Protein AF-A0A4Q8ANU1-F1 (afdb_monomer_lite)

Organism: NCBI:txid393267

Sequence (461 aa):
MLVTAVAGVATLSGCGFLFPPDPPSSVSGALDEAVEAIRDLDGVGSAMWTASADRKDGGPLSKPDAWSAHITVAVSPGLPDLEALAADVAYEVASARGTVKTTGTMRLRADRNGPATVLEFAGNDSPETPADIAAAAELLRSVSGATSVFVALGSQPASVSTSSSAGWAETAAELRRLPGFGSGALASVAIDGRDAFSGRVSRILIDALTPSAALIPLLSELAGRADVISFHEGPTRSTAEAGSVRPIFRIEVRSREAVARFSDTLTGIDGGLLVDGRPRPAFTVYASAGETTTEHSGFLGLPLGADEPDDLAKPSIDDLTPEELAARSDGPLIVLSPDAAAERLEADRLATMALLTDAGDLAGVPGTVTVSTAGCEVGVGEQQSGSVVIPVFEIADSADEALDAITASWLTVGYSASDRAMGTDFYTSADALQGGVATASIRGGVEGITIRTTSTCVVSR

Secondary structure (DSSP, 8-state):
---------------TTSSPPPPPHHHHHHHHHHHHHHHTSTTEEEEEEEEEE--SS---TTSGGGEEEEEEEEEPTT-S-HHHHHHHHHHHHHHHHTTSEEEEEEEEPPBTTBSEEEEEE--S--SS-HHHHHHHHHHHHTSTTEEEEEEESSSSPEEEEESSGGGHHHHHHHHTTSTTTTSGGGSSEEEEEE-TTT--EEEEEE-SSSS-TTHHHHHHHHHH-TTEEEEEE----TTS-TTSS--EEEEEESSHHHHHHHHHHHHTS-GGGSPTTSPPPEEEEEEEETTEEEEEEEETTS-TTPPPPS-SPPPPGGGS-HHHHHHT-SS-EEEE-HHHHHHHHHHHHHHHHHHHHHHHHHHTS--EEEEEEEE-SSSSSEEEEEEEEE-GGGT-S-SHHHHHHHHHHHHHTTEEEEEEETTEEEEEETTTTSSSEEEEEEEEETTEEEEEEEEPEEEE-

pLDDT: mean 87.02, std 13.84, range [29.28, 98.0]

Radius of gyration: 34.97 Å; chains: 1; bounding box: 108×52×99 Å

Structure (mmCIF, N/CA/C/O backbone):
data_AF-A0A4Q8ANU1-F1
#
_entry.id   AF-A0A4Q8ANU1-F1
#
loop_
_atom_site.group_PDB
_atom_site.id
_atom_site.type_symbol
_atom_site.label_atom_id
_atom_site.label_alt_id
_atom_site.label_comp_id
_atom_site.label_asym_id
_atom_site.label_entity_id
_atom_site.label_seq_id
_atom_site.pdbx_PDB_ins_code
_atom_site.Cartn_x
_atom_site.Cartn_y
_atom_site.Cartn_z
_atom_site.occupancy
_atom_site.B_iso_or_equiv
_atom_site.auth_seq_id
_atom_site.auth_comp_id
_atom_site.auth_asym_id
_atom_site.auth_atom_id
_atom_site.pdbx_PDB_model_num
ATOM 1 N N . MET A 1 1 ? 75.914 26.323 -39.484 1.00 34.28 1 MET A N 1
ATOM 2 C CA . MET A 1 1 ? 76.485 27.151 -38.401 1.00 34.28 1 MET A CA 1
ATOM 3 C C . MET A 1 1 ? 75.299 27.708 -37.623 1.00 34.28 1 MET A C 1
ATOM 5 O O . MET A 1 1 ? 74.494 28.385 -38.238 1.00 34.28 1 MET A O 1
ATOM 9 N N . LEU A 1 2 ? 75.147 27.265 -36.366 1.00 29.78 2 LEU A N 1
ATOM 10 C CA . LEU A 1 2 ? 74.077 27.527 -35.381 1.00 29.78 2 LEU A CA 1
ATOM 11 C C . LEU A 1 2 ? 72.606 27.540 -35.859 1.00 29.78 2 LEU A C 1
ATOM 13 O O . LEU A 1 2 ? 72.118 28.527 -36.394 1.00 29.78 2 LEU A O 1
ATOM 17 N N . VAL A 1 3 ? 71.873 26.474 -35.515 1.00 29.28 3 VAL A N 1
ATOM 18 C CA . VAL A 1 3 ? 70.415 26.511 -35.322 1.00 29.28 3 VAL A CA 1
ATOM 19 C C . VAL A 1 3 ? 70.161 26.267 -33.837 1.00 29.28 3 VAL A C 1
ATOM 21 O O . VAL A 1 3 ? 70.527 25.224 -33.298 1.00 29.28 3 VAL A O 1
ATOM 24 N N . THR A 1 4 ? 69.603 27.273 -33.177 1.00 34.47 4 THR A N 1
ATOM 25 C CA . THR A 1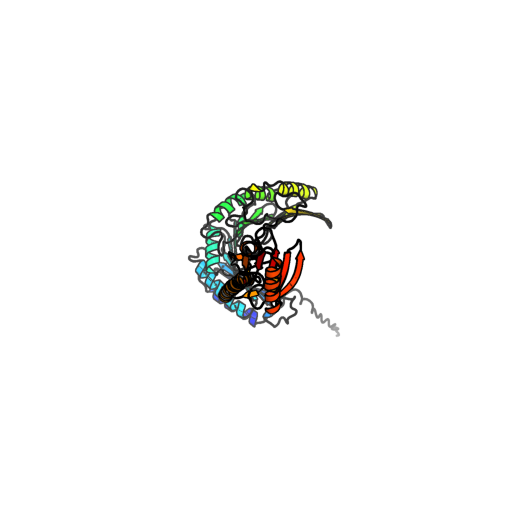 4 ? 69.254 27.280 -31.757 1.00 34.47 4 THR A CA 1
ATOM 26 C C . THR A 1 4 ? 68.015 26.414 -31.535 1.00 34.47 4 THR A C 1
ATOM 28 O O . THR A 1 4 ? 66.953 26.694 -32.086 1.00 34.47 4 THR A O 1
ATOM 31 N N . ALA A 1 5 ? 68.155 25.360 -30.732 1.00 33.09 5 ALA A N 1
ATOM 32 C CA . ALA A 1 5 ? 67.048 24.549 -30.244 1.00 33.09 5 ALA A CA 1
ATOM 33 C C . ALA A 1 5 ? 66.354 25.276 -29.082 1.00 33.09 5 ALA A C 1
ATOM 35 O O . ALA A 1 5 ? 66.991 25.584 -28.076 1.00 33.09 5 ALA A O 1
ATOM 36 N N . VAL A 1 6 ? 65.051 25.532 -29.211 1.00 37.09 6 VAL A N 1
ATOM 37 C CA . VAL A 1 6 ? 64.183 25.905 -28.087 1.00 37.09 6 VAL A CA 1
ATOM 38 C C . VAL A 1 6 ? 63.334 24.687 -27.751 1.00 37.09 6 VAL A C 1
ATOM 40 O O . VAL A 1 6 ? 62.526 24.231 -28.558 1.00 37.09 6 VAL A O 1
ATOM 43 N N . ALA A 1 7 ? 63.574 24.143 -26.562 1.00 39.81 7 ALA A N 1
ATOM 44 C CA . ALA A 1 7 ? 62.787 23.089 -25.954 1.00 39.81 7 ALA A CA 1
ATOM 45 C C . ALA A 1 7 ? 61.437 23.654 -25.488 1.00 39.81 7 ALA A C 1
ATOM 47 O O . ALA A 1 7 ? 61.392 24.586 -24.689 1.00 39.81 7 ALA A O 1
ATOM 48 N N . GLY A 1 8 ? 60.348 23.061 -25.972 1.00 31.95 8 GLY A N 1
ATOM 49 C CA . GLY A 1 8 ? 58.998 23.256 -25.455 1.00 31.95 8 GLY A CA 1
ATOM 50 C C . GLY A 1 8 ? 58.401 21.897 -25.120 1.00 31.95 8 GLY A C 1
ATOM 51 O O . GLY A 1 8 ? 57.769 21.272 -25.963 1.00 31.95 8 GLY A O 1
ATOM 52 N N . VAL A 1 9 ? 58.643 21.419 -23.899 1.00 40.69 9 VAL A N 1
ATOM 53 C CA . VAL A 1 9 ? 57.928 20.275 -23.326 1.00 40.69 9 VAL A CA 1
ATOM 54 C C . VAL A 1 9 ? 56.548 20.782 -22.908 1.00 40.69 9 VAL A C 1
ATOM 56 O O . VAL A 1 9 ? 56.410 21.454 -21.890 1.00 40.69 9 VAL A O 1
ATOM 59 N N . ALA A 1 10 ? 55.530 20.494 -23.715 1.00 36.50 10 ALA A N 1
ATOM 60 C CA . ALA A 1 10 ? 54.136 20.678 -23.337 1.00 36.50 10 ALA A CA 1
ATOM 61 C C . ALA A 1 10 ? 53.649 19.408 -22.624 1.00 36.50 10 ALA A C 1
ATOM 63 O O . ALA A 1 10 ? 53.185 18.461 -23.254 1.00 36.50 10 ALA A O 1
ATOM 64 N N . THR A 1 11 ? 53.771 19.373 -21.298 1.00 43.09 11 THR A N 1
ATOM 65 C CA . THR A 1 11 ? 53.031 18.432 -20.450 1.00 43.09 11 THR A CA 1
ATOM 66 C C . THR A 1 11 ? 51.564 18.853 -20.418 1.00 43.09 11 THR A C 1
ATOM 68 O O . THR A 1 11 ? 51.164 19.674 -19.594 1.00 43.09 11 THR A O 1
ATOM 71 N N . LEU A 1 12 ? 50.751 18.307 -21.320 1.00 40.84 12 LEU A N 1
ATOM 72 C CA . LEU A 1 12 ? 49.293 18.344 -21.210 1.00 40.84 12 LEU A CA 1
ATOM 73 C C . LEU A 1 12 ? 48.825 17.162 -20.349 1.00 40.84 12 LEU A C 1
ATOM 75 O O . LEU A 1 12 ? 48.285 16.178 -20.844 1.00 40.84 12 LEU A O 1
ATOM 79 N N . SER A 1 13 ? 49.048 17.261 -19.039 1.00 48.41 13 SER A N 1
ATOM 80 C CA . SER A 1 13 ? 48.426 16.391 -18.035 1.00 48.41 13 SER A CA 1
ATOM 81 C C . SER A 1 13 ? 47.150 17.076 -17.553 1.00 48.41 13 SER A C 1
ATOM 83 O O . SER A 1 13 ? 47.181 17.845 -16.597 1.00 48.41 13 SER A O 1
ATOM 85 N N . GLY A 1 14 ? 46.033 16.880 -18.254 1.00 42.06 14 GLY A N 1
ATOM 86 C CA . GLY A 1 14 ? 44.815 17.631 -17.938 1.00 42.06 14 GLY A CA 1
ATOM 87 C C . GLY A 1 14 ? 43.559 17.184 -18.674 1.00 42.06 14 GLY A C 1
ATOM 88 O O . GLY A 1 14 ? 42.843 18.029 -19.190 1.00 42.06 14 GLY A O 1
ATOM 89 N N . CYS A 1 15 ? 43.291 15.877 -18.752 1.00 45.38 15 CYS A N 1
ATOM 90 C CA . CYS A 1 15 ? 42.009 15.326 -19.233 1.00 45.38 15 CYS A CA 1
ATOM 91 C C . CYS A 1 15 ? 41.525 14.125 -18.387 1.00 45.38 15 CYS A C 1
ATOM 93 O O . CYS A 1 15 ? 40.786 13.279 -18.872 1.00 45.38 15 CYS A O 1
ATOM 95 N N . GLY A 1 16 ? 41.935 14.023 -17.116 1.00 39.88 16 GLY A N 1
ATOM 96 C CA . GLY A 1 16 ? 41.633 12.865 -16.254 1.00 39.88 16 GLY A CA 1
ATOM 97 C C . GLY A 1 16 ? 40.254 12.856 -15.575 1.00 39.88 16 GLY A C 1
ATOM 98 O O . GLY A 1 16 ? 40.007 11.982 -14.757 1.00 39.88 16 GLY A O 1
ATOM 99 N N . PHE A 1 17 ? 39.368 13.815 -15.863 1.00 45.53 17 PHE A N 1
ATOM 100 C CA . PHE A 1 17 ? 38.085 13.974 -15.152 1.00 45.53 17 PHE A CA 1
ATOM 101 C C . PHE A 1 17 ? 36.836 13.660 -15.989 1.00 45.53 17 PHE A C 1
ATOM 103 O O . PHE A 1 17 ? 35.724 13.828 -15.494 1.00 45.53 17 PHE A O 1
ATOM 110 N N . LEU A 1 18 ? 36.990 13.216 -17.240 1.00 51.72 18 LEU A N 1
ATOM 111 C CA . LEU A 1 18 ? 35.851 12.972 -18.139 1.00 51.72 18 LEU A CA 1
ATOM 112 C C . LEU A 1 18 ? 35.376 11.517 -18.185 1.00 51.72 18 LEU A C 1
ATOM 114 O O . LEU A 1 18 ? 34.289 11.270 -18.699 1.00 51.72 18 LEU A O 1
ATOM 118 N N . PHE A 1 19 ? 36.132 10.576 -17.617 1.00 57.69 19 PHE A N 1
ATOM 119 C CA . PHE A 1 19 ? 35.736 9.173 -17.565 1.00 57.69 19 PHE A CA 1
ATOM 120 C C . PHE A 1 19 ? 35.604 8.733 -16.108 1.00 57.69 19 PHE A C 1
ATOM 122 O O . PHE A 1 19 ? 36.495 9.029 -15.304 1.00 57.69 19 PHE A O 1
ATOM 129 N N . PRO A 1 20 ? 34.484 8.095 -15.725 1.00 65.94 20 PRO A N 1
ATOM 130 C CA . PRO A 1 20 ? 34.406 7.449 -14.426 1.00 65.94 20 PRO A CA 1
ATOM 131 C C . PRO A 1 20 ? 35.577 6.458 -14.294 1.00 65.94 20 PRO A C 1
ATOM 133 O O . PRO A 1 20 ? 35.987 5.883 -15.301 1.00 65.94 20 PRO A O 1
ATOM 136 N N . PRO A 1 21 ? 36.156 6.300 -13.090 1.00 78.81 21 PRO A N 1
ATOM 137 C CA . PRO A 1 21 ? 37.200 5.305 -12.873 1.00 78.81 21 PRO A CA 1
ATOM 138 C C . PRO A 1 21 ? 36.684 3.921 -13.279 1.00 78.81 21 PRO A C 1
ATOM 140 O O . PRO A 1 21 ? 35.483 3.667 -13.185 1.00 78.81 21 PRO A O 1
ATOM 143 N N . ASP A 1 22 ? 37.580 3.044 -13.719 1.00 86.62 22 ASP A N 1
ATOM 144 C CA . ASP A 1 22 ? 37.220 1.655 -13.987 1.00 86.62 22 ASP A CA 1
ATOM 145 C C . ASP A 1 22 ? 36.974 0.908 -12.662 1.00 86.62 22 ASP A C 1
ATOM 147 O O . ASP A 1 22 ? 37.646 1.198 -11.659 1.00 86.62 22 ASP A O 1
ATOM 151 N N . PRO A 1 23 ? 36.024 -0.044 -12.623 1.00 90.50 23 PRO A N 1
ATOM 152 C CA . PRO A 1 23 ? 35.838 -0.905 -11.463 1.00 90.50 23 PRO A CA 1
ATOM 153 C C . PRO A 1 23 ? 37.085 -1.768 -11.203 1.00 90.50 23 PRO A C 1
ATOM 155 O O . PRO A 1 23 ? 37.829 -2.084 -12.136 1.00 90.50 23 PRO A O 1
ATOM 158 N N . PRO A 1 24 ? 37.337 -2.183 -9.946 1.00 92.25 24 PRO A N 1
ATOM 159 C CA . PRO A 1 24 ? 38.419 -3.114 -9.648 1.00 92.25 24 PRO A CA 1
ATOM 160 C C . PRO A 1 24 ? 38.199 -4.442 -10.385 1.00 92.25 24 PRO A C 1
ATOM 162 O O . PRO A 1 24 ? 37.061 -4.851 -10.620 1.00 92.25 24 PRO A O 1
ATOM 165 N N . SER A 1 25 ? 39.285 -5.151 -10.705 1.00 93.75 25 SER A N 1
ATOM 166 C CA . SER A 1 25 ? 39.233 -6.372 -11.526 1.00 93.75 25 SER A CA 1
ATOM 167 C C . SER A 1 25 ? 38.369 -7.488 -10.934 1.00 93.75 25 SER A C 1
ATOM 169 O O . SER A 1 25 ? 37.846 -8.314 -11.674 1.00 93.75 25 SER A O 1
ATOM 171 N N . SER A 1 26 ? 38.199 -7.513 -9.609 1.00 93.12 26 SER A N 1
ATOM 172 C CA . SER A 1 26 ? 37.269 -8.422 -8.935 1.00 93.12 26 SER A CA 1
ATOM 173 C C . SER A 1 26 ? 35.809 -8.143 -9.300 1.00 93.12 26 SER A C 1
ATOM 175 O O . SER A 1 26 ? 35.051 -9.080 -9.512 1.00 93.12 26 SER A O 1
ATOM 177 N N . VAL A 1 27 ? 35.422 -6.868 -9.407 1.00 94.62 27 VAL A N 1
ATOM 178 C CA . VAL A 1 27 ? 34.069 -6.447 -9.799 1.00 94.62 27 VAL A CA 1
ATOM 179 C C . VAL A 1 27 ? 33.845 -6.708 -11.283 1.00 94.62 27 VAL A C 1
ATOM 181 O O . VAL A 1 27 ? 32.849 -7.331 -11.637 1.00 94.62 27 VAL A O 1
ATOM 184 N N . SER A 1 28 ? 34.765 -6.272 -12.151 1.00 96.06 28 SER A N 1
ATOM 185 C CA . SER A 1 28 ? 34.617 -6.496 -13.595 1.00 96.06 28 SER A CA 1
ATOM 186 C C . SER A 1 28 ? 34.616 -7.987 -13.937 1.00 96.06 28 SER A C 1
ATOM 188 O O . SER A 1 28 ? 33.767 -8.418 -14.701 1.00 96.06 28 SER A O 1
ATOM 190 N N . GLY A 1 29 ? 35.497 -8.782 -13.317 1.00 96.31 29 GLY A N 1
ATOM 191 C CA . GLY A 1 29 ? 35.578 -10.225 -13.552 1.00 96.31 29 GLY A CA 1
ATOM 192 C C . GLY A 1 29 ? 34.300 -10.968 -13.164 1.00 96.31 29 GLY A C 1
ATOM 193 O O . GLY A 1 29 ? 33.807 -11.759 -13.958 1.00 96.31 29 GLY A O 1
ATOM 194 N N . ALA A 1 30 ? 33.719 -10.660 -11.999 1.00 96.38 30 ALA A N 1
ATOM 195 C CA . ALA A 1 30 ? 32.454 -11.264 -11.572 1.00 96.38 30 ALA A CA 1
ATOM 196 C C . ALA A 1 30 ? 31.280 -10.901 -12.502 1.00 96.38 30 ALA A C 1
ATOM 198 O O . ALA A 1 30 ? 30.403 -11.723 -12.755 1.00 96.38 30 ALA A O 1
ATOM 199 N N . LEU A 1 31 ? 31.253 -9.667 -13.019 1.00 97.19 31 LEU A N 1
ATOM 200 C CA . LEU A 1 31 ? 30.214 -9.218 -13.950 1.00 97.19 31 LEU A CA 1
ATOM 201 C C . LEU A 1 31 ? 30.396 -9.795 -15.358 1.00 97.19 31 LEU A C 1
ATOM 203 O O . LEU A 1 31 ? 29.402 -10.108 -16.010 1.00 97.19 31 LEU A O 1
ATOM 207 N N . ASP A 1 32 ? 31.639 -9.931 -15.823 1.00 97.94 32 ASP A N 1
ATOM 208 C CA . ASP A 1 32 ? 31.962 -10.566 -17.102 1.00 97.94 32 ASP A CA 1
ATOM 209 C C . ASP A 1 32 ? 31.584 -12.051 -17.086 1.00 97.94 32 ASP A C 1
ATOM 211 O O . ASP A 1 32 ? 30.924 -12.499 -18.020 1.00 97.94 32 ASP A O 1
ATOM 215 N N . GLU A 1 33 ? 31.909 -12.776 -16.009 1.00 97.69 33 GLU A N 1
ATOM 216 C CA . GLU A 1 33 ? 31.535 -14.185 -15.819 1.00 97.69 33 GLU A CA 1
ATOM 217 C C . GLU A 1 33 ? 30.011 -14.371 -15.835 1.00 97.69 33 GLU A C 1
ATOM 219 O O . GLU A 1 33 ? 29.496 -15.169 -16.616 1.00 97.69 33 GLU A O 1
ATOM 224 N N . ALA A 1 34 ? 29.271 -13.569 -15.059 1.00 97.31 34 ALA A N 1
ATOM 225 C CA . ALA A 1 34 ? 27.808 -13.626 -15.050 1.00 97.31 34 ALA A CA 1
ATOM 226 C C . ALA A 1 34 ? 27.201 -13.285 -16.423 1.00 97.31 34 ALA A C 1
ATOM 228 O O . ALA A 1 34 ? 26.257 -13.927 -16.875 1.00 97.31 34 ALA A O 1
ATOM 229 N N . VAL A 1 35 ? 27.731 -12.276 -17.125 1.00 98.00 35 VAL A N 1
ATOM 230 C CA . VAL A 1 35 ? 27.246 -11.912 -18.466 1.00 98.00 35 VAL A CA 1
ATOM 231 C C . VAL A 1 35 ? 27.583 -12.977 -19.512 1.00 98.00 35 VAL A C 1
ATOM 233 O O . VAL A 1 35 ? 26.789 -13.165 -20.433 1.00 98.00 35 VAL A O 1
ATOM 236 N N . GLU A 1 36 ? 28.728 -13.651 -19.410 1.00 98.00 36 GLU A N 1
ATOM 237 C CA . GLU A 1 36 ? 29.091 -14.777 -20.277 1.00 98.00 36 GLU A CA 1
ATOM 238 C C . GLU A 1 36 ? 28.142 -15.958 -20.054 1.00 98.00 36 GLU A C 1
ATOM 240 O O . GLU A 1 36 ? 27.516 -16.401 -21.014 1.00 98.00 36 GLU A O 1
ATOM 245 N N . ALA A 1 37 ? 27.907 -16.349 -18.798 1.00 97.62 37 ALA A N 1
ATOM 246 C CA . ALA A 1 37 ? 26.942 -17.391 -18.451 1.00 97.62 37 ALA A CA 1
ATOM 247 C C . ALA A 1 37 ? 25.526 -17.070 -18.965 1.00 97.62 37 ALA A C 1
ATOM 249 O O . ALA A 1 37 ? 24.887 -17.911 -19.592 1.00 97.62 37 ALA A O 1
ATOM 250 N N . ILE A 1 38 ? 25.059 -15.824 -18.801 1.00 97.56 38 ILE A N 1
ATOM 251 C CA . ILE A 1 38 ? 23.753 -15.391 -19.323 1.00 97.56 38 ILE A CA 1
ATOM 252 C C . ILE A 1 38 ? 23.694 -15.471 -20.854 1.00 97.56 38 ILE A C 1
ATOM 254 O O . ILE A 1 38 ? 22.647 -15.793 -21.409 1.00 97.56 38 ILE A O 1
ATOM 258 N N . ARG A 1 39 ? 24.777 -15.144 -21.568 1.00 97.31 39 ARG A N 1
ATOM 259 C CA . ARG A 1 39 ? 24.797 -15.206 -23.043 1.00 97.31 39 ARG A CA 1
ATOM 260 C C . ARG A 1 39 ? 24.684 -16.633 -23.572 1.00 97.31 39 ARG A C 1
ATOM 262 O O . ARG A 1 39 ? 24.210 -16.791 -24.695 1.00 97.31 39 ARG A O 1
ATOM 269 N N . ASP A 1 40 ? 25.100 -17.618 -22.784 1.00 96.56 40 ASP A N 1
ATOM 270 C CA . ASP A 1 40 ? 25.035 -19.035 -23.140 1.00 96.56 40 ASP A CA 1
ATOM 271 C C . ASP A 1 40 ? 23.648 -19.658 -22.892 1.00 96.56 40 ASP A C 1
ATOM 273 O O . ASP A 1 40 ? 23.383 -20.770 -23.354 1.00 96.56 40 ASP A O 1
ATOM 277 N N . LEU A 1 41 ? 22.742 -18.946 -22.208 1.00 96.00 41 LEU A N 1
ATOM 278 C CA . LEU A 1 41 ? 21.364 -19.388 -21.992 1.00 96.00 41 LEU A CA 1
ATOM 279 C C . LEU A 1 41 ? 20.555 -19.363 -23.297 1.00 96.00 41 LEU A C 1
ATOM 281 O O . LEU A 1 41 ? 20.608 -18.404 -24.077 1.00 96.00 41 LEU A O 1
ATOM 285 N N . ASP A 1 42 ? 19.740 -20.401 -23.507 1.00 94.19 42 ASP A N 1
ATOM 286 C CA . ASP A 1 42 ? 18.829 -20.440 -24.650 1.00 94.19 42 ASP A CA 1
ATOM 287 C C . ASP A 1 42 ? 17.816 -19.291 -24.568 1.00 94.19 42 ASP A C 1
ATOM 289 O O . ASP A 1 42 ? 17.290 -18.955 -23.508 1.00 94.19 42 ASP A O 1
ATOM 293 N N . GLY A 1 43 ? 17.555 -18.654 -25.708 1.00 92.19 43 GLY A N 1
ATOM 294 C CA . GLY A 1 43 ? 16.647 -17.516 -25.768 1.00 92.19 43 GLY A CA 1
ATOM 295 C C . GLY A 1 43 ? 17.232 -16.155 -25.388 1.00 92.19 43 GLY A C 1
ATOM 296 O O . GLY A 1 43 ? 16.528 -15.153 -25.524 1.00 92.19 43 GLY A O 1
ATOM 297 N N . VAL A 1 44 ? 18.506 -16.053 -25.000 1.00 95.69 44 VAL A N 1
ATOM 298 C CA . VAL A 1 44 ? 19.178 -14.755 -24.822 1.00 95.69 44 VAL A CA 1
ATOM 299 C C . VAL A 1 44 ? 19.732 -14.252 -26.156 1.00 95.69 44 VAL A C 1
ATOM 301 O O . VAL A 1 44 ? 20.422 -14.954 -26.885 1.00 95.69 44 VAL A O 1
ATOM 304 N N . GLY A 1 45 ? 19.411 -13.006 -26.511 1.00 94.12 45 GLY A N 1
ATOM 305 C CA . GLY A 1 45 ? 19.931 -12.344 -27.711 1.00 94.12 45 GLY A CA 1
ATOM 306 C C . GLY A 1 45 ? 21.193 -11.522 -27.443 1.00 94.12 45 GLY A C 1
ATOM 307 O O . GLY A 1 45 ? 22.078 -11.434 -28.292 1.00 94.12 45 GLY A O 1
ATOM 308 N N . SER A 1 46 ? 21.283 -10.891 -26.269 1.00 96.69 46 SER A N 1
ATOM 309 C CA . SER A 1 46 ? 22.489 -10.191 -25.811 1.00 96.69 46 SER A CA 1
ATOM 310 C C . SER A 1 46 ? 22.433 -9.922 -24.312 1.00 96.69 46 SER A C 1
ATOM 312 O O . SER A 1 46 ? 21.365 -9.579 -23.810 1.00 96.69 46 SER A O 1
ATOM 314 N N . ALA A 1 47 ? 23.578 -9.929 -23.633 1.00 97.75 47 ALA A N 1
ATOM 315 C CA . ALA A 1 47 ? 23.709 -9.416 -22.271 1.00 97.75 47 ALA A CA 1
ATOM 316 C C . ALA A 1 47 ? 24.904 -8.460 -22.146 1.00 97.75 47 ALA A C 1
ATOM 318 O O . ALA A 1 47 ? 25.911 -8.621 -22.844 1.00 97.75 47 ALA A O 1
ATOM 319 N N . MET A 1 48 ? 24.782 -7.446 -21.293 1.00 97.56 48 MET A N 1
ATOM 320 C CA . MET A 1 48 ? 25.830 -6.467 -20.986 1.00 97.56 48 MET A CA 1
ATOM 321 C C . MET A 1 48 ? 25.701 -5.977 -19.546 1.00 97.56 48 MET A C 1
ATOM 323 O O . MET A 1 48 ? 24.607 -6.018 -18.988 1.00 97.56 48 MET A O 1
ATOM 327 N N . TRP A 1 49 ? 26.780 -5.453 -18.971 1.00 97.38 49 TRP A N 1
ATOM 328 C CA . TRP A 1 49 ? 26.755 -4.840 -17.648 1.00 97.38 49 TRP A CA 1
ATOM 329 C C . TRP A 1 49 ? 27.249 -3.393 -17.685 1.00 97.38 49 TRP A C 1
ATOM 331 O O . TRP A 1 49 ? 28.015 -2.987 -18.558 1.00 97.38 49 TRP A O 1
ATOM 341 N N . THR A 1 50 ? 26.794 -2.610 -16.714 1.00 95.88 50 THR A N 1
ATOM 342 C CA . THR A 1 50 ? 27.319 -1.278 -16.395 1.00 95.88 50 THR A CA 1
ATOM 343 C C . THR A 1 50 ? 27.585 -1.201 -14.900 1.00 95.88 50 THR A C 1
ATOM 345 O O . THR A 1 50 ? 26.796 -1.744 -14.128 1.00 95.88 50 THR A O 1
ATOM 348 N N . ALA A 1 51 ? 28.653 -0.524 -14.482 1.00 93.12 51 ALA A N 1
ATOM 349 C CA . ALA A 1 51 ? 28.960 -0.309 -13.071 1.00 93.12 51 ALA A CA 1
ATOM 350 C C . ALA A 1 51 ? 29.164 1.177 -12.770 1.00 93.12 51 ALA A C 1
ATOM 352 O O . ALA A 1 51 ? 29.654 1.942 -13.602 1.00 93.12 51 ALA A O 1
ATOM 353 N N . SER A 1 52 ? 28.797 1.578 -11.558 1.00 90.81 52 SER A N 1
ATOM 354 C CA . SER A 1 52 ? 28.969 2.933 -11.052 1.00 90.81 52 SER A CA 1
ATOM 355 C C . SER A 1 52 ? 29.467 2.901 -9.616 1.00 90.81 52 SER A C 1
ATOM 357 O O . SER A 1 52 ? 28.937 2.158 -8.790 1.00 90.81 52 SER A O 1
ATOM 359 N N . ALA A 1 53 ? 30.452 3.742 -9.316 1.00 87.81 53 ALA A N 1
ATOM 360 C CA . ALA A 1 53 ? 30.941 3.924 -7.960 1.00 87.81 53 ALA A CA 1
ATOM 361 C C . ALA A 1 53 ? 29.930 4.695 -7.097 1.00 87.81 53 ALA A C 1
ATOM 363 O O . ALA A 1 53 ? 29.473 5.773 -7.494 1.00 87.81 53 ALA A O 1
ATOM 364 N N . ASP A 1 54 ? 29.650 4.193 -5.896 1.00 81.69 54 ASP A N 1
ATOM 365 C CA . ASP A 1 54 ? 28.953 4.944 -4.860 1.00 81.69 54 ASP A CA 1
ATOM 366 C C . ASP A 1 54 ? 29.933 5.904 -4.179 1.00 81.69 54 ASP A C 1
ATOM 368 O O . ASP A 1 54 ? 30.820 5.525 -3.415 1.00 81.69 54 ASP A O 1
ATOM 372 N N . ARG A 1 55 ? 29.798 7.191 -4.502 1.00 73.81 55 ARG A N 1
ATOM 373 C CA . ARG A 1 55 ? 30.669 8.242 -3.963 1.00 73.81 55 ARG A CA 1
ATOM 374 C C . ARG A 1 55 ? 30.189 8.791 -2.621 1.00 73.81 55 ARG A C 1
ATOM 376 O O . ARG A 1 55 ? 30.909 9.599 -2.037 1.00 73.81 55 ARG A O 1
ATOM 383 N N . LYS A 1 56 ? 28.990 8.422 -2.155 1.00 70.12 56 LYS A N 1
ATOM 384 C CA . LYS A 1 56 ? 28.415 8.964 -0.914 1.00 70.12 56 LYS A CA 1
ATOM 385 C C . LYS A 1 56 ? 28.975 8.277 0.326 1.00 70.12 56 LYS A C 1
ATOM 387 O O . LYS A 1 56 ? 29.186 8.951 1.329 1.00 70.12 56 LYS A O 1
ATOM 392 N N . ASP A 1 57 ? 29.308 6.997 0.217 1.00 63.31 57 ASP A N 1
ATOM 393 C CA . ASP A 1 57 ? 29.728 6.186 1.365 1.00 63.31 57 ASP A CA 1
ATOM 394 C C . ASP A 1 57 ? 31.225 6.324 1.705 1.00 63.31 57 ASP A C 1
ATOM 396 O O . ASP A 1 57 ? 31.712 5.740 2.671 1.00 63.31 57 ASP A O 1
ATOM 400 N N . GLY A 1 58 ? 31.979 7.128 0.942 1.00 56.31 58 GLY A N 1
ATOM 401 C CA . GLY A 1 58 ? 33.360 7.516 1.270 1.00 56.31 58 GLY A CA 1
ATOM 402 C C . GLY A 1 58 ? 34.386 6.373 1.281 1.00 56.31 58 GLY A C 1
ATOM 403 O O . GLY A 1 58 ? 35.532 6.584 1.683 1.00 56.31 58 GLY A O 1
ATOM 404 N N . GLY A 1 59 ? 34.000 5.170 0.847 1.00 72.44 59 GLY A N 1
ATOM 405 C CA . GLY A 1 59 ? 34.870 4.003 0.764 1.00 72.44 59 GLY A CA 1
ATOM 406 C C . GLY A 1 59 ? 35.924 4.123 -0.348 1.00 72.44 59 GLY A C 1
ATOM 407 O O . GLY A 1 59 ? 35.726 4.827 -1.341 1.00 72.44 59 GLY A O 1
ATOM 408 N N . PRO A 1 60 ? 37.077 3.444 -0.216 1.00 81.44 60 PRO A N 1
ATOM 409 C CA . PRO A 1 60 ? 38.069 3.409 -1.280 1.00 81.44 60 PRO A CA 1
ATOM 410 C C . PRO A 1 60 ? 37.516 2.660 -2.500 1.00 81.44 60 PRO A C 1
ATOM 412 O O . PRO A 1 60 ? 37.089 1.516 -2.384 1.00 81.44 60 PRO A O 1
ATOM 415 N N . LEU A 1 61 ? 37.613 3.275 -3.685 1.00 84.19 61 LEU A N 1
ATOM 416 C CA . LEU A 1 61 ? 37.128 2.718 -4.961 1.00 84.19 61 LEU A CA 1
ATOM 417 C C . LEU A 1 61 ? 37.776 1.382 -5.362 1.00 84.19 61 LEU A C 1
ATOM 419 O O . LEU A 1 61 ? 37.323 0.731 -6.297 1.00 84.19 61 LEU A O 1
ATOM 423 N N . SER A 1 62 ? 38.839 0.968 -4.673 1.00 83.31 62 SER A N 1
ATOM 424 C CA . SER A 1 62 ? 39.444 -0.353 -4.830 1.00 83.31 62 SER A CA 1
ATOM 425 C C . SER A 1 62 ? 38.624 -1.482 -4.201 1.00 83.31 62 SER A C 1
ATOM 427 O O . SER A 1 62 ? 38.913 -2.646 -4.473 1.00 83.31 62 SER A O 1
ATOM 429 N N . LYS A 1 63 ? 37.638 -1.174 -3.350 1.00 86.44 63 LYS A N 1
ATOM 430 C CA . LYS A 1 63 ? 36.790 -2.178 -2.710 1.00 86.44 63 LYS A CA 1
ATOM 431 C C . LYS A 1 63 ? 35.490 -2.403 -3.493 1.00 86.44 63 LYS A C 1
ATOM 433 O O . LYS A 1 63 ? 34.915 -1.426 -3.963 1.00 86.44 63 LYS A O 1
ATOM 438 N N . PRO A 1 64 ? 34.997 -3.651 -3.599 1.00 85.50 64 PRO A N 1
ATOM 439 C CA . PRO A 1 64 ? 33.747 -3.960 -4.300 1.00 85.50 64 PRO A CA 1
ATOM 440 C C . PRO A 1 64 ? 32.481 -3.327 -3.703 1.00 85.50 64 PRO A C 1
ATOM 442 O O . PRO A 1 64 ? 31.553 -3.023 -4.443 1.00 85.50 64 PRO A O 1
ATOM 445 N N . ASP A 1 65 ? 32.449 -3.097 -2.388 1.00 86.38 65 ASP A N 1
ATOM 446 C CA . ASP A 1 65 ? 31.320 -2.476 -1.675 1.00 86.38 65 ASP A CA 1
ATOM 447 C C . ASP A 1 65 ? 31.066 -1.018 -2.096 1.00 86.38 65 ASP A C 1
ATOM 449 O O . ASP A 1 65 ? 29.937 -0.544 -2.026 1.00 86.38 65 ASP A O 1
ATOM 453 N N . ALA A 1 66 ? 32.089 -0.334 -2.614 1.00 88.94 66 ALA A N 1
ATOM 454 C CA . ALA A 1 66 ? 31.984 1.007 -3.181 1.00 88.94 66 ALA A CA 1
ATOM 455 C C . ALA A 1 66 ? 31.363 1.031 -4.592 1.00 88.94 66 ALA A C 1
ATOM 457 O O . ALA A 1 66 ? 31.338 2.088 -5.223 1.00 88.94 66 ALA A O 1
ATOM 458 N N . TRP A 1 67 ? 30.900 -0.105 -5.125 1.00 91.38 67 TRP A N 1
ATOM 459 C CA . TRP A 1 67 ? 30.355 -0.218 -6.478 1.00 91.38 67 TRP A CA 1
ATOM 460 C C . TRP A 1 67 ? 28.946 -0.796 -6.484 1.00 91.38 67 TRP A C 1
ATOM 462 O O . TRP A 1 67 ? 28.597 -1.699 -5.728 1.00 91.38 67 TRP A O 1
ATOM 472 N N . SER A 1 68 ? 28.139 -0.287 -7.409 1.00 92.25 68 SER A N 1
ATOM 473 C CA . SER A 1 68 ? 26.877 -0.895 -7.814 1.00 92.25 68 SER A CA 1
ATOM 474 C C . SER A 1 68 ? 26.932 -1.233 -9.296 1.00 92.25 68 SER A C 1
ATOM 476 O O . SER A 1 68 ? 27.503 -0.480 -10.088 1.00 92.25 68 SER A O 1
ATOM 478 N N . ALA A 1 69 ? 26.334 -2.354 -9.670 1.00 94.50 69 ALA A N 1
ATOM 479 C CA . ALA A 1 69 ? 26.298 -2.851 -11.031 1.00 94.50 69 ALA A CA 1
ATOM 480 C C . ALA A 1 69 ? 24.867 -3.140 -11.487 1.00 94.50 69 ALA A C 1
ATOM 482 O O . ALA A 1 69 ? 23.964 -3.426 -10.693 1.00 94.50 69 ALA A O 1
ATOM 483 N N . HIS A 1 70 ? 24.671 -3.065 -12.795 1.00 96.25 70 HIS A N 1
ATOM 484 C CA . HIS A 1 70 ? 23.417 -3.383 -13.451 1.00 96.25 70 HIS A CA 1
ATOM 485 C C . HIS A 1 70 ? 23.688 -4.237 -14.685 1.00 96.25 70 HIS A C 1
ATOM 487 O O . HIS A 1 70 ? 24.436 -3.814 -15.568 1.00 96.25 70 HIS A O 1
ATOM 493 N N . ILE A 1 71 ? 23.071 -5.414 -14.752 1.00 97.75 71 ILE A N 1
ATOM 494 C CA . ILE A 1 71 ? 23.117 -6.312 -15.906 1.00 97.75 71 ILE A CA 1
ATOM 495 C C . ILE A 1 71 ? 21.848 -6.096 -16.733 1.00 97.75 71 ILE A C 1
ATOM 497 O O . ILE A 1 71 ? 20.738 -6.136 -16.218 1.00 97.75 71 ILE A O 1
ATOM 501 N N . THR A 1 72 ? 21.995 -5.856 -18.030 1.00 97.94 72 THR A N 1
ATOM 502 C CA . THR A 1 72 ? 20.896 -5.789 -18.997 1.00 97.94 72 THR A CA 1
ATOM 503 C C . THR A 1 72 ? 20.951 -7.012 -19.899 1.00 97.94 72 THR A C 1
ATOM 505 O O . THR A 1 72 ? 21.957 -7.237 -20.570 1.00 97.94 72 THR A O 1
ATOM 508 N N . VAL A 1 73 ? 19.834 -7.724 -19.996 1.00 97.69 73 VAL A N 1
ATOM 509 C CA . VAL A 1 73 ? 19.625 -8.886 -20.860 1.00 97.69 73 VAL A CA 1
ATOM 510 C C . VAL A 1 73 ? 18.536 -8.555 -21.876 1.00 97.69 73 VAL A C 1
ATOM 512 O O . VAL A 1 73 ? 17.486 -8.024 -21.522 1.00 97.69 73 VAL A O 1
ATOM 515 N N . ALA A 1 74 ? 18.774 -8.836 -23.152 1.00 96.69 74 ALA A N 1
ATOM 516 C CA . ALA A 1 74 ? 17.776 -8.746 -24.211 1.00 96.69 74 ALA A CA 1
ATOM 517 C C . ALA A 1 74 ? 17.392 -10.157 -24.652 1.00 96.69 74 ALA A C 1
ATOM 519 O O . ALA A 1 74 ? 18.262 -10.932 -25.047 1.00 96.69 74 ALA A O 1
ATOM 520 N N . VAL A 1 75 ? 16.098 -10.463 -24.606 1.00 94.50 75 VAL A N 1
ATOM 521 C CA . VAL A 1 75 ? 15.548 -11.771 -24.975 1.00 94.50 75 VAL A CA 1
ATOM 522 C C . VAL A 1 75 ? 15.363 -11.851 -26.489 1.00 94.50 75 VAL A C 1
ATOM 524 O O . VAL A 1 75 ? 14.942 -10.884 -27.138 1.00 94.50 75 VAL A O 1
ATOM 527 N N . SER A 1 76 ? 15.691 -13.005 -27.057 1.00 90.19 76 SER A N 1
ATOM 528 C CA . SER A 1 76 ? 15.481 -13.330 -28.462 1.00 90.19 76 SER A CA 1
ATOM 529 C C . SER A 1 76 ? 13.985 -13.485 -28.781 1.00 90.19 76 SER A C 1
ATOM 531 O O . SER A 1 76 ? 13.209 -13.943 -27.943 1.00 90.19 76 SER A O 1
ATOM 533 N N . PRO A 1 77 ? 13.533 -13.121 -29.995 1.00 82.12 77 PRO A N 1
ATOM 534 C CA . PRO A 1 77 ? 12.142 -13.326 -30.393 1.00 82.12 77 PRO A CA 1
ATOM 535 C C . PRO A 1 77 ? 11.766 -14.815 -30.416 1.00 82.12 77 PRO A C 1
ATOM 537 O O . PRO A 1 77 ? 12.551 -15.634 -30.887 1.00 82.12 77 PRO A O 1
ATOM 540 N N . GLY A 1 78 ? 10.534 -15.150 -30.018 1.00 73.75 78 GLY A N 1
ATOM 541 C CA . GLY A 1 78 ? 9.993 -16.510 -30.159 1.00 73.75 78 GLY A CA 1
ATOM 542 C C . GLY A 1 78 ? 10.421 -17.506 -29.077 1.00 73.75 78 GLY A C 1
ATOM 543 O O . GLY A 1 78 ? 10.424 -18.705 -29.346 1.00 73.75 78 GLY A O 1
ATOM 544 N N . LEU A 1 79 ? 10.770 -17.013 -27.886 1.00 74.56 79 LEU A N 1
ATOM 545 C CA . LEU A 1 79 ? 11.089 -17.821 -26.710 1.00 74.56 79 LEU A CA 1
ATOM 546 C C . LEU A 1 79 ? 9.931 -18.776 -26.338 1.00 74.56 79 LEU A C 1
ATOM 548 O O . LEU A 1 79 ? 8.784 -18.324 -26.319 1.00 74.56 79 LEU A O 1
ATOM 552 N N . PRO A 1 80 ? 10.204 -20.056 -26.028 1.00 66.06 80 PRO A N 1
ATOM 553 C CA . PRO A 1 80 ? 9.164 -20.995 -25.615 1.00 66.06 80 PRO A CA 1
ATOM 554 C C . PRO A 1 80 ? 8.835 -20.983 -24.109 1.00 66.06 80 PRO A C 1
ATOM 556 O O . PRO A 1 80 ? 7.724 -21.379 -23.775 1.00 66.06 80 PRO A O 1
ATOM 559 N N . ASP A 1 81 ? 9.744 -20.552 -23.221 1.00 89.44 81 ASP A N 1
ATOM 560 C CA . ASP A 1 81 ? 9.544 -20.595 -21.758 1.00 89.44 81 ASP A CA 1
ATOM 561 C C . ASP A 1 81 ? 10.194 -19.385 -21.059 1.00 89.44 81 ASP A C 1
ATOM 563 O O . ASP A 1 81 ? 11.414 -19.327 -20.886 1.00 89.44 81 ASP A O 1
ATOM 567 N N . LEU A 1 82 ? 9.382 -18.379 -20.708 1.00 91.06 82 LEU A N 1
ATOM 568 C CA . LEU A 1 82 ? 9.863 -17.158 -20.055 1.00 91.06 82 LEU A CA 1
ATOM 569 C C . LEU A 1 82 ? 10.193 -17.365 -18.577 1.00 91.06 82 LEU A C 1
ATOM 571 O O . LEU A 1 82 ? 11.093 -16.699 -18.063 1.00 91.06 82 LEU A O 1
ATOM 575 N N . GLU A 1 83 ? 9.479 -18.261 -17.901 1.00 93.75 83 GLU A N 1
ATOM 576 C CA . GLU A 1 83 ? 9.655 -18.517 -16.473 1.00 93.75 83 GLU A CA 1
ATOM 577 C C . GLU A 1 83 ? 11.009 -19.170 -16.202 1.00 93.75 83 GLU A C 1
ATOM 579 O O . GLU A 1 83 ? 11.765 -18.683 -15.355 1.00 93.75 83 GLU A O 1
ATOM 584 N N . ALA A 1 84 ? 11.359 -20.206 -16.973 1.00 94.12 84 ALA A N 1
ATOM 585 C CA . ALA A 1 84 ? 12.659 -20.864 -16.868 1.00 94.12 84 ALA A CA 1
ATOM 586 C C . ALA A 1 84 ? 13.808 -19.886 -17.155 1.00 94.12 84 ALA A C 1
ATOM 588 O O . ALA A 1 84 ? 14.736 -19.764 -16.354 1.00 94.12 84 ALA A O 1
ATOM 589 N N . LEU A 1 85 ? 13.707 -19.107 -18.241 1.00 95.12 85 LEU A N 1
ATOM 590 C CA . LEU A 1 85 ? 14.739 -18.128 -18.583 1.00 95.12 85 LEU A CA 1
ATOM 591 C C . LEU A 1 85 ? 14.887 -17.041 -17.506 1.00 95.12 85 LEU A C 1
ATOM 593 O O . LEU A 1 85 ? 16.003 -16.633 -17.186 1.00 95.12 85 LEU A O 1
ATOM 597 N N . ALA A 1 86 ? 13.781 -16.552 -16.938 1.00 95.06 86 ALA A N 1
ATOM 598 C CA . ALA A 1 86 ? 13.831 -15.557 -15.870 1.00 95.06 86 ALA A CA 1
ATOM 599 C C . ALA A 1 86 ? 14.529 -16.100 -14.615 1.00 95.06 86 ALA A C 1
ATOM 601 O O . ALA A 1 86 ? 15.303 -15.367 -13.996 1.00 95.06 86 ALA A O 1
ATOM 602 N N . ALA A 1 87 ? 14.289 -17.365 -14.259 1.00 94.25 87 ALA A N 1
ATOM 603 C CA . ALA A 1 87 ? 14.960 -18.028 -13.144 1.00 94.25 87 ALA A CA 1
ATOM 604 C C . ALA A 1 87 ? 16.472 -18.162 -13.375 1.00 94.25 87 ALA A C 1
ATOM 606 O O . ALA A 1 87 ? 17.249 -17.777 -12.498 1.00 94.25 87 ALA A O 1
ATOM 607 N N . ASP A 1 88 ? 16.887 -18.611 -14.561 1.00 95.50 88 ASP A N 1
ATOM 608 C CA . ASP A 1 88 ? 18.304 -18.766 -14.909 1.00 95.50 88 ASP A CA 1
ATOM 609 C C . ASP A 1 88 ? 19.032 -17.411 -14.945 1.00 95.50 88 ASP A C 1
ATOM 611 O O . ASP A 1 88 ? 20.098 -17.245 -14.351 1.00 95.50 88 ASP A O 1
ATOM 615 N N . VAL A 1 89 ? 18.426 -16.384 -15.554 1.00 95.56 89 VAL A N 1
ATOM 616 C CA . VAL A 1 89 ? 18.992 -15.024 -15.560 1.00 95.56 89 VAL A CA 1
ATOM 617 C C . VAL A 1 89 ? 19.099 -14.463 -14.141 1.00 95.56 89 VAL A C 1
ATOM 619 O O . VAL A 1 89 ? 20.114 -13.857 -13.791 1.00 95.56 89 VAL A O 1
ATOM 622 N N . ALA A 1 90 ? 18.069 -14.642 -13.311 1.00 94.38 90 ALA A N 1
ATOM 623 C CA . ALA A 1 90 ? 18.089 -14.170 -11.931 1.00 94.38 90 ALA A CA 1
ATOM 624 C C . ALA A 1 90 ? 19.171 -14.872 -11.099 1.00 94.38 90 ALA A C 1
ATOM 626 O O . ALA A 1 90 ? 19.811 -14.216 -10.273 1.00 94.38 90 ALA A O 1
ATOM 627 N N . TYR A 1 91 ? 19.404 -16.167 -11.335 1.00 94.19 91 TYR A N 1
ATOM 628 C CA . TYR A 1 91 ? 20.473 -16.933 -10.699 1.00 94.19 91 TYR A CA 1
ATOM 629 C C . TYR A 1 91 ? 21.855 -16.349 -11.023 1.00 94.19 91 TYR A C 1
ATOM 631 O O . TYR A 1 91 ? 22.624 -16.051 -10.106 1.00 94.19 91 TYR A O 1
ATOM 639 N N . GLU A 1 92 ? 22.141 -16.070 -12.296 1.00 95.69 92 GLU A N 1
ATOM 640 C CA . GLU A 1 92 ? 23.428 -15.487 -12.700 1.00 95.69 92 GLU A CA 1
ATOM 641 C C . GLU A 1 92 ? 23.614 -14.050 -12.187 1.00 95.69 92 GLU A C 1
ATOM 643 O O . GLU A 1 92 ? 24.688 -13.666 -11.713 1.00 95.69 92 GLU A O 1
ATOM 648 N N . VAL A 1 93 ? 22.543 -13.249 -12.177 1.00 94.44 93 VAL A N 1
ATOM 649 C CA . VAL A 1 93 ? 22.555 -11.919 -11.544 1.00 94.44 93 VAL A CA 1
ATOM 650 C C . VAL A 1 93 ? 22.856 -12.032 -10.045 1.00 94.44 93 VAL A C 1
ATOM 652 O O . VAL A 1 93 ? 23.620 -11.224 -9.511 1.00 94.44 93 VAL A O 1
ATOM 655 N N . ALA A 1 94 ? 22.278 -13.018 -9.354 1.00 92.12 94 ALA A N 1
ATOM 656 C CA . ALA A 1 94 ? 22.516 -13.257 -7.934 1.00 92.12 94 ALA A CA 1
ATOM 657 C C . ALA A 1 94 ? 23.943 -13.756 -7.650 1.00 92.12 94 ALA A C 1
ATOM 659 O O . ALA A 1 94 ? 24.522 -13.363 -6.637 1.00 92.12 94 ALA A O 1
ATOM 660 N N . SER A 1 95 ? 24.545 -14.533 -8.554 1.00 92.19 95 SER A N 1
ATOM 661 C CA . SER A 1 95 ? 25.953 -14.943 -8.469 1.00 92.19 95 SER A CA 1
ATOM 662 C C . SER A 1 95 ? 26.887 -13.724 -8.396 1.00 92.19 95 SER A C 1
ATOM 664 O O . SER A 1 95 ? 27.685 -13.591 -7.462 1.00 92.19 95 SER A O 1
ATOM 666 N N . ALA A 1 96 ? 26.692 -12.734 -9.280 1.00 93.25 96 ALA A N 1
ATOM 667 C CA . ALA A 1 96 ? 27.457 -11.482 -9.257 1.00 93.25 96 ALA A CA 1
ATOM 668 C C . ALA A 1 96 ? 27.247 -10.657 -7.966 1.00 93.25 96 ALA A C 1
ATOM 670 O O . ALA A 1 96 ? 28.171 -9.972 -7.505 1.00 93.25 96 ALA A O 1
ATOM 671 N N . ARG A 1 97 ? 26.064 -10.754 -7.329 1.00 90.31 97 ARG A N 1
ATOM 672 C CA . ARG A 1 97 ? 25.775 -10.085 -6.040 1.00 90.31 97 ARG A CA 1
ATOM 673 C C . ARG A 1 97 ? 26.679 -10.539 -4.901 1.00 90.31 97 ARG A C 1
ATOM 675 O O . ARG A 1 97 ? 26.889 -9.758 -3.976 1.00 90.31 97 ARG A O 1
ATOM 682 N N . GLY A 1 98 ? 27.244 -11.746 -4.977 1.00 87.12 98 GLY A N 1
ATOM 683 C CA . GLY A 1 98 ? 28.233 -12.222 -4.008 1.00 87.12 98 GLY A CA 1
ATOM 684 C C . GLY A 1 98 ? 29.503 -11.363 -3.955 1.00 87.12 98 GLY A C 1
ATOM 685 O O . GLY A 1 98 ? 30.225 -11.403 -2.961 1.00 87.12 98 GLY A O 1
ATOM 686 N N . THR A 1 99 ? 29.758 -10.558 -4.994 1.00 91.88 99 THR A N 1
ATOM 687 C CA . THR A 1 99 ? 30.941 -9.692 -5.102 1.00 91.88 99 THR A CA 1
ATOM 688 C C . THR A 1 99 ? 30.592 -8.205 -5.093 1.00 91.88 99 THR A C 1
ATOM 690 O O . THR A 1 99 ? 31.256 -7.430 -4.408 1.00 91.88 99 THR A O 1
ATOM 693 N N . VAL A 1 100 ? 29.579 -7.782 -5.855 1.00 91.69 100 VAL A N 1
ATOM 694 C CA . VAL A 1 100 ? 29.218 -6.366 -6.050 1.00 91.69 100 VAL A CA 1
ATOM 695 C C . VAL A 1 100 ? 27.708 -6.192 -5.996 1.00 91.69 100 VAL A C 1
ATOM 697 O O . VAL A 1 100 ? 26.975 -7.049 -6.480 1.00 91.69 100 VAL A O 1
ATOM 700 N N . LYS A 1 101 ? 27.209 -5.080 -5.444 1.00 91.00 101 LYS A N 1
ATOM 701 C CA . LYS A 1 101 ? 25.765 -4.807 -5.376 1.00 91.00 101 LYS A CA 1
ATOM 702 C C . LYS A 1 101 ? 25.169 -4.772 -6.788 1.00 91.00 101 LYS A C 1
ATOM 704 O O . LYS A 1 101 ? 25.303 -3.773 -7.489 1.00 91.00 101 LYS A O 1
ATOM 709 N N . THR A 1 102 ? 24.518 -5.858 -7.201 1.00 93.38 102 THR A N 1
ATOM 710 C CA . THR A 1 102 ? 24.096 -6.071 -8.595 1.00 93.38 102 THR A CA 1
ATOM 711 C C . THR A 1 102 ? 22.581 -6.147 -8.722 1.00 93.38 102 THR A C 1
ATOM 713 O O . THR A 1 102 ? 21.906 -6.844 -7.963 1.00 93.38 102 THR A O 1
ATOM 716 N N . THR A 1 103 ? 22.046 -5.453 -9.719 1.00 93.88 103 THR A N 1
ATOM 717 C CA . THR A 1 103 ? 20.658 -5.581 -10.189 1.00 93.88 103 THR A CA 1
ATOM 718 C C . THR A 1 103 ? 20.653 -6.101 -11.623 1.00 93.88 103 THR A C 1
ATOM 720 O O . THR A 1 103 ? 21.644 -5.954 -12.338 1.00 93.88 103 THR A O 1
ATOM 723 N N . GLY A 1 104 ? 19.559 -6.722 -12.050 1.00 94.62 104 GLY A N 1
ATOM 724 C CA . GLY A 1 104 ? 19.413 -7.233 -13.411 1.00 94.62 104 GLY A CA 1
ATOM 725 C C . GLY A 1 104 ? 18.121 -6.750 -14.046 1.00 94.62 104 GLY A C 1
ATOM 726 O O . GLY A 1 104 ? 17.113 -6.648 -13.359 1.00 94.62 104 GLY A O 1
ATOM 727 N N . THR A 1 105 ? 18.121 -6.487 -15.349 1.00 96.38 105 THR A N 1
ATOM 728 C CA . THR A 1 105 ? 16.890 -6.355 -16.133 1.00 96.38 105 THR A CA 1
ATOM 729 C C . THR A 1 105 ? 16.898 -7.292 -17.321 1.00 96.38 105 THR A C 1
ATOM 731 O O . THR A 1 105 ? 17.880 -7.361 -18.057 1.00 96.38 105 THR A O 1
ATOM 734 N N . MET A 1 106 ? 15.778 -7.966 -17.553 1.00 96.56 106 MET A N 1
ATOM 735 C CA . MET A 1 106 ? 15.525 -8.733 -18.764 1.00 96.56 106 MET A CA 1
ATOM 736 C C . MET A 1 106 ? 14.477 -8.022 -19.617 1.00 96.56 106 MET A C 1
ATOM 738 O O . MET A 1 106 ? 13.404 -7.664 -19.141 1.00 96.56 106 MET A O 1
ATOM 742 N N . ARG A 1 107 ? 14.805 -7.775 -20.888 1.00 96.12 107 ARG A N 1
ATOM 743 C CA . ARG A 1 107 ? 14.000 -6.986 -21.824 1.00 96.12 107 ARG A CA 1
ATOM 744 C C . ARG A 1 107 ? 13.487 -7.853 -22.960 1.00 96.12 107 ARG A C 1
ATOM 746 O O . ARG A 1 107 ? 14.270 -8.357 -23.765 1.00 96.12 107 ARG A O 1
ATOM 753 N N . LEU A 1 108 ? 12.169 -7.935 -23.076 1.00 94.44 108 LEU A N 1
ATOM 754 C CA . LEU A 1 108 ? 11.472 -8.534 -24.201 1.00 94.44 108 LEU A CA 1
ATOM 755 C C . LEU A 1 108 ? 10.984 -7.409 -25.108 1.00 94.44 108 LEU A C 1
ATOM 757 O O . LEU A 1 108 ? 10.355 -6.445 -24.660 1.00 94.44 108 LEU A O 1
ATOM 761 N N . ARG A 1 109 ? 11.273 -7.515 -26.403 1.00 91.75 109 ARG A N 1
ATOM 762 C CA . ARG A 1 109 ? 10.765 -6.548 -27.380 1.00 91.75 109 ARG A CA 1
ATOM 763 C C . ARG A 1 109 ? 9.262 -6.738 -27.581 1.00 91.75 109 ARG A C 1
ATOM 765 O O . ARG A 1 109 ? 8.737 -7.833 -27.399 1.00 91.75 109 ARG A O 1
ATOM 772 N N . ALA A 1 110 ? 8.595 -5.660 -27.988 1.00 88.38 110 ALA A N 1
ATOM 773 C CA . ALA A 1 110 ? 7.234 -5.766 -28.493 1.00 88.38 110 ALA A CA 1
ATOM 774 C C . ALA A 1 110 ? 7.219 -6.698 -29.710 1.00 88.38 110 ALA A C 1
ATOM 776 O O . ALA A 1 110 ? 8.084 -6.602 -30.588 1.00 88.38 110 ALA A O 1
ATOM 777 N N . ASP A 1 111 ? 6.246 -7.595 -29.750 1.00 85.56 111 ASP A N 1
ATOM 778 C CA . ASP A 1 111 ? 6.061 -8.559 -30.824 1.00 85.56 111 ASP A CA 1
ATOM 779 C C . ASP A 1 111 ? 4.565 -8.770 -31.091 1.00 85.56 111 ASP A C 1
ATOM 781 O O . ASP A 1 111 ? 3.708 -8.045 -30.588 1.00 85.56 111 ASP A O 1
ATOM 785 N N . ARG A 1 112 ? 4.227 -9.760 -31.920 1.00 81.00 112 ARG A N 1
ATOM 786 C CA . ARG A 1 112 ? 2.822 -10.089 -32.210 1.00 81.00 112 ARG A CA 1
ATOM 787 C C . ARG A 1 112 ? 2.052 -10.614 -30.990 1.00 81.00 112 ARG A C 1
ATOM 789 O O . ARG A 1 112 ? 0.833 -10.693 -31.057 1.00 81.00 112 ARG A O 1
ATOM 796 N N . ASN A 1 113 ? 2.761 -11.025 -29.940 1.00 76.81 113 ASN A N 1
ATOM 797 C CA . ASN A 1 113 ? 2.209 -11.644 -28.744 1.00 76.81 113 ASN A CA 1
ATOM 798 C C . ASN A 1 113 ? 2.098 -10.647 -27.580 1.00 76.81 113 ASN A C 1
ATOM 800 O O . ASN A 1 113 ? 1.634 -11.034 -26.512 1.00 76.81 113 ASN A O 1
ATOM 804 N N . GLY A 1 114 ? 2.541 -9.393 -27.737 1.00 86.62 114 GLY A N 1
ATOM 805 C CA . GLY A 1 114 ? 2.357 -8.386 -26.699 1.00 86.62 114 GLY A CA 1
ATOM 806 C C . GLY A 1 114 ? 3.298 -7.178 -26.756 1.00 86.62 114 GLY A C 1
ATOM 807 O O . GLY A 1 114 ? 4.156 -7.065 -27.640 1.00 86.62 114 GLY A O 1
ATOM 808 N N . PRO A 1 115 ? 3.142 -6.259 -25.788 1.00 93.06 115 PRO A N 1
ATOM 809 C CA . PRO A 1 115 ? 3.941 -5.042 -25.670 1.00 93.06 115 PRO A CA 1
ATOM 810 C C . PRO A 1 115 ? 5.412 -5.318 -25.329 1.00 93.06 115 PRO A C 1
ATOM 812 O O . PRO A 1 115 ? 5.824 -6.452 -25.096 1.00 93.06 115 PRO A O 1
ATOM 815 N N . ALA A 1 116 ? 6.240 -4.272 -25.283 1.00 94.12 116 ALA A N 1
ATOM 816 C CA . ALA A 1 116 ? 7.590 -4.408 -24.734 1.00 94.12 116 ALA A CA 1
ATOM 817 C C . ALA A 1 116 ? 7.509 -4.708 -23.228 1.00 94.12 116 ALA A C 1
ATOM 819 O O . ALA A 1 116 ? 6.735 -4.067 -22.521 1.00 94.12 116 ALA A O 1
ATOM 820 N N . THR A 1 117 ? 8.311 -5.645 -22.730 1.00 95.75 117 THR A N 1
ATOM 821 C CA . THR A 1 117 ? 8.276 -6.061 -21.320 1.00 95.75 117 THR A CA 1
ATOM 822 C C . THR A 1 117 ? 9.654 -5.962 -20.697 1.00 95.75 117 THR A C 1
ATOM 824 O O . THR A 1 117 ? 10.650 -6.324 -21.324 1.00 95.75 117 THR A O 1
ATOM 827 N N . VAL A 1 118 ? 9.709 -5.482 -19.461 1.00 96.38 118 VAL A N 1
ATOM 828 C CA . VAL A 1 118 ? 10.920 -5.459 -18.646 1.00 96.38 118 VAL A CA 1
ATOM 829 C C . VAL A 1 118 ? 10.654 -6.222 -17.357 1.00 96.38 118 VAL A C 1
ATOM 831 O O . VAL A 1 118 ? 9.712 -5.895 -16.640 1.00 96.38 118 VAL A O 1
ATOM 834 N N . LEU A 1 119 ? 11.490 -7.216 -17.077 1.00 95.75 119 LEU A N 1
ATOM 835 C CA . LEU A 1 119 ? 11.575 -7.861 -15.773 1.00 95.75 119 LEU A CA 1
ATOM 836 C C . LEU A 1 119 ? 12.781 -7.290 -15.036 1.00 95.75 119 LEU A C 1
ATOM 838 O O . LEU A 1 119 ? 13.864 -7.239 -15.618 1.00 95.75 119 LEU A O 1
ATOM 842 N N . GLU A 1 120 ? 12.615 -6.850 -13.797 1.00 94.19 120 GLU A N 1
ATOM 843 C CA . GLU A 1 120 ? 13.712 -6.392 -12.947 1.00 94.19 120 GLU A CA 1
ATOM 844 C C . GLU A 1 120 ? 13.970 -7.379 -11.808 1.00 94.19 120 GLU A C 1
ATOM 846 O O . GLU A 1 120 ? 13.073 -7.763 -11.065 1.00 94.19 120 GLU A O 1
ATOM 851 N N . PHE A 1 121 ? 15.232 -7.755 -11.650 1.00 91.12 121 PHE A N 1
ATOM 852 C CA . PHE A 1 121 ? 15.720 -8.616 -10.588 1.00 91.12 121 PHE A CA 1
ATOM 853 C C . PHE A 1 121 ? 16.523 -7.751 -9.617 1.00 91.12 121 PHE A C 1
ATOM 855 O O . PHE A 1 121 ? 17.733 -7.540 -9.791 1.00 91.12 121 PHE A O 1
ATOM 862 N N . ALA A 1 122 ? 15.850 -7.235 -8.591 1.00 80.38 122 ALA A N 1
ATOM 863 C CA . ALA A 1 122 ? 16.447 -6.439 -7.527 1.00 80.38 122 ALA A CA 1
ATOM 864 C C . ALA A 1 122 ? 16.185 -7.095 -6.160 1.00 80.38 122 ALA A C 1
ATOM 866 O O . ALA A 1 122 ? 15.061 -7.450 -5.837 1.00 80.38 122 ALA A O 1
ATOM 867 N N . GLY A 1 123 ? 17.236 -7.246 -5.348 1.00 65.94 123 GLY A N 1
ATOM 868 C CA . GLY A 1 123 ? 17.116 -7.716 -3.962 1.00 65.94 123 GLY A CA 1
ATOM 869 C C . GLY A 1 123 ? 16.887 -9.222 -3.784 1.00 65.94 123 GLY A C 1
ATOM 870 O O . GLY A 1 123 ? 16.683 -9.959 -4.749 1.00 65.94 123 GLY A O 1
ATOM 871 N N . ASN A 1 124 ? 16.991 -9.659 -2.525 1.00 62.06 124 ASN A N 1
ATOM 872 C CA . ASN A 1 124 ? 16.761 -11.040 -2.081 1.00 62.06 124 ASN A CA 1
ATOM 873 C C . ASN A 1 124 ? 15.558 -11.149 -1.117 1.00 62.06 124 ASN A C 1
ATOM 875 O O . ASN A 1 124 ? 15.217 -12.253 -0.712 1.00 62.06 124 ASN A O 1
ATOM 879 N N . ASP A 1 125 ? 14.927 -10.025 -0.758 1.00 66.44 125 ASP A N 1
ATOM 880 C CA . ASP A 1 125 ? 13.923 -9.952 0.316 1.00 66.44 125 ASP A CA 1
ATOM 881 C C . ASP A 1 125 ? 12.478 -9.876 -0.218 1.00 66.44 125 ASP A C 1
ATOM 883 O O . ASP A 1 125 ? 11.579 -9.403 0.475 1.00 66.44 125 ASP A O 1
ATOM 887 N N . SER A 1 126 ? 12.249 -10.298 -1.468 1.00 73.12 126 SER A N 1
ATOM 888 C CA . SER A 1 126 ? 10.898 -10.402 -2.035 1.00 73.12 126 SER A CA 1
ATOM 889 C C . SER A 1 126 ? 10.312 -11.781 -1.735 1.00 73.12 126 SER A C 1
ATOM 891 O O . SER A 1 126 ? 11.031 -12.770 -1.892 1.00 73.12 126 SER A O 1
ATOM 893 N N . PRO A 1 127 ? 9.029 -11.885 -1.353 1.00 76.12 127 PRO A N 1
ATOM 894 C CA . PRO A 1 127 ? 8.346 -13.175 -1.299 1.00 76.12 127 PRO A CA 1
ATOM 895 C C . PRO A 1 127 ? 8.136 -13.796 -2.693 1.00 76.12 127 PRO A C 1
ATOM 897 O O . PRO A 1 127 ? 7.965 -15.008 -2.793 1.00 76.12 127 PRO A O 1
ATOM 900 N N . GLU A 1 128 ? 8.154 -12.995 -3.760 1.00 85.38 128 GLU A N 1
ATOM 901 C CA . GLU A 1 128 ? 8.020 -13.447 -5.146 1.00 85.38 128 GLU A CA 1
ATOM 902 C C . GLU A 1 128 ? 9.309 -14.084 -5.679 1.00 85.38 128 GLU A C 1
ATOM 904 O O . GLU A 1 128 ? 10.421 -13.604 -5.448 1.00 85.38 128 GLU A O 1
ATOM 909 N N . THR A 1 129 ? 9.153 -15.140 -6.474 1.00 90.88 129 THR A N 1
ATOM 910 C CA . THR A 1 129 ? 10.243 -15.775 -7.216 1.00 90.88 129 THR A CA 1
ATOM 911 C C . THR A 1 129 ? 10.409 -15.164 -8.617 1.00 90.88 129 THR A C 1
ATOM 913 O O . THR A 1 129 ? 9.483 -14.548 -9.153 1.00 90.88 129 THR A O 1
ATOM 916 N N . PRO A 1 130 ? 11.572 -15.352 -9.276 1.00 92.31 130 PRO A N 1
ATOM 917 C CA . PRO A 1 130 ? 11.750 -14.985 -10.683 1.00 92.31 130 PRO A CA 1
ATOM 918 C C . PRO A 1 130 ? 10.699 -15.595 -11.627 1.00 92.31 130 PRO A C 1
ATOM 920 O O . PRO A 1 130 ? 10.328 -14.964 -12.614 1.00 92.31 130 PRO A O 1
ATOM 923 N N . ALA A 1 131 ? 10.206 -16.797 -11.315 1.00 91.31 131 ALA A N 1
ATOM 924 C CA . ALA A 1 131 ? 9.135 -17.438 -12.070 1.00 91.31 131 ALA A CA 1
ATOM 925 C C . ALA A 1 131 ? 7.796 -16.707 -11.868 1.00 91.31 131 ALA A C 1
ATOM 927 O O . ALA A 1 131 ? 7.116 -16.406 -12.845 1.00 91.31 131 ALA A O 1
ATOM 928 N N . ASP A 1 132 ? 7.467 -16.310 -10.631 1.00 91.75 132 ASP A N 1
ATOM 929 C CA . ASP A 1 132 ? 6.226 -15.577 -10.332 1.00 91.75 132 ASP A CA 1
ATOM 930 C C . ASP A 1 132 ? 6.145 -14.246 -11.094 1.00 91.75 132 ASP A C 1
ATOM 932 O O . ASP A 1 132 ? 5.095 -13.897 -11.639 1.00 91.75 132 ASP A O 1
ATOM 936 N N . ILE A 1 133 ? 7.255 -13.501 -11.180 1.00 92.88 133 ILE A N 1
ATOM 937 C CA . ILE A 1 133 ? 7.275 -12.234 -11.928 1.00 92.88 133 ILE A CA 1
ATOM 938 C C . ILE A 1 133 ? 7.216 -12.441 -13.446 1.00 92.88 133 ILE A C 1
ATOM 940 O O . ILE A 1 133 ? 6.652 -11.601 -14.149 1.00 92.88 133 ILE A O 1
ATOM 944 N N . ALA A 1 134 ? 7.767 -13.542 -13.964 1.00 94.50 134 ALA A N 1
ATOM 945 C CA . ALA A 1 134 ? 7.673 -13.897 -15.376 1.00 94.50 134 ALA A CA 1
ATOM 946 C C . ALA A 1 134 ? 6.232 -14.272 -15.747 1.00 94.50 134 ALA A C 1
ATOM 948 O O . ALA A 1 134 ? 5.686 -13.691 -16.687 1.00 94.50 134 ALA A O 1
ATOM 949 N N . ALA A 1 135 ? 5.586 -15.126 -14.950 1.00 94.19 135 ALA A N 1
ATOM 950 C CA . ALA A 1 135 ? 4.177 -15.484 -15.101 1.00 94.19 135 ALA A CA 1
ATOM 951 C C . ALA A 1 135 ? 3.268 -14.243 -15.039 1.00 94.19 135 ALA A C 1
ATOM 953 O O . ALA A 1 135 ? 2.409 -14.030 -15.901 1.00 94.19 135 ALA A O 1
ATOM 954 N N . ALA A 1 136 ? 3.497 -13.358 -14.061 1.00 95.12 136 ALA A N 1
ATOM 955 C CA . ALA A 1 136 ? 2.782 -12.089 -13.953 1.00 95.12 136 ALA A CA 1
ATOM 956 C C . ALA A 1 136 ? 2.979 -11.216 -15.200 1.00 95.12 136 ALA A C 1
ATOM 958 O O . ALA A 1 136 ? 2.023 -10.632 -15.714 1.00 95.12 136 ALA A O 1
ATOM 959 N N . ALA A 1 137 ? 4.198 -11.143 -15.732 1.00 95.31 137 ALA A N 1
ATOM 960 C CA . ALA A 1 137 ? 4.475 -10.368 -16.928 1.00 95.31 137 ALA A CA 1
ATOM 961 C C . ALA A 1 137 ? 3.779 -10.922 -18.176 1.00 95.31 137 ALA A C 1
ATOM 963 O O . ALA A 1 137 ? 3.298 -10.129 -18.986 1.00 95.31 137 ALA A O 1
ATOM 964 N N . GLU A 1 138 ? 3.680 -12.243 -18.335 1.00 93.56 138 GLU A N 1
ATOM 965 C CA . GLU A 1 138 ? 2.912 -12.856 -19.427 1.00 93.56 138 GLU A CA 1
ATOM 966 C C . GLU A 1 138 ? 1.423 -12.511 -19.339 1.00 93.56 138 GLU A C 1
ATOM 968 O O . GLU A 1 138 ? 0.823 -12.101 -20.337 1.00 93.56 138 GLU A O 1
ATOM 973 N N . LEU A 1 139 ? 0.842 -12.571 -18.137 1.00 95.50 139 LEU A N 1
ATOM 974 C CA . LEU A 1 139 ? -0.541 -12.152 -17.906 1.00 95.50 139 LEU A CA 1
ATOM 975 C C . LEU A 1 139 ? -0.742 -10.672 -18.256 1.00 95.50 139 LEU A C 1
ATOM 977 O O . LEU A 1 139 ? -1.669 -10.330 -18.989 1.00 95.50 139 LEU A O 1
ATOM 981 N N . LEU A 1 140 ? 0.153 -9.788 -17.810 1.00 96.44 140 LEU A N 1
ATOM 982 C CA . LEU A 1 140 ? 0.070 -8.354 -18.102 1.00 96.44 140 LEU A CA 1
ATOM 983 C C . LEU A 1 140 ? 0.286 -8.029 -19.587 1.00 96.44 140 LEU A C 1
ATOM 985 O O . LEU A 1 140 ? -0.306 -7.078 -20.095 1.00 96.44 140 LEU A O 1
ATOM 989 N N . ARG A 1 141 ? 1.090 -8.817 -20.314 1.00 94.38 141 ARG A N 1
ATOM 990 C CA . ARG A 1 141 ? 1.262 -8.674 -21.772 1.00 94.38 141 ARG A CA 1
ATOM 991 C C . ARG A 1 141 ? -0.023 -8.949 -22.549 1.00 94.38 141 ARG A C 1
ATOM 993 O O . ARG A 1 141 ? -0.153 -8.446 -23.663 1.00 94.38 141 ARG A O 1
ATOM 1000 N N . SER A 1 142 ? -0.945 -9.727 -21.979 1.00 94.06 142 SER A N 1
ATOM 1001 C CA . SER A 1 142 ? -2.234 -10.042 -22.603 1.00 94.06 142 SER A CA 1
ATOM 1002 C C . SER A 1 142 ? -3.268 -8.915 -22.495 1.00 94.06 142 SER A C 1
ATOM 1004 O O . SER A 1 142 ? -4.284 -8.970 -23.182 1.00 94.06 142 SER A O 1
ATOM 1006 N N . VAL A 1 143 ? -2.999 -7.887 -21.679 1.00 95.62 143 VAL A N 1
ATOM 1007 C CA . VAL A 1 143 ? -3.915 -6.763 -21.455 1.00 95.62 143 VAL A CA 1
ATOM 1008 C C . VAL A 1 143 ? -4.018 -5.891 -22.707 1.00 95.62 143 VAL A C 1
ATOM 1010 O O . VAL A 1 143 ? -3.023 -5.391 -23.244 1.00 95.62 143 VAL A O 1
ATOM 1013 N N . SER A 1 144 ? -5.245 -5.672 -23.162 1.00 92.38 144 SER A N 1
ATOM 1014 C CA . SER A 1 144 ? -5.562 -4.889 -24.347 1.00 92.38 144 SER A CA 1
ATOM 1015 C C . SER A 1 144 ? -5.177 -3.418 -24.153 1.00 92.38 144 SER A C 1
ATOM 1017 O O . SER A 1 144 ? -5.452 -2.798 -23.130 1.00 92.38 144 SER A O 1
ATOM 1019 N N . GLY A 1 145 ? -4.511 -2.832 -25.152 1.00 87.12 145 GLY A N 1
ATOM 1020 C CA . GLY A 1 145 ? -4.068 -1.432 -25.100 1.00 87.12 145 GLY A CA 1
ATOM 1021 C C . GLY A 1 145 ? -2.782 -1.183 -24.299 1.00 87.12 145 GLY A C 1
ATOM 1022 O O . GLY A 1 145 ? -2.306 -0.042 -24.266 1.00 87.12 145 GLY A O 1
ATOM 1023 N N . ALA A 1 146 ? -2.179 -2.226 -23.716 1.00 94.12 146 ALA A N 1
ATOM 1024 C CA . ALA A 1 146 ? -0.857 -2.139 -23.113 1.00 94.12 146 ALA A CA 1
ATOM 1025 C C . ALA A 1 146 ? 0.216 -1.820 -24.175 1.00 94.12 146 ALA A C 1
ATOM 1027 O O . ALA A 1 146 ? 0.287 -2.448 -25.231 1.00 94.12 146 ALA A O 1
ATOM 1028 N N . THR A 1 147 ? 1.076 -0.841 -23.893 1.00 93.44 147 THR A N 1
ATOM 1029 C CA . THR A 1 147 ? 2.205 -0.422 -24.744 1.00 93.44 147 THR A CA 1
ATOM 1030 C C . THR A 1 147 ? 3.549 -0.869 -24.177 1.00 93.44 147 THR A C 1
ATOM 1032 O O . THR A 1 147 ? 4.470 -1.184 -24.937 1.00 93.44 147 THR A O 1
ATOM 1035 N N . SER A 1 148 ? 3.651 -0.965 -22.851 1.00 94.75 148 SER A N 1
ATOM 1036 C CA . SER A 1 148 ? 4.765 -1.602 -22.151 1.00 94.75 148 SER A CA 1
ATOM 1037 C C . SER A 1 148 ? 4.322 -2.218 -20.831 1.00 94.75 148 SER A C 1
ATOM 1039 O O . SER A 1 148 ? 3.379 -1.739 -20.209 1.00 94.75 148 SER A O 1
ATOM 1041 N N . VAL A 1 149 ? 5.030 -3.257 -20.403 1.00 96.69 149 VAL A N 1
ATOM 1042 C CA . VAL A 1 149 ? 4.854 -3.931 -19.114 1.00 96.69 149 VAL A CA 1
ATOM 1043 C C . VAL A 1 149 ? 6.167 -3.873 -18.348 1.00 96.69 149 VAL A C 1
ATOM 1045 O O . VAL A 1 149 ? 7.242 -4.049 -18.924 1.00 96.69 149 VAL A O 1
ATOM 1048 N N . PHE A 1 150 ? 6.079 -3.651 -17.048 1.00 95.19 150 PHE A N 1
ATOM 1049 C CA . PHE A 1 150 ? 7.207 -3.717 -16.138 1.00 95.19 150 PHE A CA 1
ATOM 1050 C C . PHE A 1 150 ? 6.819 -4.555 -14.922 1.00 95.19 150 PHE A C 1
ATOM 1052 O O . PHE A 1 150 ? 5.775 -4.318 -14.321 1.00 95.19 150 PHE A O 1
ATOM 1059 N N . VAL A 1 151 ? 7.648 -5.525 -14.554 1.00 93.38 151 VAL A N 1
ATOM 1060 C CA . VAL A 1 151 ? 7.471 -6.325 -13.335 1.00 93.38 151 VAL A CA 1
ATOM 1061 C C . VAL A 1 151 ? 8.821 -6.418 -12.644 1.00 93.38 151 VAL A C 1
ATOM 1063 O O . VAL A 1 151 ? 9.832 -6.643 -13.303 1.00 93.38 151 VAL A O 1
ATOM 1066 N N . ALA A 1 152 ? 8.857 -6.224 -11.332 1.00 90.06 152 ALA A N 1
ATOM 1067 C CA . ALA A 1 152 ? 10.088 -6.269 -10.557 1.00 90.06 152 ALA A CA 1
ATOM 1068 C C . ALA A 1 152 ? 9.966 -7.273 -9.415 1.00 90.06 152 ALA A C 1
ATOM 1070 O O . ALA A 1 152 ? 8.897 -7.418 -8.830 1.00 90.06 152 ALA A O 1
ATOM 1071 N N . LEU A 1 153 ? 11.083 -7.910 -9.067 1.00 82.06 153 LEU A N 1
ATOM 1072 C CA . LEU A 1 153 ? 11.275 -8.474 -7.736 1.00 82.06 153 LEU A CA 1
ATOM 1073 C C . LEU A 1 153 ? 11.458 -7.321 -6.747 1.00 82.06 153 LEU A C 1
ATOM 1075 O O . LEU A 1 153 ? 12.305 -6.448 -6.953 1.00 82.06 153 LEU A O 1
ATOM 1079 N N . GLY A 1 154 ? 10.673 -7.325 -5.676 1.00 74.62 154 GLY A N 1
ATOM 1080 C CA . GLY A 1 154 ? 10.760 -6.374 -4.579 1.00 74.62 154 GLY A CA 1
ATOM 1081 C C . GLY A 1 154 ? 9.520 -5.499 -4.414 1.00 74.62 154 GLY A C 1
ATOM 1082 O O . GLY A 1 154 ? 8.401 -5.828 -4.787 1.00 74.62 154 GLY A O 1
ATOM 1083 N N . SER A 1 155 ? 9.726 -4.336 -3.801 1.00 68.75 155 SER A N 1
ATOM 1084 C CA . SER A 1 155 ? 8.648 -3.489 -3.281 1.00 68.75 155 SER A CA 1
ATOM 1085 C C . SER A 1 155 ? 8.008 -2.544 -4.303 1.00 68.75 155 SER A C 1
ATOM 1087 O O . SER A 1 155 ? 7.202 -1.690 -3.920 1.00 68.75 155 SER A O 1
ATOM 1089 N N . GLN A 1 156 ? 8.354 -2.659 -5.585 1.00 81.19 156 GLN A N 1
ATOM 1090 C CA . GLN A 1 156 ? 7.731 -1.865 -6.637 1.00 81.19 156 GLN A CA 1
ATOM 1091 C C . GLN A 1 156 ? 6.562 -2.651 -7.247 1.00 81.19 156 GLN A C 1
ATOM 1093 O O . GLN A 1 156 ? 6.778 -3.775 -7.695 1.00 81.19 156 GLN A O 1
ATOM 1098 N N . PRO A 1 157 ? 5.345 -2.081 -7.309 1.00 87.25 157 PRO A N 1
ATOM 1099 C CA . PRO A 1 157 ? 4.229 -2.756 -7.956 1.00 87.25 157 PRO A CA 1
ATOM 1100 C C . PRO A 1 157 ? 4.526 -2.974 -9.442 1.00 87.25 157 PRO A C 1
ATOM 1102 O O . PRO A 1 157 ? 5.166 -2.134 -10.091 1.00 87.25 157 PRO A O 1
ATOM 1105 N N . ALA A 1 158 ? 4.014 -4.075 -9.990 1.00 92.81 158 ALA A N 1
ATOM 1106 C CA . ALA A 1 158 ? 4.010 -4.286 -11.430 1.00 92.81 158 ALA A CA 1
ATOM 1107 C C . ALA A 1 158 ? 3.285 -3.123 -12.126 1.00 92.81 158 ALA A C 1
ATOM 1109 O O . ALA A 1 158 ? 2.403 -2.488 -11.545 1.00 92.81 158 ALA A O 1
ATOM 1110 N N . SER A 1 159 ? 3.646 -2.806 -13.367 1.00 94.62 159 SER A N 1
ATOM 1111 C CA . SER A 1 159 ? 3.001 -1.725 -14.103 1.00 94.62 159 SER A CA 1
ATOM 1112 C C . SER A 1 159 ? 2.708 -2.057 -15.557 1.00 94.62 159 SER A C 1
ATOM 1114 O O . SER A 1 159 ? 3.435 -2.788 -16.233 1.00 94.62 159 SER A O 1
ATOM 1116 N N . VAL A 1 160 ? 1.612 -1.476 -16.037 1.00 96.38 160 VAL A N 1
ATOM 1117 C CA . VAL A 1 160 ? 1.176 -1.501 -17.429 1.00 96.38 160 VAL A CA 1
ATOM 1118 C C . VAL A 1 160 ? 1.101 -0.068 -17.922 1.00 96.38 160 VAL A C 1
ATOM 1120 O O . VAL A 1 160 ? 0.428 0.776 -17.336 1.00 96.38 160 VAL A O 1
ATOM 1123 N N . SER A 1 161 ? 1.785 0.224 -19.019 1.00 95.19 161 SER A N 1
ATOM 1124 C CA . SER A 1 161 ? 1.674 1.507 -19.704 1.00 95.19 161 SER A CA 1
ATOM 1125 C C . SER A 1 161 ? 0.636 1.446 -20.812 1.00 95.19 161 SER A C 1
ATOM 1127 O O . SER A 1 161 ? 0.520 0.452 -21.516 1.00 95.19 161 SER A O 1
ATOM 1129 N N . THR A 1 162 ? -0.075 2.546 -21.003 1.00 94.38 162 THR A N 1
ATOM 1130 C CA . THR A 1 162 ? -1.098 2.766 -22.024 1.00 94.38 162 THR A CA 1
ATOM 1131 C C . THR A 1 162 ? -0.794 4.073 -22.756 1.00 94.38 162 THR A C 1
ATOM 1133 O O . THR A 1 162 ? -0.005 4.906 -22.297 1.00 94.38 162 THR A O 1
ATOM 1136 N N . SER A 1 163 ? -1.414 4.285 -23.915 1.00 90.88 163 SER A N 1
ATOM 1137 C CA . SER A 1 163 ? -1.189 5.485 -24.733 1.00 90.88 163 SER A CA 1
ATOM 1138 C C . SER A 1 163 ? -1.808 6.771 -24.171 1.00 90.88 163 SER A C 1
ATOM 1140 O O . SER A 1 163 ? -1.584 7.840 -24.732 1.00 90.88 163 SER A O 1
ATOM 1142 N N . SER A 1 164 ? -2.646 6.694 -23.132 1.00 92.62 164 SER A N 1
ATOM 1143 C CA . SER A 1 164 ? -3.271 7.857 -22.481 1.00 92.62 164 SER A CA 1
ATOM 1144 C C . SER A 1 164 ? -4.047 7.433 -21.231 1.00 92.62 164 SER A C 1
ATOM 1146 O O . SER A 1 164 ? -4.455 6.277 -21.139 1.00 92.62 164 SER A O 1
ATOM 1148 N N . SER A 1 165 ? -4.355 8.374 -20.332 1.00 93.50 165 SER A N 1
ATOM 1149 C CA . SER A 1 165 ? -5.217 8.110 -19.168 1.00 93.50 165 SER A CA 1
ATOM 1150 C C . SER A 1 165 ? -6.630 7.642 -19.539 1.00 93.50 165 SER A C 1
ATOM 1152 O O . SER A 1 165 ? -7.238 6.908 -18.770 1.00 93.50 165 SER A O 1
ATOM 1154 N N . ALA A 1 166 ? -7.126 7.970 -20.740 1.00 93.12 166 ALA A N 1
ATOM 1155 C CA . ALA A 1 166 ? -8.453 7.560 -21.208 1.00 93.12 166 ALA A CA 1
ATOM 1156 C C . ALA A 1 166 ? -8.660 6.031 -21.233 1.00 93.12 166 ALA A C 1
ATOM 1158 O O . ALA A 1 166 ? -9.794 5.568 -21.145 1.00 93.12 166 ALA A O 1
ATOM 1159 N N . GLY A 1 167 ? -7.577 5.248 -21.331 1.00 92.75 167 GLY A N 1
ATOM 1160 C CA . GLY A 1 167 ? -7.624 3.783 -21.314 1.00 92.75 167 GLY A CA 1
ATOM 1161 C C . GLY A 1 167 ? -7.690 3.159 -19.916 1.00 92.75 167 GLY A C 1
ATOM 1162 O O . GLY A 1 167 ? -7.818 1.940 -19.808 1.00 92.75 167 GLY A O 1
ATOM 1163 N N . TRP A 1 168 ? -7.601 3.948 -18.838 1.00 95.31 168 TRP A N 1
ATOM 1164 C CA . TRP A 1 168 ? -7.492 3.425 -17.472 1.00 95.31 168 TRP A CA 1
ATOM 1165 C C . TRP A 1 168 ? -8.669 2.551 -17.049 1.00 95.31 168 TRP A C 1
ATOM 1167 O O . TRP A 1 168 ? -8.451 1.504 -16.450 1.00 95.31 168 TRP A O 1
ATOM 1177 N N . ALA A 1 169 ? -9.905 2.949 -17.364 1.00 96.00 169 ALA A N 1
ATOM 1178 C CA . ALA A 1 169 ? -11.091 2.202 -16.943 1.00 96.00 169 ALA A CA 1
ATOM 1179 C C . ALA A 1 169 ? -11.155 0.805 -17.584 1.00 96.00 169 ALA A C 1
ATOM 1181 O O . ALA A 1 169 ? -11.405 -0.181 -16.892 1.00 96.00 169 ALA A O 1
ATOM 1182 N N . GLU A 1 170 ? -10.881 0.715 -18.887 1.00 96.38 170 GLU A N 1
ATOM 1183 C CA . GLU A 1 170 ? -10.849 -0.554 -19.622 1.00 96.38 170 GLU A CA 1
ATOM 1184 C C . GLU A 1 170 ? -9.687 -1.438 -19.151 1.00 96.38 170 GLU A C 1
ATOM 1186 O O . GLU A 1 170 ? -9.902 -2.596 -18.793 1.00 96.38 170 GLU A O 1
ATOM 1191 N N . THR A 1 171 ? -8.490 -0.853 -19.037 1.00 97.00 171 THR A N 1
ATOM 1192 C CA . THR A 1 171 ? -7.282 -1.547 -18.565 1.00 97.00 171 THR A CA 1
ATOM 1193 C C . THR A 1 171 ? -7.487 -2.104 -17.154 1.00 97.00 171 THR A C 1
ATOM 1195 O O . THR A 1 171 ? -7.216 -3.273 -16.905 1.00 97.00 171 THR A O 1
ATOM 1198 N N . ALA A 1 172 ? -8.034 -1.314 -16.224 1.00 96.88 172 ALA A N 1
ATOM 1199 C CA . ALA A 1 172 ? -8.307 -1.762 -14.859 1.00 96.88 172 ALA A CA 1
ATOM 1200 C C . ALA A 1 172 ? -9.353 -2.888 -14.801 1.00 96.88 172 ALA A C 1
ATOM 1202 O O . ALA A 1 172 ? -9.220 -3.822 -14.009 1.00 96.88 172 ALA A O 1
ATOM 1203 N N . ALA A 1 173 ? -10.390 -2.823 -15.643 1.00 96.69 173 ALA A N 1
ATOM 1204 C CA . ALA A 1 173 ? -11.401 -3.872 -15.732 1.00 96.69 173 ALA A CA 1
ATOM 1205 C C . ALA A 1 173 ? -10.844 -5.180 -16.319 1.00 96.69 173 ALA A C 1
ATOM 1207 O O . ALA A 1 173 ? -11.341 -6.259 -16.001 1.00 96.69 173 ALA A O 1
ATOM 1208 N N . GLU A 1 174 ? -9.846 -5.111 -17.196 1.00 97.38 174 GLU A N 1
ATOM 1209 C CA . GLU A 1 174 ? -9.137 -6.281 -17.717 1.00 97.38 174 GLU A CA 1
ATOM 1210 C C . GLU A 1 174 ? -8.147 -6.855 -16.704 1.00 97.38 174 GLU A C 1
ATOM 1212 O O . GLU A 1 174 ? -8.191 -8.055 -16.449 1.00 97.38 174 GLU A O 1
ATOM 1217 N N . LEU A 1 175 ? -7.363 -6.003 -16.038 1.00 97.00 175 LEU A N 1
ATOM 1218 C CA . LEU A 1 175 ? -6.453 -6.402 -14.962 1.00 97.00 175 LEU A CA 1
ATOM 1219 C C . LEU A 1 175 ? -7.176 -7.181 -13.860 1.00 97.00 175 LEU A C 1
ATOM 1221 O O . LEU A 1 175 ? -6.753 -8.274 -13.500 1.00 97.00 175 LEU A O 1
ATOM 1225 N N . ARG A 1 176 ? -8.331 -6.688 -13.396 1.00 96.12 176 ARG A N 1
ATOM 1226 C CA . ARG A 1 176 ? -9.152 -7.368 -12.377 1.00 96.12 176 ARG A CA 1
ATOM 1227 C C . ARG A 1 176 ? -9.727 -8.715 -12.813 1.00 96.12 176 ARG A C 1
ATOM 1229 O O . ARG A 1 176 ? -10.209 -9.463 -11.968 1.00 96.12 176 ARG A O 1
ATOM 1236 N N . ARG A 1 177 ? -9.720 -9.019 -14.114 1.00 96.75 177 ARG A N 1
ATOM 1237 C CA . ARG A 1 177 ? -10.142 -10.317 -14.662 1.00 96.75 177 ARG A CA 1
ATOM 1238 C C . ARG A 1 177 ? -8.976 -11.2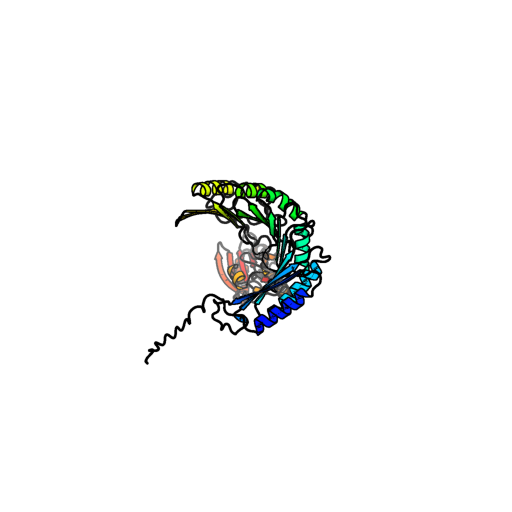91 -14.839 1.00 96.75 177 ARG A C 1
ATOM 1240 O O . ARG A 1 177 ? -9.235 -12.456 -15.140 1.00 96.75 177 ARG A O 1
ATOM 1247 N N . LEU A 1 178 ? -7.727 -10.845 -14.678 1.00 96.69 178 LEU A N 1
ATOM 1248 C CA . LEU A 1 178 ? -6.567 -11.723 -14.774 1.00 96.69 178 LEU A CA 1
ATOM 1249 C C . LEU A 1 178 ? -6.555 -12.734 -13.614 1.00 96.69 178 LEU A C 1
ATOM 1251 O O . LEU A 1 178 ? -6.871 -12.374 -12.475 1.00 96.69 178 LEU A O 1
ATOM 1255 N N . PRO A 1 179 ? -6.163 -13.993 -13.868 1.00 95.00 179 PRO A N 1
ATOM 1256 C CA . PRO A 1 179 ? -5.913 -14.962 -12.807 1.00 95.00 179 PRO A CA 1
ATOM 1257 C C . PRO A 1 179 ? -4.884 -14.433 -11.797 1.00 95.00 179 PRO A C 1
ATOM 1259 O O . PRO A 1 179 ? -3.851 -13.900 -12.189 1.00 95.00 179 PRO A O 1
ATOM 1262 N N . GLY A 1 180 ? -5.161 -14.584 -10.499 1.00 88.25 180 GLY A N 1
ATOM 1263 C CA . GLY A 1 180 ? -4.231 -14.199 -9.427 1.00 88.25 180 GLY A CA 1
ATOM 1264 C C . GLY A 1 180 ? -4.130 -12.695 -9.135 1.00 88.25 180 GLY A C 1
ATOM 1265 O O . GLY A 1 180 ? -3.392 -12.313 -8.226 1.00 88.25 180 GLY A O 1
ATOM 1266 N N . PHE A 1 181 ? -4.875 -11.836 -9.841 1.00 93.38 181 PHE A N 1
ATOM 1267 C CA . PHE A 1 181 ? -4.900 -10.401 -9.546 1.00 93.38 181 PHE A CA 1
ATOM 1268 C C . PHE A 1 181 ? -5.401 -10.128 -8.118 1.00 93.38 181 PHE A C 1
ATOM 1270 O O . PHE A 1 181 ? -6.403 -10.695 -7.681 1.00 93.38 181 PHE A O 1
ATOM 1277 N N . GLY A 1 182 ? -4.705 -9.251 -7.393 1.00 87.81 182 GLY A N 1
ATOM 1278 C CA . GLY A 1 182 ? -4.911 -9.024 -5.960 1.00 87.81 182 GLY A CA 1
ATOM 1279 C C . GLY A 1 182 ? -4.053 -9.907 -5.047 1.00 87.81 182 GLY A C 1
ATOM 1280 O O . GLY A 1 182 ? -4.231 -9.856 -3.833 1.00 87.81 182 GLY A O 1
ATOM 1281 N N . SER A 1 183 ? -3.112 -10.686 -5.594 1.00 87.69 183 SER A N 1
ATOM 1282 C CA . SER A 1 183 ? -2.162 -11.496 -4.819 1.00 87.69 183 SER A CA 1
ATOM 1283 C C . SER A 1 183 ? -0.773 -11.575 -5.468 1.00 87.69 183 SER A C 1
ATOM 1285 O O . SER A 1 183 ? -0.641 -11.383 -6.678 1.00 87.69 183 SER A O 1
ATOM 1287 N N . GLY A 1 184 ? 0.261 -11.861 -4.664 1.00 86.62 184 GLY A N 1
ATOM 1288 C CA . GLY A 1 184 ? 1.650 -12.028 -5.122 1.00 86.62 184 GLY A CA 1
ATOM 1289 C C . GLY A 1 184 ? 2.155 -10.856 -5.973 1.00 86.62 184 GLY A C 1
ATOM 1290 O O . GLY A 1 184 ? 1.832 -9.700 -5.704 1.00 86.62 184 GLY A O 1
ATOM 1291 N N . ALA A 1 185 ? 2.851 -11.162 -7.073 1.00 88.38 185 ALA A N 1
ATOM 1292 C CA . ALA A 1 185 ? 3.361 -10.172 -8.031 1.00 88.38 185 ALA A CA 1
ATOM 1293 C C . ALA A 1 185 ? 2.271 -9.294 -8.693 1.00 88.38 185 ALA A C 1
ATOM 1295 O O . ALA A 1 185 ? 2.587 -8.271 -9.302 1.00 88.38 185 ALA A O 1
ATOM 1296 N N . LEU A 1 186 ? 0.991 -9.679 -8.582 1.00 91.88 186 LEU A N 1
ATOM 1297 C CA . LEU A 1 186 ? -0.174 -8.934 -9.071 1.00 91.88 186 LEU A CA 1
ATOM 1298 C C . LEU A 1 186 ? -1.061 -8.413 -7.927 1.00 91.88 186 LEU A C 1
ATOM 1300 O O . LEU A 1 186 ? -2.234 -8.112 -8.156 1.00 91.88 186 LEU A O 1
ATOM 1304 N N . ALA A 1 187 ? -0.533 -8.296 -6.702 1.00 88.38 187 ALA A N 1
ATOM 1305 C CA . ALA A 1 187 ? -1.256 -7.743 -5.553 1.00 88.38 187 ALA A CA 1
ATOM 1306 C C . ALA A 1 187 ? -1.810 -6.342 -5.840 1.00 88.38 187 ALA A C 1
ATOM 1308 O O . ALA A 1 187 ? -2.956 -6.031 -5.511 1.00 88.38 187 ALA A O 1
ATOM 1309 N N . SER A 1 188 ? -1.009 -5.527 -6.522 1.00 90.88 188 SER A N 1
ATOM 1310 C CA . SER A 1 188 ? -1.429 -4.262 -7.107 1.00 90.88 188 SER A CA 1
ATOM 1311 C C . SER A 1 188 ? -0.657 -4.000 -8.398 1.00 90.88 188 SER A C 1
ATOM 1313 O O . SER A 1 188 ? 0.485 -4.437 -8.554 1.00 90.88 188 SER A O 1
ATOM 1315 N N . VAL A 1 189 ? -1.288 -3.298 -9.338 1.00 93.50 189 VAL A N 1
ATOM 1316 C CA . VAL A 1 189 ? -0.695 -2.956 -10.634 1.00 93.50 189 VAL A CA 1
ATOM 1317 C C . VAL A 1 189 ? -0.882 -1.473 -10.910 1.00 93.50 189 VAL A C 1
ATOM 1319 O O . VAL A 1 189 ? -1.996 -0.951 -10.861 1.00 93.50 189 VAL A O 1
ATOM 1322 N N . ALA A 1 190 ? 0.210 -0.779 -11.215 1.00 94.31 190 ALA A N 1
ATOM 1323 C CA . ALA A 1 190 ? 0.169 0.611 -11.638 1.00 94.31 190 ALA A CA 1
ATOM 1324 C C . ALA A 1 190 ? -0.221 0.712 -13.119 1.00 94.31 190 ALA A C 1
ATOM 1326 O O . ALA A 1 190 ? 0.356 0.033 -13.967 1.00 94.31 190 ALA A O 1
ATOM 1327 N N . ILE A 1 191 ? -1.165 1.594 -13.447 1.00 95.38 191 ILE A N 1
ATOM 1328 C CA . ILE A 1 191 ? -1.499 1.931 -14.831 1.00 95.38 191 ILE A CA 1
ATOM 1329 C C . ILE A 1 191 ? -0.892 3.290 -15.168 1.00 95.38 191 ILE A C 1
ATOM 1331 O O . ILE A 1 191 ? -1.324 4.331 -14.669 1.00 95.38 191 ILE A O 1
ATOM 1335 N N . ASP A 1 192 ? 0.097 3.279 -16.055 1.00 94.06 192 ASP A N 1
ATOM 1336 C CA . ASP A 1 192 ? 0.759 4.470 -16.570 1.00 94.06 192 ASP A CA 1
ATOM 1337 C C . ASP A 1 192 ? 0.059 4.941 -17.854 1.00 94.06 192 ASP A C 1
ATOM 1339 O O . ASP A 1 192 ? 0.035 4.243 -18.863 1.00 94.06 192 ASP A O 1
ATOM 1343 N N . GLY A 1 193 ? -0.523 6.136 -17.854 1.00 91.69 193 GLY A N 1
ATOM 1344 C CA . GLY A 1 193 ? -1.017 6.804 -19.057 1.00 91.69 193 GLY A CA 1
ATOM 1345 C C . GLY A 1 193 ? 0.044 7.750 -19.609 1.00 91.69 193 GLY A C 1
ATOM 1346 O O . GLY A 1 193 ? 0.412 8.709 -18.929 1.00 91.69 193 GLY A O 1
ATOM 1347 N N . ARG A 1 194 ? 0.531 7.514 -20.833 1.00 87.25 194 ARG A N 1
ATOM 1348 C CA . ARG A 1 194 ? 1.522 8.389 -21.480 1.00 87.25 194 ARG A CA 1
ATOM 1349 C C . ARG A 1 194 ? 0.953 9.050 -22.727 1.00 87.25 194 ARG A C 1
ATOM 1351 O O . ARG A 1 194 ? 0.919 8.437 -23.786 1.00 87.25 194 ARG A O 1
ATOM 1358 N N . ASP A 1 195 ? 0.600 10.326 -22.613 1.00 79.38 195 ASP A N 1
ATOM 1359 C CA . ASP A 1 195 ? 0.167 11.136 -23.755 1.00 79.38 195 ASP A CA 1
ATOM 1360 C C . ASP A 1 195 ? 1.358 11.390 -24.697 1.00 79.38 195 ASP A C 1
ATOM 1362 O O . ASP A 1 195 ? 2.330 12.068 -24.343 1.00 79.38 195 ASP A O 1
ATOM 1366 N N . ALA A 1 196 ? 1.286 10.819 -25.903 1.00 70.56 196 ALA A N 1
ATOM 1367 C CA . ALA A 1 196 ? 2.349 10.879 -26.904 1.00 70.56 196 ALA A CA 1
ATOM 1368 C C . ALA A 1 196 ? 2.667 12.307 -27.381 1.00 70.56 196 ALA A C 1
ATOM 1370 O O . ALA A 1 196 ? 3.795 12.566 -27.799 1.00 70.56 196 ALA A O 1
ATOM 1371 N N . PHE A 1 197 ? 1.707 13.236 -27.317 1.00 66.00 197 PHE A N 1
ATOM 1372 C CA . PHE A 1 197 ? 1.883 14.601 -27.815 1.00 66.00 197 PHE A CA 1
ATOM 1373 C C . PHE A 1 197 ? 2.489 15.526 -26.767 1.00 66.00 197 PHE A C 1
ATOM 1375 O O . PHE A 1 197 ? 3.280 16.406 -27.101 1.00 66.00 197 PHE A O 1
ATOM 1382 N N . SER A 1 198 ? 2.121 15.341 -25.500 1.00 69.12 198 SER A N 1
ATOM 1383 C CA . SER A 1 198 ? 2.577 16.213 -24.417 1.00 69.12 198 SER A CA 1
ATOM 1384 C C . SER A 1 198 ? 3.739 15.635 -23.608 1.00 69.12 198 SER A C 1
ATOM 1386 O O . SER A 1 198 ? 4.302 16.348 -22.783 1.00 69.12 198 SER A O 1
ATOM 1388 N N . GLY A 1 199 ? 4.047 14.342 -23.764 1.00 71.31 199 GLY A N 1
ATOM 1389 C CA . GLY A 1 199 ? 5.009 13.627 -22.919 1.00 71.31 199 GLY A CA 1
ATOM 1390 C C . GLY A 1 199 ? 4.576 13.523 -21.452 1.00 71.31 199 GLY A C 1
ATOM 1391 O O . GLY A 1 199 ? 5.400 13.204 -20.597 1.00 71.31 199 GLY A O 1
ATOM 1392 N N . ARG A 1 200 ? 3.297 13.801 -21.160 1.00 79.44 200 ARG A N 1
ATOM 1393 C CA . ARG A 1 200 ? 2.755 13.778 -19.796 1.00 79.44 200 ARG A CA 1
ATOM 1394 C C . ARG A 1 200 ? 2.607 12.332 -19.362 1.00 79.44 200 ARG A C 1
ATOM 1396 O O . ARG A 1 200 ? 2.128 11.505 -20.138 1.00 79.44 200 ARG A O 1
ATOM 1403 N N . VAL A 1 201 ? 3.019 12.056 -18.131 1.00 80.69 201 VAL A N 1
ATOM 1404 C CA . VAL A 1 201 ? 2.850 10.752 -17.502 1.00 80.69 201 VAL A CA 1
ATOM 1405 C C . VAL A 1 201 ? 1.854 10.922 -16.373 1.00 80.69 201 VAL A C 1
ATOM 1407 O O . VAL A 1 201 ? 2.049 11.746 -15.481 1.00 80.69 201 VAL A O 1
ATOM 1410 N N . SER A 1 202 ? 0.788 10.142 -16.433 1.00 92.69 202 SER A N 1
ATOM 1411 C CA . SER A 1 202 ? -0.183 10.021 -15.360 1.00 92.69 202 SER A CA 1
ATOM 1412 C C . SER A 1 202 ? -0.152 8.595 -14.832 1.00 92.69 202 SER A C 1
ATOM 1414 O O . SER A 1 202 ? 0.021 7.665 -15.614 1.00 92.69 202 SER A O 1
ATOM 1416 N N . ARG A 1 203 ? -0.330 8.406 -13.529 1.00 94.31 203 ARG A N 1
ATOM 1417 C CA . ARG A 1 203 ? -0.293 7.091 -12.888 1.00 94.31 203 ARG A CA 1
ATOM 1418 C C . ARG A 1 203 ? -1.399 6.958 -11.854 1.00 94.31 203 ARG A C 1
ATOM 1420 O O . ARG A 1 203 ? -1.549 7.845 -11.015 1.00 94.31 203 ARG A O 1
ATOM 1427 N N . ILE A 1 204 ? -2.076 5.816 -11.882 1.00 94.31 204 ILE A N 1
ATOM 1428 C CA . ILE A 1 204 ? -2.905 5.303 -10.785 1.00 94.31 204 ILE A CA 1
ATOM 1429 C C . ILE A 1 204 ? -2.432 3.903 -10.410 1.00 94.31 204 ILE A C 1
ATOM 1431 O O . ILE A 1 204 ? -1.895 3.190 -11.259 1.00 94.31 204 ILE A O 1
ATOM 1435 N N . LEU A 1 205 ? -2.623 3.511 -9.160 1.00 93.00 205 LEU A N 1
ATOM 1436 C CA . LEU A 1 205 ? -2.452 2.143 -8.701 1.00 93.00 205 LEU A CA 1
ATOM 1437 C C . LEU A 1 205 ? -3.824 1.471 -8.656 1.00 93.00 205 LEU A C 1
ATOM 1439 O O . LEU A 1 205 ? -4.804 2.093 -8.268 1.00 93.00 205 LEU A O 1
ATOM 1443 N N . ILE A 1 206 ? -3.911 0.214 -9.078 1.00 92.50 206 ILE A N 1
ATOM 1444 C CA . ILE A 1 206 ? -5.137 -0.579 -8.995 1.00 92.50 206 ILE A CA 1
ATOM 1445 C C . ILE A 1 206 ? -4.848 -1.838 -8.183 1.00 92.50 206 ILE A C 1
ATOM 1447 O O . ILE A 1 206 ? -3.902 -2.564 -8.484 1.00 92.50 206 ILE A O 1
ATOM 1451 N N . ASP A 1 207 ? -5.700 -2.135 -7.210 1.00 90.56 207 ASP A N 1
ATOM 1452 C CA . ASP A 1 207 ? -5.813 -3.449 -6.581 1.00 90.56 207 ASP A CA 1
ATOM 1453 C C . ASP A 1 207 ? -7.168 -4.101 -6.931 1.00 90.56 207 ASP A C 1
ATOM 1455 O O . ASP A 1 207 ? -7.968 -3.582 -7.732 1.00 90.56 207 ASP A O 1
ATOM 1459 N N . ALA A 1 208 ? -7.432 -5.274 -6.349 1.00 90.00 208 ALA A N 1
ATOM 1460 C CA . ALA A 1 208 ? -8.658 -6.040 -6.579 1.00 90.00 208 ALA A CA 1
ATOM 1461 C C . ALA A 1 208 ? -9.957 -5.226 -6.391 1.00 90.00 208 ALA A C 1
ATOM 1463 O O . ALA A 1 208 ? -10.953 -5.500 -7.060 1.00 90.00 208 ALA A O 1
ATOM 1464 N N . LEU A 1 209 ? -9.951 -4.213 -5.524 1.00 87.62 209 LEU A N 1
ATOM 1465 C CA . LEU A 1 209 ? -11.112 -3.426 -5.112 1.00 87.62 209 LEU A CA 1
ATOM 1466 C C . LEU A 1 209 ? -10.946 -1.917 -5.353 1.00 87.62 209 LEU A C 1
ATOM 1468 O O . LEU A 1 209 ? -11.909 -1.254 -5.741 1.00 87.62 209 LEU A O 1
ATOM 1472 N N . THR A 1 210 ? -9.756 -1.357 -5.137 1.00 89.31 210 THR A N 1
ATOM 1473 C CA . THR A 1 210 ? -9.493 0.086 -5.178 1.00 89.31 210 THR A CA 1
ATOM 1474 C C . THR A 1 210 ? -8.638 0.485 -6.378 1.00 89.31 210 THR A C 1
ATOM 1476 O O . THR A 1 210 ? -7.842 -0.318 -6.864 1.00 89.31 210 THR A O 1
ATOM 1479 N N . PRO A 1 211 ? -8.806 1.708 -6.903 1.00 92.25 211 PRO A N 1
ATOM 1480 C CA . PRO A 1 211 ? -9.991 2.566 -6.839 1.00 92.25 211 PRO A CA 1
ATOM 1481 C C . PRO A 1 211 ? -11.244 1.858 -7.375 1.00 92.25 211 PRO A C 1
ATOM 1483 O O . PRO A 1 211 ? -11.144 0.985 -8.237 1.00 92.25 211 PRO A O 1
ATOM 1486 N N . SER A 1 212 ? -12.442 2.232 -6.918 1.00 93.06 212 SER A N 1
ATOM 1487 C CA . SER A 1 212 ? -13.671 1.601 -7.421 1.00 93.06 212 SER A CA 1
ATOM 1488 C C . SER A 1 212 ? -13.821 1.782 -8.940 1.00 93.06 212 SER A C 1
ATOM 1490 O O . SER A 1 212 ? -13.337 2.756 -9.522 1.00 93.06 212 SER A O 1
ATOM 1492 N N . ALA A 1 213 ? -14.532 0.866 -9.604 1.00 94.31 213 ALA A N 1
ATOM 1493 C CA . ALA A 1 213 ? -14.777 0.955 -11.048 1.00 94.31 213 ALA A CA 1
ATOM 1494 C C . ALA A 1 213 ? -15.458 2.273 -11.470 1.00 94.31 213 ALA A C 1
ATOM 1496 O O . ALA A 1 213 ? -15.253 2.734 -12.588 1.00 94.31 213 ALA A O 1
ATOM 1497 N N . ALA A 1 214 ? -16.234 2.890 -10.574 1.00 93.88 214 ALA A N 1
ATOM 1498 C CA . ALA A 1 214 ? -16.903 4.163 -10.819 1.00 93.88 214 ALA A CA 1
ATOM 1499 C C . ALA A 1 214 ? -15.999 5.386 -10.564 1.00 93.88 214 ALA A C 1
ATOM 1501 O O . ALA A 1 214 ? -16.207 6.431 -11.178 1.00 93.88 214 ALA A O 1
ATOM 1502 N N . LEU A 1 215 ? -14.969 5.263 -9.717 1.00 95.31 215 LEU A N 1
ATOM 1503 C CA . LEU A 1 215 ? -13.997 6.330 -9.468 1.00 95.31 215 LEU A CA 1
ATOM 1504 C C . LEU A 1 215 ? -12.972 6.461 -10.609 1.00 95.31 215 LEU A C 1
ATOM 1506 O O . LEU A 1 215 ? -12.585 7.574 -10.960 1.00 95.31 215 LEU A O 1
ATOM 1510 N N . ILE A 1 216 ? -12.559 5.351 -11.231 1.00 95.75 216 ILE A N 1
ATOM 1511 C CA . ILE A 1 216 ? -11.515 5.349 -12.276 1.00 95.75 216 ILE A CA 1
ATOM 1512 C C . ILE A 1 216 ? -11.836 6.286 -13.462 1.00 95.75 216 ILE A C 1
ATOM 1514 O O . ILE A 1 216 ? -10.945 7.043 -13.854 1.00 95.75 216 ILE A O 1
ATOM 1518 N N . PRO A 1 217 ? -13.064 6.318 -14.026 1.00 95.81 217 PRO A N 1
ATOM 1519 C CA . PRO A 1 217 ? -13.415 7.268 -15.084 1.00 95.81 217 PRO A CA 1
ATOM 1520 C C . PRO A 1 217 ? -13.224 8.736 -14.682 1.00 95.81 217 PRO A C 1
ATOM 1522 O O . PRO A 1 217 ? -12.720 9.517 -15.486 1.00 95.81 217 PRO A O 1
ATOM 1525 N N . LEU A 1 218 ? -13.553 9.099 -13.436 1.00 95.12 218 LEU A N 1
ATOM 1526 C CA . LEU A 1 218 ? -13.365 10.462 -12.926 1.00 95.12 218 LEU A CA 1
ATOM 1527 C C . LEU A 1 218 ? -11.878 10.814 -12.817 1.00 95.12 218 LEU A C 1
ATOM 1529 O O . LEU A 1 218 ? -11.463 11.891 -13.242 1.00 95.12 218 LEU A O 1
ATOM 1533 N N . LEU A 1 219 ? -11.054 9.895 -12.300 1.00 95.44 219 LEU A N 1
ATOM 1534 C CA . LEU A 1 219 ? -9.601 10.094 -12.224 1.00 95.44 219 LEU A CA 1
ATOM 1535 C C . LEU A 1 219 ? -8.982 10.220 -13.624 1.00 95.44 219 LEU A C 1
ATOM 1537 O O . LEU A 1 219 ? -8.129 11.077 -13.847 1.00 95.44 219 LEU A O 1
ATOM 1541 N N . SER A 1 220 ? -9.444 9.406 -14.577 1.00 95.00 220 SER A N 1
ATOM 1542 C CA . SER A 1 220 ? -9.030 9.465 -15.982 1.00 95.00 220 SER A CA 1
ATOM 1543 C C . SER A 1 220 ? -9.368 10.812 -16.625 1.00 95.00 220 SER A C 1
ATOM 1545 O O . SER A 1 220 ? -8.518 11.395 -17.307 1.00 95.00 220 SER A O 1
ATOM 1547 N N . GLU A 1 221 ? -10.584 11.323 -16.397 1.00 94.62 221 GLU A N 1
ATOM 1548 C CA . GLU A 1 221 ? -11.007 12.642 -16.875 1.00 94.62 221 GLU A CA 1
ATOM 1549 C C . GLU A 1 221 ? -10.113 13.741 -16.297 1.00 94.62 221 GLU A C 1
ATOM 1551 O O . GLU A 1 221 ? -9.575 14.548 -17.054 1.00 94.62 221 GLU A O 1
ATOM 1556 N N . LEU A 1 222 ? -9.891 13.734 -14.977 1.00 94.31 222 LEU A N 1
ATOM 1557 C CA . LEU A 1 222 ? -9.022 14.700 -14.306 1.00 94.31 222 LEU A CA 1
ATOM 1558 C C . LEU A 1 222 ? -7.601 14.670 -14.873 1.00 94.31 222 LEU A C 1
ATOM 1560 O O . LEU A 1 222 ? -7.087 15.719 -15.257 1.00 94.31 222 LEU A O 1
ATOM 1564 N N . ALA A 1 223 ? -6.994 13.487 -14.986 1.00 93.81 223 ALA A N 1
ATOM 1565 C CA . ALA A 1 223 ? -5.649 13.313 -15.531 1.00 93.81 223 ALA A CA 1
ATOM 1566 C C . ALA A 1 223 ? -5.532 13.756 -17.003 1.00 93.81 223 ALA A C 1
ATOM 1568 O O . ALA A 1 223 ? -4.491 14.266 -17.415 1.00 93.81 223 ALA A O 1
ATOM 1569 N N . GLY A 1 224 ? -6.603 13.605 -17.790 1.00 91.56 224 GLY A N 1
ATOM 1570 C CA . GLY A 1 224 ? -6.642 13.970 -19.209 1.00 91.56 224 GLY A CA 1
ATOM 1571 C C . GLY A 1 224 ? -6.779 15.471 -19.487 1.00 91.56 224 GLY A C 1
ATOM 1572 O O . GLY A 1 224 ? -6.630 15.904 -20.635 1.00 91.56 224 GLY A O 1
ATOM 1573 N N . ARG A 1 225 ? -7.052 16.298 -18.471 1.00 92.31 225 ARG A N 1
ATOM 1574 C CA . ARG A 1 225 ? -7.281 17.734 -18.668 1.00 92.31 225 ARG A CA 1
ATOM 1575 C C . ARG A 1 225 ? -6.034 18.470 -19.162 1.00 92.31 225 ARG A C 1
ATOM 1577 O O . ARG A 1 225 ? -4.895 18.170 -18.808 1.00 92.31 225 ARG A O 1
ATOM 1584 N N . ALA A 1 226 ? -6.242 19.499 -19.982 1.00 90.00 226 ALA A N 1
ATOM 1585 C CA . ALA A 1 226 ? -5.154 20.283 -20.572 1.00 90.00 226 ALA A CA 1
ATOM 1586 C C . ALA A 1 226 ? -4.380 21.142 -19.549 1.00 90.00 226 ALA A C 1
ATOM 1588 O O . ALA A 1 226 ? -3.226 21.498 -19.795 1.00 90.00 226 ALA A O 1
ATOM 1589 N N . ASP A 1 227 ? -5.007 21.483 -18.418 1.00 90.88 227 ASP A N 1
ATOM 1590 C CA . ASP A 1 227 ? -4.399 22.243 -17.323 1.00 90.88 227 ASP A CA 1
ATOM 1591 C C . ASP A 1 227 ? -3.618 21.375 -16.320 1.00 90.88 227 ASP A C 1
ATOM 1593 O O . ASP A 1 227 ? -2.938 21.941 -15.464 1.00 90.88 227 ASP A O 1
ATOM 1597 N N . VAL A 1 228 ? -3.623 20.043 -16.473 1.00 92.06 228 VAL A N 1
ATOM 1598 C CA . VAL A 1 228 ? -2.790 19.107 -15.696 1.00 92.06 228 VAL A CA 1
ATOM 1599 C C . VAL A 1 228 ? -1.433 18.909 -16.363 1.00 92.06 228 VAL A C 1
ATOM 1601 O O . VAL A 1 228 ? -1.337 18.644 -17.568 1.00 92.06 228 VAL A O 1
ATOM 1604 N N . ILE A 1 229 ? -0.380 19.049 -15.560 1.00 91.00 229 ILE A N 1
ATOM 1605 C CA . ILE A 1 229 ? 1.015 18.785 -15.921 1.00 91.00 229 ILE A CA 1
ATOM 1606 C C . ILE A 1 229 ? 1.360 17.336 -15.576 1.00 91.00 229 ILE A C 1
ATOM 1608 O O . ILE A 1 229 ? 1.863 16.612 -16.434 1.00 91.00 229 ILE A O 1
ATOM 1612 N N . SER A 1 230 ? 1.053 16.908 -14.351 1.00 90.12 230 SER A N 1
ATOM 1613 C CA . SER A 1 230 ? 1.307 15.552 -13.871 1.00 90.12 230 SER A CA 1
ATOM 1614 C C . SER A 1 230 ? 0.207 15.101 -12.908 1.00 90.12 230 SER A C 1
ATOM 1616 O O . SER A 1 230 ? -0.412 15.912 -12.219 1.00 90.12 230 SER A O 1
ATOM 1618 N N . PHE A 1 231 ? -0.077 13.799 -12.901 1.00 93.81 231 PHE A N 1
ATOM 1619 C CA . PHE A 1 231 ? -1.070 13.183 -12.021 1.00 93.81 231 PHE A CA 1
ATOM 1620 C C . PHE A 1 231 ? -0.496 11.861 -11.537 1.00 93.81 231 PHE A C 1
ATOM 1622 O O . PHE A 1 231 ? -0.321 10.946 -12.338 1.00 93.81 231 PHE A O 1
ATOM 1629 N N . HIS A 1 232 ? -0.190 11.749 -10.252 1.00 91.12 232 HIS A N 1
ATOM 1630 C CA . HIS A 1 232 ? 0.441 10.555 -9.708 1.00 91.12 232 HIS A CA 1
ATOM 1631 C C . HIS A 1 232 ? -0.211 10.146 -8.404 1.00 91.12 232 HIS A C 1
ATOM 1633 O O . HIS A 1 232 ? -0.262 10.924 -7.458 1.00 91.12 232 HIS A O 1
ATOM 1639 N N . GLU A 1 233 ? -0.627 8.896 -8.318 1.00 88.38 233 GLU A N 1
ATOM 1640 C CA . GLU A 1 233 ? -0.785 8.246 -7.027 1.00 88.38 233 GLU A CA 1
ATOM 1641 C C . GLU A 1 233 ? 0.607 7.941 -6.447 1.00 88.38 233 GLU A C 1
ATOM 1643 O O . GLU A 1 233 ? 1.447 7.314 -7.100 1.00 88.38 233 GLU A O 1
ATOM 1648 N N . GLY A 1 234 ? 0.894 8.489 -5.265 1.00 68.94 234 GLY A N 1
ATOM 1649 C CA . GLY A 1 234 ? 2.143 8.284 -4.539 1.00 68.94 234 GLY A CA 1
ATOM 1650 C C . GLY A 1 234 ? 2.314 6.821 -4.126 1.00 68.94 234 GLY A C 1
ATOM 1651 O O . GLY A 1 234 ? 1.329 6.091 -4.042 1.00 68.94 234 GLY A O 1
ATOM 1652 N N . PRO A 1 235 ? 3.553 6.369 -3.868 1.00 53.06 235 PRO A N 1
ATOM 1653 C CA . PRO A 1 235 ? 3.807 4.964 -3.594 1.00 53.06 235 PRO A CA 1
ATOM 1654 C C . PRO A 1 235 ? 3.166 4.553 -2.263 1.00 53.06 235 PRO A C 1
ATOM 1656 O O . PRO A 1 235 ? 3.682 4.868 -1.191 1.00 53.06 235 PRO A O 1
ATOM 1659 N N . THR A 1 236 ? 2.072 3.800 -2.322 1.00 52.50 236 THR A N 1
ATOM 1660 C CA . THR A 1 236 ? 1.775 2.791 -1.306 1.00 52.50 236 THR A CA 1
ATOM 1661 C C . THR A 1 236 ? 2.901 1.763 -1.395 1.00 52.50 236 THR A C 1
ATOM 1663 O O . THR A 1 236 ? 3.225 1.268 -2.476 1.00 52.50 236 THR A O 1
ATOM 1666 N N . ARG A 1 237 ? 3.604 1.500 -0.287 1.00 49.06 237 ARG A N 1
ATOM 1667 C CA . ARG A 1 237 ? 4.604 0.424 -0.266 1.00 49.06 237 ARG A CA 1
ATOM 1668 C C . ARG A 1 237 ? 3.888 -0.868 -0.679 1.00 49.06 237 ARG A C 1
ATOM 1670 O O . ARG A 1 237 ? 2.909 -1.222 -0.035 1.00 49.06 237 ARG A O 1
ATOM 1677 N N . SER A 1 238 ? 4.375 -1.535 -1.730 1.00 44.31 238 SER A N 1
ATOM 1678 C CA . SER A 1 238 ? 3.787 -2.752 -2.328 1.00 44.31 238 SER A CA 1
ATOM 1679 C C . SER A 1 238 ? 3.476 -3.857 -1.305 1.00 44.31 238 SER A C 1
ATOM 1681 O O . SER A 1 238 ? 2.530 -4.615 -1.473 1.00 44.31 238 SER A O 1
ATOM 1683 N N . THR A 1 239 ? 4.241 -3.912 -0.211 1.00 45.53 239 THR A N 1
ATOM 1684 C CA . THR A 1 239 ? 4.135 -4.943 0.829 1.00 45.53 239 THR A CA 1
ATOM 1685 C C . THR A 1 239 ? 3.227 -4.571 2.000 1.00 45.53 239 THR A C 1
ATOM 1687 O O . THR A 1 239 ? 3.073 -5.367 2.921 1.00 45.53 239 THR A O 1
ATOM 1690 N N . ALA A 1 240 ? 2.683 -3.354 2.032 1.00 48.38 240 ALA A N 1
ATOM 1691 C CA . ALA A 1 240 ? 1.807 -2.942 3.116 1.00 48.38 240 ALA A CA 1
ATOM 1692 C C . ALA A 1 240 ? 0.426 -3.568 2.896 1.00 48.38 240 ALA A C 1
ATOM 1694 O O . ALA A 1 240 ? -0.163 -3.399 1.826 1.00 48.38 240 ALA A O 1
ATOM 1695 N N . GLU A 1 241 ? -0.087 -4.294 3.893 1.00 52.78 241 GLU A N 1
ATOM 1696 C CA . GLU A 1 241 ? -1.422 -4.886 3.826 1.00 52.78 241 GLU A CA 1
ATOM 1697 C C . GLU A 1 241 ? -2.438 -3.834 3.390 1.00 52.78 241 GLU A C 1
ATOM 1699 O O . GLU A 1 241 ? -2.453 -2.708 3.905 1.00 52.78 241 GLU A O 1
ATOM 1704 N N . ALA A 1 242 ? -3.274 -4.189 2.415 1.00 50.19 242 ALA A N 1
ATOM 1705 C CA . ALA A 1 242 ? -4.275 -3.288 1.881 1.00 50.19 242 ALA A CA 1
ATOM 1706 C C . ALA A 1 242 ? -5.158 -2.770 3.036 1.00 50.19 242 ALA A C 1
ATOM 1708 O O . ALA A 1 242 ? -5.894 -3.540 3.648 1.00 50.19 242 ALA A O 1
ATOM 1709 N N . GLY A 1 243 ? -5.066 -1.472 3.344 1.00 54.97 243 GLY A N 1
ATOM 1710 C CA . GLY A 1 243 ? -5.737 -0.835 4.488 1.00 54.97 243 GLY A CA 1
ATOM 1711 C C . GLY A 1 243 ? -4.805 -0.166 5.506 1.00 54.97 243 GLY A C 1
ATOM 1712 O O . GLY A 1 243 ? -5.239 0.736 6.217 1.00 54.97 243 GLY A O 1
ATOM 1713 N N . SER A 1 244 ? -3.524 -0.541 5.540 1.00 65.00 244 SER A N 1
ATOM 1714 C CA . SER A 1 244 ? -2.526 0.028 6.466 1.00 65.00 244 SER A CA 1
ATOM 1715 C C . SER A 1 244 ? -1.927 1.360 5.997 1.00 65.00 244 SER A C 1
ATOM 1717 O O . SER A 1 244 ? -1.333 2.094 6.785 1.00 65.00 244 SER A O 1
ATOM 1719 N N . VAL A 1 245 ? -2.087 1.699 4.713 1.00 75.19 245 VAL A N 1
ATOM 1720 C CA . VAL A 1 245 ? -1.548 2.926 4.116 1.00 75.19 245 VAL A CA 1
ATOM 1721 C C . VAL A 1 245 ? -2.636 3.644 3.332 1.00 75.19 245 VAL A C 1
ATOM 1723 O O . VAL A 1 245 ? -3.335 3.044 2.515 1.00 75.19 245 VAL A O 1
ATOM 1726 N N . ARG A 1 246 ? -2.751 4.954 3.562 1.00 87.75 246 ARG A N 1
ATOM 1727 C CA . ARG A 1 246 ? -3.661 5.829 2.825 1.00 87.75 246 ARG A CA 1
ATOM 1728 C C . ARG A 1 246 ? -3.120 6.094 1.414 1.00 87.75 246 ARG A C 1
ATOM 1730 O O . ARG A 1 246 ? -1.986 6.562 1.298 1.00 87.75 246 ARG A O 1
ATOM 1737 N N . PRO A 1 247 ? -3.907 5.877 0.347 1.00 88.50 247 PRO A N 1
ATOM 1738 C CA . PRO A 1 247 ? -3.530 6.315 -0.993 1.00 88.50 247 PRO A CA 1
ATOM 1739 C C . PRO A 1 247 ? -3.447 7.844 -1.067 1.00 88.50 247 PRO A C 1
ATOM 1741 O O . PRO A 1 247 ? -4.273 8.537 -0.469 1.00 88.50 247 PRO A O 1
ATOM 1744 N N . ILE A 1 248 ? -2.467 8.388 -1.794 1.00 91.31 248 ILE A N 1
ATOM 1745 C CA . ILE A 1 248 ? -2.269 9.843 -1.906 1.00 91.31 248 ILE A CA 1
ATOM 1746 C C . ILE A 1 248 ? -2.124 10.245 -3.369 1.00 91.31 248 ILE A C 1
ATOM 1748 O O . ILE A 1 248 ? -1.151 9.871 -4.018 1.00 91.31 248 ILE A O 1
ATOM 1752 N N . PHE A 1 249 ? -3.024 11.083 -3.876 1.00 94.00 249 PHE A N 1
ATOM 1753 C CA . PHE A 1 249 ? -2.913 11.670 -5.211 1.00 94.00 249 PHE A CA 1
ATOM 1754 C C . PHE A 1 249 ? -2.122 12.979 -5.178 1.00 94.00 249 PHE A C 1
ATOM 1756 O O . PHE A 1 249 ? -2.501 13.927 -4.498 1.00 94.00 249 PHE A O 1
ATOM 1763 N N . ARG A 1 250 ? -1.043 13.074 -5.951 1.00 94.19 250 ARG A N 1
ATOM 1764 C CA . ARG A 1 250 ? -0.288 14.308 -6.196 1.00 94.19 250 ARG A CA 1
ATOM 1765 C C . ARG A 1 250 ? -0.582 14.797 -7.605 1.00 94.19 250 ARG A C 1
ATOM 1767 O O . ARG A 1 250 ? -0.343 14.082 -8.577 1.00 94.19 250 ARG A O 1
ATOM 1774 N N . ILE A 1 251 ? -1.115 16.008 -7.705 1.00 94.69 251 ILE A N 1
ATOM 1775 C CA . ILE A 1 251 ? -1.615 16.566 -8.960 1.00 94.69 251 ILE A CA 1
ATOM 1776 C C . ILE A 1 251 ? -0.959 17.920 -9.181 1.00 94.69 251 ILE A C 1
ATOM 1778 O O . ILE A 1 251 ? -1.210 18.877 -8.448 1.00 94.69 251 ILE A O 1
ATOM 1782 N N . GLU A 1 252 ? -0.135 18.003 -10.217 1.00 93.75 252 GLU A N 1
ATOM 1783 C CA . GLU A 1 252 ? 0.474 19.254 -10.641 1.00 93.75 252 GLU A CA 1
ATOM 1784 C C . GLU A 1 252 ? -0.362 19.891 -11.745 1.00 93.75 252 GLU A C 1
ATOM 1786 O O . GLU A 1 252 ? -0.638 19.277 -12.780 1.00 93.75 252 GLU A O 1
ATOM 1791 N N . VAL A 1 253 ? -0.733 21.151 -11.549 1.00 94.62 253 VAL A N 1
ATOM 1792 C CA . VAL A 1 253 ? -1.533 21.926 -12.495 1.00 94.62 253 VAL A CA 1
ATOM 1793 C C . VAL A 1 253 ? -0.823 23.211 -12.900 1.00 94.62 253 VAL A C 1
ATOM 1795 O O . VAL A 1 253 ? 0.049 23.730 -12.208 1.00 94.62 253 VAL A O 1
ATOM 1798 N N . ARG A 1 254 ? -1.204 23.752 -14.059 1.00 92.19 254 ARG A N 1
ATOM 1799 C CA . ARG A 1 254 ? -0.512 24.893 -14.677 1.00 92.19 254 ARG A CA 1
ATOM 1800 C C . ARG A 1 254 ? -0.697 26.227 -13.961 1.00 92.19 254 ARG A C 1
ATOM 1802 O O . ARG A 1 254 ? 0.107 27.129 -14.175 1.00 92.19 254 ARG A O 1
ATOM 1809 N N . SER A 1 255 ? -1.780 26.410 -13.207 1.00 93.00 255 SER A N 1
ATOM 1810 C CA . SER A 1 255 ? -2.119 27.719 -12.643 1.00 93.00 255 SER A CA 1
ATOM 1811 C C . SER A 1 255 ? -2.753 27.625 -11.265 1.00 93.00 255 SER A C 1
ATOM 1813 O O . SER A 1 255 ? -3.338 26.609 -10.888 1.00 93.00 255 SER A O 1
ATOM 1815 N N . ARG A 1 256 ? -2.687 28.732 -10.525 1.00 91.94 256 ARG A N 1
ATOM 1816 C CA . ARG A 1 256 ? -3.303 28.870 -9.203 1.00 91.94 256 ARG A CA 1
ATOM 1817 C C . ARG A 1 256 ? -4.821 28.685 -9.248 1.00 91.94 256 ARG A C 1
ATOM 1819 O O . ARG A 1 256 ? -5.397 28.065 -8.363 1.00 91.94 256 ARG A O 1
ATOM 1826 N N . GLU A 1 257 ? -5.476 29.186 -10.290 1.00 93.25 257 GLU A N 1
ATOM 1827 C CA . GLU A 1 257 ? -6.920 29.022 -10.483 1.00 93.25 257 GLU A CA 1
ATOM 1828 C C . GLU A 1 257 ? -7.281 27.557 -10.748 1.00 93.25 257 GLU A C 1
ATOM 1830 O O . GLU A 1 257 ? -8.358 27.109 -10.357 1.00 93.25 257 GLU A O 1
ATOM 1835 N N . ALA A 1 258 ? -6.390 26.801 -11.401 1.00 94.62 258 ALA A N 1
ATOM 1836 C CA . ALA A 1 258 ? -6.570 25.365 -11.563 1.00 94.62 258 ALA A CA 1
ATOM 1837 C C . ALA A 1 258 ? -6.472 24.639 -10.212 1.00 94.62 258 ALA A C 1
ATOM 1839 O O . ALA A 1 258 ? -7.286 23.753 -9.977 1.00 94.62 258 ALA A O 1
ATOM 1840 N N . VAL A 1 259 ? -5.586 25.056 -9.295 1.00 95.88 259 VAL A N 1
ATOM 1841 C CA . VAL A 1 259 ? -5.490 24.451 -7.949 1.00 95.88 259 VAL A CA 1
ATOM 1842 C C . VAL A 1 259 ? -6.839 24.486 -7.231 1.00 95.88 259 VAL A C 1
ATOM 1844 O O . VAL A 1 259 ? -7.312 23.447 -6.769 1.00 95.88 259 VAL A O 1
ATOM 1847 N N . ALA A 1 260 ? -7.498 25.650 -7.202 1.00 94.44 260 ALA A N 1
ATOM 1848 C CA . ALA A 1 260 ? -8.814 25.797 -6.579 1.00 94.44 260 ALA A CA 1
ATOM 1849 C C . ALA A 1 260 ? -9.869 24.900 -7.251 1.00 94.44 260 ALA A C 1
ATOM 1851 O O . ALA A 1 260 ? -10.471 24.067 -6.584 1.00 94.44 260 ALA A O 1
ATOM 1852 N N . ARG A 1 261 ? -10.014 24.972 -8.583 1.00 94.81 261 ARG A N 1
ATOM 1853 C CA . ARG A 1 261 ? -11.014 24.171 -9.318 1.00 94.81 261 ARG A CA 1
ATOM 1854 C C . ARG A 1 261 ? -10.830 22.662 -9.153 1.00 94.81 261 ARG A C 1
ATOM 1856 O O . ARG A 1 261 ? -11.815 21.934 -9.052 1.00 94.81 261 ARG A O 1
ATOM 1863 N N . PHE A 1 262 ? -9.587 22.181 -9.182 1.00 95.62 262 PHE A N 1
ATOM 1864 C CA . PHE A 1 262 ? -9.297 20.760 -8.983 1.00 95.62 262 PHE A CA 1
ATOM 1865 C C . PHE A 1 262 ? -9.617 20.336 -7.555 1.00 95.62 262 PHE A C 1
ATOM 1867 O O . PHE A 1 262 ? -10.271 19.318 -7.370 1.00 95.62 262 PHE A O 1
ATOM 1874 N N . SER A 1 263 ? -9.236 21.142 -6.565 1.00 96.19 263 SER A N 1
ATOM 1875 C CA . SER A 1 263 ? -9.565 20.873 -5.161 1.00 96.19 263 SER A CA 1
ATOM 1876 C C . SER A 1 263 ? -11.077 20.825 -4.936 1.00 96.19 263 SER A C 1
ATOM 1878 O O . SER A 1 263 ? -11.571 19.888 -4.318 1.00 96.19 263 SER A O 1
ATOM 1880 N N . ASP A 1 264 ? -11.833 21.766 -5.505 1.00 96.06 264 ASP A N 1
ATOM 1881 C CA . ASP A 1 264 ? -13.300 21.776 -5.424 1.00 96.06 264 ASP A CA 1
ATOM 1882 C C . ASP A 1 264 ? -13.905 20.522 -6.070 1.00 96.06 264 ASP A C 1
ATOM 1884 O O . ASP A 1 264 ? -14.834 19.921 -5.538 1.00 96.06 264 ASP A O 1
ATOM 1888 N N . THR A 1 265 ? -13.338 20.076 -7.197 1.00 96.50 265 THR A N 1
ATOM 1889 C CA . THR A 1 265 ? -13.789 18.846 -7.862 1.00 96.50 265 THR A CA 1
ATOM 1890 C C . THR A 1 265 ? -13.522 17.622 -6.986 1.00 96.50 265 THR A C 1
ATOM 1892 O O . THR A 1 265 ? -14.413 16.801 -6.809 1.00 96.50 265 THR A O 1
ATOM 1895 N N . LEU A 1 266 ? -12.324 17.510 -6.404 1.00 96.75 266 LEU A N 1
ATOM 1896 C CA . LEU A 1 266 ? -11.925 16.371 -5.572 1.00 96.75 266 LEU A CA 1
ATOM 1897 C C . LEU A 1 266 ? -12.686 16.316 -4.245 1.00 96.75 266 LEU A C 1
ATOM 1899 O O . LEU A 1 266 ? -13.061 15.232 -3.805 1.00 96.75 266 LEU A O 1
ATOM 1903 N N . THR A 1 267 ? -12.944 17.464 -3.618 1.00 96.44 267 THR A N 1
ATOM 1904 C CA . THR A 1 267 ? -13.750 17.555 -2.387 1.00 96.44 267 THR A CA 1
ATOM 1905 C C . THR A 1 267 ? -15.244 17.334 -2.639 1.00 96.44 267 THR A C 1
ATOM 1907 O O . THR A 1 267 ? -15.952 16.912 -1.730 1.00 96.44 267 THR A O 1
ATOM 1910 N N . GLY A 1 268 ? -15.720 17.558 -3.870 1.00 93.94 268 GLY A N 1
ATOM 1911 C CA . GLY A 1 268 ? -17.100 17.304 -4.295 1.00 93.94 268 GLY A CA 1
ATOM 1912 C C . GLY A 1 268 ? -17.392 15.880 -4.783 1.00 93.94 268 GLY A C 1
ATOM 1913 O O . GLY A 1 268 ? -18.533 15.601 -5.150 1.00 93.94 268 GLY A O 1
ATOM 1914 N N . ILE A 1 269 ? -16.396 14.985 -4.823 1.00 94.44 269 ILE A N 1
ATOM 1915 C CA . ILE A 1 269 ? -16.598 13.577 -5.201 1.00 94.44 269 ILE A CA 1
ATOM 1916 C C . ILE A 1 269 ? -17.531 12.898 -4.193 1.00 94.44 269 ILE A C 1
ATOM 1918 O O . ILE A 1 269 ? -17.329 12.992 -2.985 1.00 94.44 269 ILE A O 1
ATOM 1922 N N . ASP A 1 270 ? -18.535 12.176 -4.691 1.00 90.00 270 ASP A N 1
ATOM 1923 C CA . ASP A 1 270 ? -19.436 11.400 -3.840 1.00 90.00 270 ASP A CA 1
ATOM 1924 C C . ASP A 1 270 ? -18.657 10.308 -3.087 1.00 90.00 270 ASP A C 1
ATOM 1926 O O . ASP A 1 270 ? -17.967 9.480 -3.689 1.00 90.00 270 ASP A O 1
ATOM 1930 N N . GLY A 1 271 ? -18.790 10.295 -1.758 1.00 82.50 271 GLY A N 1
ATOM 1931 C CA . GLY A 1 271 ? -18.192 9.280 -0.896 1.00 82.50 271 GLY A CA 1
ATOM 1932 C C . GLY A 1 271 ? -18.644 7.857 -1.232 1.00 82.50 271 GLY A C 1
ATOM 1933 O O . GLY A 1 271 ? -17.880 6.930 -0.992 1.00 82.50 271 GLY A O 1
ATOM 1934 N N . GLY A 1 272 ? -19.817 7.677 -1.854 1.00 84.88 272 GLY A N 1
ATOM 1935 C CA . GLY A 1 272 ? -20.295 6.377 -2.342 1.00 84.88 272 GLY A CA 1
ATOM 1936 C C . GLY A 1 272 ? -19.458 5.770 -3.477 1.00 84.88 272 GLY A C 1
ATOM 1937 O O . GLY A 1 272 ? -19.656 4.613 -3.838 1.00 84.88 272 GLY A O 1
ATOM 1938 N N . LEU A 1 273 ? -18.513 6.528 -4.047 1.00 87.56 273 LEU A N 1
ATOM 1939 C CA . LEU A 1 273 ? -17.534 6.024 -5.015 1.00 87.56 273 LEU A CA 1
ATOM 1940 C C . LEU A 1 273 ? -16.296 5.416 -4.346 1.00 87.56 273 LEU A C 1
ATOM 1942 O O . LEU A 1 273 ? -15.448 4.844 -5.037 1.00 87.56 273 LEU A O 1
ATOM 1946 N N . LEU A 1 274 ? -16.162 5.551 -3.028 1.00 90.12 274 LEU A N 1
ATOM 1947 C CA . LEU A 1 274 ? -15.095 4.934 -2.250 1.00 90.12 274 LEU A CA 1
ATOM 1948 C C . LEU A 1 274 ? -15.484 3.504 -1.861 1.00 90.12 274 LEU A C 1
ATOM 1950 O O . LEU A 1 274 ? -16.652 3.128 -1.882 1.00 90.12 274 LEU A O 1
ATOM 1954 N N . VAL A 1 275 ? -14.481 2.687 -1.549 1.00 86.75 275 VAL A N 1
ATOM 1955 C CA . VAL A 1 275 ? -14.688 1.295 -1.135 1.00 86.75 275 VAL A CA 1
ATOM 1956 C C . VAL A 1 275 ? -14.754 1.241 0.387 1.00 86.75 275 VAL A C 1
ATOM 1958 O O . VAL A 1 275 ? -13.835 1.716 1.053 1.00 86.75 275 VAL A O 1
ATOM 1961 N N . ASP A 1 276 ? -15.812 0.643 0.931 1.00 83.50 276 ASP A N 1
ATOM 1962 C CA . ASP A 1 276 ? -15.965 0.461 2.376 1.00 83.50 276 ASP A CA 1
ATOM 1963 C C . ASP A 1 276 ? -14.811 -0.362 2.970 1.00 83.50 276 ASP A C 1
ATOM 1965 O O . ASP A 1 276 ? -14.326 -1.323 2.369 1.00 83.50 276 ASP A O 1
ATOM 1969 N N . GLY A 1 277 ? -14.357 0.021 4.167 1.00 80.38 277 GLY A N 1
ATOM 1970 C CA . GLY A 1 277 ? -13.230 -0.629 4.845 1.00 80.38 277 GLY A CA 1
ATOM 1971 C C . GLY A 1 277 ? -11.859 -0.333 4.227 1.00 80.38 277 GLY A C 1
ATOM 1972 O O . GLY A 1 277 ? -10.866 -0.944 4.623 1.00 80.38 277 GLY A O 1
ATOM 1973 N N . ARG A 1 278 ? -11.779 0.590 3.259 1.00 86.00 278 ARG A N 1
ATOM 1974 C CA . ARG A 1 278 ? -10.518 1.089 2.703 1.00 86.00 278 ARG A CA 1
ATOM 1975 C C . ARG A 1 278 ? -10.284 2.541 3.125 1.00 86.00 278 ARG A C 1
ATOM 1977 O O . ARG A 1 278 ? -11.238 3.321 3.113 1.00 86.00 278 ARG A O 1
ATOM 1984 N N . PRO A 1 279 ? -9.033 2.929 3.430 1.00 88.94 279 PRO A N 1
ATOM 1985 C CA . PRO A 1 279 ? -8.716 4.308 3.765 1.00 88.94 279 PRO A CA 1
ATOM 1986 C C . PRO A 1 279 ? -9.107 5.251 2.629 1.00 88.94 279 PRO A C 1
ATOM 1988 O O . PRO A 1 279 ? -8.748 5.037 1.466 1.00 88.94 279 PRO A O 1
ATOM 1991 N N . ARG A 1 280 ? -9.813 6.328 2.966 1.00 92.31 280 ARG A N 1
ATOM 1992 C CA . ARG A 1 280 ? -10.173 7.396 2.038 1.00 92.31 280 ARG A CA 1
ATOM 1993 C C . ARG A 1 280 ? -8.903 8.010 1.450 1.00 92.31 280 ARG A C 1
ATOM 1995 O O . ARG A 1 280 ? -8.057 8.474 2.220 1.00 92.31 280 ARG A O 1
ATOM 2002 N N . PRO A 1 281 ? -8.757 8.083 0.117 1.00 93.31 281 PRO A N 1
ATOM 2003 C CA . PRO A 1 281 ? -7.557 8.660 -0.462 1.00 93.31 281 PRO A CA 1
ATOM 2004 C C . PRO A 1 281 ? -7.401 10.139 -0.107 1.00 93.31 281 PRO A C 1
ATOM 2006 O O . PRO A 1 281 ? -8.361 10.917 -0.156 1.00 93.31 281 PRO A O 1
ATOM 2009 N N . ALA A 1 282 ? -6.173 10.525 0.217 1.00 94.81 282 ALA A N 1
ATOM 2010 C CA . ALA A 1 282 ? -5.775 11.918 0.329 1.00 94.81 282 ALA A CA 1
ATOM 2011 C C . ALA A 1 282 ? -5.373 12.470 -1.043 1.00 94.81 282 ALA A C 1
ATOM 2013 O O . ALA A 1 282 ? -5.061 11.727 -1.977 1.00 94.81 282 ALA A O 1
ATOM 2014 N N . PHE A 1 283 ? -5.351 13.790 -1.169 1.00 95.94 283 PHE A N 1
ATOM 2015 C CA . PHE A 1 283 ? -4.825 14.463 -2.343 1.00 95.94 283 PHE A CA 1
ATOM 2016 C C . PHE A 1 283 ? -4.035 15.715 -1.972 1.00 95.94 283 PHE A C 1
ATOM 2018 O O . PHE A 1 283 ? -4.297 16.367 -0.962 1.00 95.94 283 PHE A O 1
ATOM 2025 N N . THR A 1 284 ? -3.125 16.081 -2.866 1.00 96.06 284 THR A N 1
ATOM 2026 C CA . THR A 1 284 ? -2.395 17.342 -2.891 1.00 96.06 284 THR A CA 1
ATOM 2027 C C . THR A 1 284 ? -2.419 17.874 -4.319 1.00 96.06 284 THR A C 1
ATOM 2029 O O . THR A 1 284 ? -1.868 17.252 -5.230 1.00 96.06 284 THR A O 1
ATOM 2032 N N . VAL A 1 285 ? -3.047 19.030 -4.519 1.00 96.62 285 VAL A N 1
ATOM 2033 C CA . VAL A 1 285 ? -3.052 19.756 -5.792 1.00 96.62 285 VAL A CA 1
ATOM 2034 C C . VAL A 1 285 ? -2.139 20.960 -5.667 1.00 96.62 285 VAL A C 1
ATOM 2036 O O . VAL A 1 285 ? -2.326 21.779 -4.769 1.00 96.62 285 VAL A O 1
ATOM 2039 N N . TYR A 1 286 ? -1.185 21.112 -6.580 1.00 95.44 286 TYR A N 1
ATOM 2040 C CA . TYR A 1 286 ? -0.257 22.236 -6.548 1.00 95.44 286 TYR A CA 1
ATOM 2041 C C . TYR A 1 286 ? 0.036 22.812 -7.931 1.00 95.44 286 TYR A C 1
ATOM 2043 O O . TYR A 1 286 ? -0.058 22.134 -8.951 1.00 95.44 286 TYR A O 1
ATOM 2051 N N . ALA A 1 287 ? 0.404 24.090 -7.951 1.00 94.31 287 ALA A N 1
ATOM 2052 C CA . ALA A 1 287 ? 0.935 24.772 -9.120 1.00 94.31 287 ALA A CA 1
ATOM 2053 C C . ALA A 1 287 ? 2.269 25.428 -8.767 1.00 94.31 287 ALA A C 1
ATOM 2055 O O . ALA A 1 287 ? 2.354 26.194 -7.800 1.00 94.31 287 ALA A O 1
ATOM 2056 N N . SER A 1 288 ? 3.281 25.150 -9.585 1.00 85.56 288 SER A N 1
ATOM 2057 C CA . SER A 1 288 ? 4.613 25.745 -9.485 1.00 85.56 288 SER A CA 1
ATOM 2058 C C . SER A 1 288 ? 4.716 26.911 -10.466 1.00 85.56 288 SER A C 1
ATOM 2060 O O . SER A 1 288 ? 4.701 26.711 -11.680 1.00 85.56 288 SER A O 1
ATOM 2062 N N . ALA A 1 289 ? 4.816 28.141 -9.959 1.00 73.50 289 ALA A N 1
ATOM 2063 C CA . ALA A 1 289 ? 5.021 29.332 -10.780 1.00 73.50 289 ALA A CA 1
ATOM 2064 C C . ALA A 1 289 ? 6.234 30.114 -10.259 1.00 73.50 289 ALA A C 1
ATOM 2066 O O . ALA A 1 289 ? 6.127 30.903 -9.318 1.00 73.50 289 ALA A O 1
ATOM 2067 N N . GLY A 1 290 ? 7.403 29.886 -10.867 1.00 70.00 290 GLY A N 1
ATOM 2068 C CA . GLY A 1 290 ? 8.661 30.488 -10.415 1.00 70.00 290 GLY A CA 1
ATOM 2069 C C . GLY A 1 290 ? 9.059 29.992 -9.021 1.00 70.00 290 GLY A C 1
ATOM 2070 O O . GLY A 1 290 ? 9.129 28.789 -8.800 1.00 70.00 290 GLY A O 1
ATOM 2071 N N . GLU A 1 291 ? 9.309 30.915 -8.088 1.00 62.88 291 GLU A N 1
ATOM 2072 C CA . GLU A 1 291 ? 9.687 30.608 -6.693 1.00 62.88 291 GLU A CA 1
ATOM 2073 C C . GLU A 1 291 ? 8.483 30.400 -5.755 1.00 62.88 291 GLU A C 1
ATOM 2075 O O . GLU A 1 291 ? 8.660 30.082 -4.581 1.00 62.88 291 GLU A O 1
ATOM 2080 N N . THR A 1 292 ? 7.252 30.588 -6.241 1.00 74.44 292 THR A N 1
ATOM 2081 C CA . THR A 1 292 ? 6.040 30.442 -5.423 1.00 74.44 292 THR A CA 1
ATOM 2082 C C . THR A 1 292 ? 5.260 29.187 -5.792 1.00 74.44 292 THR A C 1
ATOM 2084 O O . THR A 1 292 ? 4.856 29.017 -6.946 1.00 74.44 292 THR A O 1
ATOM 2087 N N . THR A 1 293 ? 4.981 28.356 -4.788 1.00 86.69 293 THR A N 1
ATOM 2088 C CA . THR A 1 293 ? 4.081 27.202 -4.894 1.00 86.69 293 THR A CA 1
ATOM 2089 C C . THR A 1 293 ? 2.746 27.555 -4.252 1.00 86.69 293 THR A C 1
ATOM 2091 O O . THR A 1 293 ? 2.704 28.042 -3.123 1.00 86.69 293 THR A O 1
ATOM 2094 N N . THR A 1 294 ? 1.643 27.341 -4.971 1.00 91.69 294 THR A N 1
ATOM 2095 C CA . THR A 1 294 ? 0.313 27.290 -4.341 1.00 91.69 294 THR A CA 1
ATOM 2096 C C . THR A 1 294 ? -0.125 25.845 -4.259 1.00 91.69 294 THR A C 1
ATOM 2098 O O . THR A 1 294 ? -0.069 25.151 -5.270 1.00 91.69 294 THR A O 1
ATOM 2101 N N . GLU A 1 295 ? -0.570 25.420 -3.083 1.00 94.69 295 GLU A N 1
ATOM 2102 C CA . GLU A 1 295 ? -0.923 24.038 -2.786 1.00 94.69 295 GLU A CA 1
ATOM 2103 C C . GLU A 1 295 ? -2.208 23.985 -1.961 1.00 94.69 295 GLU A C 1
ATOM 2105 O O . GLU A 1 295 ? -2.358 24.750 -1.009 1.00 94.69 295 GLU A O 1
ATOM 2110 N N . HIS A 1 296 ? -3.104 23.067 -2.316 1.00 96.88 296 HIS A N 1
ATOM 2111 C CA . HIS A 1 296 ? -4.234 22.642 -1.499 1.00 96.88 296 HIS A CA 1
ATOM 2112 C C . HIS A 1 296 ? -4.136 21.133 -1.262 1.00 96.88 296 HIS A C 1
ATOM 2114 O O . HIS A 1 296 ? -3.939 20.368 -2.208 1.00 96.88 296 HIS A O 1
ATOM 2120 N N . SER A 1 297 ? -4.334 20.714 -0.016 1.00 96.31 297 SER A N 1
ATOM 2121 C CA . SER A 1 297 ? -4.340 19.306 0.382 1.00 96.31 297 SER A CA 1
ATOM 2122 C C . SER A 1 297 ? -5.630 18.970 1.130 1.00 96.31 297 SER A C 1
ATOM 2124 O O . SER A 1 297 ? -6.214 19.834 1.789 1.00 96.31 297 SER A O 1
ATOM 2126 N N . GLY A 1 298 ? -6.097 17.729 1.002 1.00 96.50 298 GLY A N 1
ATOM 2127 C CA . GLY A 1 298 ? -7.344 17.269 1.609 1.00 96.50 298 GLY A CA 1
ATOM 2128 C C . GLY A 1 298 ? -7.624 15.793 1.338 1.00 96.50 298 GLY A C 1
ATOM 2129 O O . GLY A 1 298 ? -6.736 15.046 0.933 1.00 96.50 298 GLY A O 1
ATOM 2130 N N . PHE A 1 299 ? -8.873 15.380 1.540 1.00 96.31 299 PHE A N 1
ATOM 2131 C CA . PHE A 1 299 ? -9.329 14.006 1.329 1.00 96.31 299 PHE A CA 1
ATOM 2132 C C . PHE A 1 299 ? -10.445 13.978 0.289 1.00 96.31 299 PHE A C 1
ATOM 2134 O O . PHE A 1 299 ? -11.293 14.873 0.264 1.00 96.31 299 PHE A O 1
ATOM 2141 N N . LEU A 1 300 ? -10.454 12.961 -0.577 1.00 95.69 300 LEU A N 1
ATOM 2142 C CA . LEU A 1 300 ? -11.480 12.837 -1.617 1.00 95.69 300 LEU A CA 1
ATOM 2143 C C . LEU A 1 300 ? -12.879 12.855 -0.999 1.00 95.69 300 LEU A C 1
ATOM 2145 O O . LEU A 1 300 ? -13.152 12.098 -0.071 1.00 95.69 300 LEU A O 1
ATOM 2149 N N . GLY A 1 301 ? -13.768 13.696 -1.521 1.00 95.44 301 GLY A N 1
ATOM 2150 C CA . GLY A 1 301 ? -15.157 13.799 -1.076 1.00 95.44 301 GLY A CA 1
ATOM 2151 C C . GLY A 1 301 ? -15.372 14.423 0.306 1.00 95.44 301 GLY A C 1
ATOM 2152 O O . GLY A 1 301 ? -16.464 14.285 0.854 1.00 95.44 301 GLY A O 1
ATOM 2153 N N . LEU A 1 302 ? -14.353 15.054 0.906 1.00 96.06 302 LEU A N 1
ATOM 2154 C CA . LEU A 1 302 ? -14.486 15.833 2.142 1.00 96.06 302 LEU A CA 1
ATOM 2155 C C . LEU A 1 302 ? -14.133 17.304 1.894 1.00 96.06 302 LEU A C 1
ATOM 2157 O O . LEU A 1 302 ? -13.244 17.572 1.088 1.00 96.06 302 LEU A O 1
ATOM 2161 N N . PRO A 1 303 ? -14.770 18.265 2.590 1.00 96.50 303 PRO A N 1
ATOM 2162 C CA . PRO A 1 303 ? -14.409 19.677 2.495 1.00 96.50 303 PRO A CA 1
ATOM 2163 C C . PRO A 1 303 ? -12.928 19.929 2.809 1.00 96.50 303 PRO A C 1
ATOM 2165 O O . PRO A 1 303 ? -12.334 19.249 3.648 1.00 96.50 303 PRO A O 1
ATOM 2168 N N . LEU A 1 304 ? -12.335 20.948 2.179 1.00 95.19 304 LEU A N 1
ATOM 2169 C CA . LEU A 1 304 ? -10.973 21.373 2.513 1.00 95.19 304 LEU A CA 1
ATOM 2170 C C . LEU A 1 304 ? -10.881 21.770 3.993 1.00 95.19 304 LEU A C 1
ATOM 2172 O O . LEU A 1 304 ? -11.737 22.495 4.501 1.00 95.19 304 LEU A O 1
ATOM 2176 N N . GLY A 1 305 ? -9.821 21.312 4.662 1.00 93.44 305 GLY A N 1
ATOM 2177 C CA . GLY A 1 305 ? -9.602 21.542 6.091 1.00 93.44 305 GLY A CA 1
ATOM 2178 C C . GLY A 1 305 ? -10.370 20.601 7.023 1.00 93.44 305 GLY A C 1
ATOM 2179 O O . GLY A 1 305 ? -10.332 20.823 8.228 1.00 93.44 305 GLY A O 1
ATOM 2180 N N . ALA A 1 306 ? -11.055 19.577 6.500 1.00 95.19 306 ALA A N 1
ATOM 2181 C CA . ALA A 1 306 ? -11.566 18.489 7.329 1.00 95.19 306 ALA A CA 1
ATOM 2182 C C . ALA A 1 306 ? -10.419 17.757 8.049 1.00 95.19 306 ALA A C 1
ATOM 2184 O O . ALA A 1 306 ? -9.333 17.596 7.483 1.00 95.19 306 ALA A O 1
ATOM 2185 N N . ASP A 1 307 ? -10.687 17.301 9.274 1.00 93.19 307 ASP A N 1
ATOM 2186 C CA . ASP A 1 307 ? -9.756 16.470 10.038 1.00 93.19 307 ASP A CA 1
ATOM 2187 C C . ASP A 1 307 ? -9.463 15.151 9.305 1.00 93.19 307 ASP A C 1
ATOM 2189 O O . ASP A 1 307 ? -10.262 14.680 8.486 1.00 93.19 307 ASP A O 1
ATOM 2193 N N . GLU A 1 308 ? -8.309 14.547 9.598 1.00 90.25 308 GLU A N 1
ATOM 2194 C CA . GLU A 1 308 ? -7.956 13.249 9.027 1.00 90.25 308 GLU A CA 1
ATOM 2195 C C . GLU A 1 308 ? -8.973 12.170 9.446 1.00 90.25 308 GLU A C 1
ATOM 2197 O O . GLU A 1 308 ? -9.249 12.022 10.639 1.00 90.25 308 GLU A O 1
ATOM 2202 N N . PRO A 1 309 ? -9.530 11.395 8.495 1.00 89.69 309 PRO A N 1
ATOM 2203 C CA . PRO A 1 309 ? -10.435 10.302 8.829 1.00 89.69 309 PRO A CA 1
ATOM 2204 C C . PRO A 1 309 ? -9.743 9.189 9.634 1.00 89.69 309 PRO A C 1
ATOM 2206 O O . PRO A 1 309 ? -8.692 8.693 9.229 1.00 89.69 309 PRO A O 1
ATOM 2209 N N . ASP A 1 310 ? -10.375 8.725 10.719 1.00 88.50 310 ASP A N 1
ATOM 2210 C CA . ASP A 1 310 ? -9.969 7.511 11.458 1.00 88.50 310 ASP A CA 1
ATOM 2211 C C . ASP A 1 310 ? -10.434 6.244 10.708 1.00 88.50 310 ASP A C 1
ATOM 2213 O O . ASP A 1 310 ? -11.332 5.529 11.148 1.00 88.50 310 ASP A O 1
ATOM 2217 N N . ASP A 1 311 ? -9.884 6.020 9.512 1.00 86.06 311 ASP A N 1
ATOM 2218 C CA . ASP A 1 311 ? -10.236 4.921 8.594 1.00 86.06 311 ASP A CA 1
ATOM 2219 C C . ASP A 1 311 ? -9.032 4.067 8.155 1.00 86.06 311 ASP A C 1
ATOM 2221 O O . ASP A 1 311 ? -9.159 3.189 7.296 1.00 86.06 311 ASP A O 1
ATOM 2225 N N . LEU A 1 312 ? -7.862 4.313 8.747 1.00 83.81 312 LEU A N 1
ATOM 2226 C CA . LEU A 1 312 ? -6.698 3.446 8.613 1.00 83.81 312 LEU A CA 1
ATOM 2227 C C . LEU A 1 312 ? -6.903 2.166 9.422 1.00 83.81 312 LEU A C 1
ATOM 2229 O O . LEU A 1 312 ? -7.461 2.192 10.523 1.00 83.81 312 LEU A O 1
ATOM 2233 N N . ALA A 1 313 ? -6.414 1.042 8.894 1.00 73.69 313 ALA A N 1
ATOM 2234 C CA . ALA A 1 313 ? -6.364 -0.195 9.656 1.00 73.69 313 ALA A CA 1
ATOM 2235 C C . ALA A 1 313 ? -5.570 0.049 10.945 1.00 73.69 313 ALA A C 1
ATOM 2237 O O . ALA A 1 313 ? -4.420 0.496 10.915 1.00 73.69 313 ALA A O 1
ATOM 2238 N N . LYS A 1 314 ? -6.200 -0.220 12.090 1.00 69.25 314 LYS A N 1
ATOM 2239 C CA . LYS A 1 314 ? -5.515 -0.152 13.379 1.00 69.25 314 LYS A CA 1
ATOM 2240 C C . LYS A 1 314 ? -4.561 -1.351 13.436 1.00 69.25 314 LYS A C 1
ATOM 2242 O O . LYS A 1 314 ? -5.008 -2.455 13.131 1.00 69.25 314 LYS A O 1
ATOM 2247 N N . PRO A 1 315 ? -3.276 -1.150 13.779 1.00 63.31 315 PRO A N 1
ATOM 2248 C CA . PRO A 1 315 ? -2.316 -2.249 13.865 1.00 63.31 315 PRO A CA 1
ATOM 2249 C C . PRO A 1 315 ? -2.835 -3.327 14.820 1.00 63.31 315 PRO A C 1
ATOM 2251 O O . PRO A 1 315 ? -3.446 -2.983 15.843 1.00 63.31 315 PRO A O 1
ATOM 2254 N N . SER A 1 316 ? -2.602 -4.600 14.481 1.00 66.50 316 SER A N 1
ATOM 2255 C CA . SER A 1 316 ? -2.958 -5.713 15.362 1.00 66.50 316 SER A CA 1
ATOM 2256 C C . SER A 1 316 ? -2.223 -5.562 16.690 1.00 66.50 316 SER A C 1
ATOM 2258 O O . SER A 1 316 ? -1.125 -5.007 16.744 1.00 66.50 316 SER A O 1
ATOM 2260 N N . ILE A 1 317 ? -2.796 -6.092 17.772 1.00 66.38 317 ILE A N 1
ATOM 2261 C CA . ILE A 1 317 ? -2.092 -6.211 19.058 1.00 66.38 317 ILE A CA 1
ATOM 2262 C C . ILE A 1 317 ? -0.762 -6.965 18.871 1.00 66.38 317 ILE A C 1
ATOM 2264 O O . ILE A 1 317 ? 0.233 -6.611 19.505 1.00 66.38 317 ILE A O 1
ATOM 2268 N N . ASP A 1 318 ? -0.724 -7.920 17.939 1.00 65.88 318 ASP A N 1
ATOM 2269 C CA . ASP A 1 318 ? 0.469 -8.698 17.595 1.00 65.88 318 ASP A CA 1
ATOM 2270 C C . ASP A 1 318 ? 1.566 -7.876 16.908 1.00 65.88 318 ASP A C 1
ATOM 2272 O O . ASP A 1 318 ? 2.737 -8.256 16.968 1.00 65.88 318 ASP A O 1
ATOM 2276 N N . ASP A 1 319 ? 1.217 -6.746 16.289 1.00 65.94 319 ASP A N 1
ATOM 2277 C CA . ASP A 1 319 ? 2.158 -5.872 15.577 1.00 65.94 319 ASP A CA 1
ATOM 2278 C C . ASP A 1 319 ? 2.777 -4.817 16.495 1.00 65.94 319 ASP A C 1
ATOM 2280 O O . ASP A 1 319 ? 3.816 -4.236 16.181 1.00 65.94 319 ASP A O 1
ATOM 2284 N N . LEU A 1 320 ? 2.149 -4.560 17.643 1.00 72.38 320 LEU A N 1
ATOM 2285 C CA . LEU A 1 320 ? 2.581 -3.523 18.568 1.00 72.38 320 LEU A CA 1
ATOM 2286 C C . LEU A 1 320 ? 3.791 -3.979 19.371 1.00 72.38 320 LEU A C 1
ATOM 2288 O O . LEU A 1 320 ? 3.857 -5.092 19.893 1.00 72.38 320 LEU A O 1
ATOM 2292 N N . THR A 1 321 ? 4.766 -3.098 19.528 1.00 76.75 321 THR A N 1
ATOM 2293 C CA . THR A 1 321 ? 5.848 -3.285 20.494 1.00 76.75 321 THR A CA 1
ATOM 2294 C C . THR A 1 321 ? 5.300 -3.253 21.930 1.00 76.75 321 THR A C 1
ATOM 2296 O O . THR A 1 321 ? 4.244 -2.666 22.186 1.00 76.75 321 THR A O 1
ATOM 2299 N N . PRO A 1 322 ? 6.011 -3.841 22.912 1.00 72.62 322 PRO A N 1
ATOM 2300 C CA . PRO A 1 322 ? 5.634 -3.717 24.322 1.00 72.62 322 PRO A CA 1
ATOM 2301 C C . PRO A 1 322 ? 5.470 -2.260 24.787 1.00 72.62 322 PRO A C 1
ATOM 2303 O O . PRO A 1 322 ? 4.604 -1.968 25.606 1.00 72.62 322 PRO A O 1
ATOM 2306 N N . GLU A 1 323 ? 6.268 -1.340 24.238 1.00 75.38 323 GLU A N 1
ATOM 2307 C CA . GLU A 1 323 ? 6.206 0.096 24.536 1.00 75.38 323 GLU A CA 1
ATOM 2308 C C . GLU A 1 323 ? 4.923 0.738 23.990 1.00 75.38 323 GLU A C 1
ATOM 2310 O O . GLU A 1 323 ? 4.276 1.518 24.686 1.00 75.38 323 GLU A O 1
ATOM 2315 N N . GLU A 1 324 ? 4.505 0.374 22.777 1.00 77.19 324 GLU A N 1
ATOM 2316 C CA . GLU A 1 324 ? 3.251 0.854 22.185 1.00 77.19 324 GLU A CA 1
ATOM 2317 C C . GLU A 1 324 ? 2.017 0.261 22.870 1.00 77.19 324 GLU A C 1
ATOM 2319 O O . GLU A 1 324 ? 1.011 0.953 23.018 1.00 77.19 324 GLU A O 1
ATOM 2324 N N . LEU A 1 325 ? 2.087 -0.997 23.317 1.00 77.31 325 LEU A N 1
ATOM 2325 C CA . LEU A 1 325 ? 1.041 -1.609 24.140 1.00 77.31 325 LEU A CA 1
ATOM 2326 C C . LEU A 1 325 ? 0.909 -0.888 25.485 1.00 77.31 325 LEU A C 1
ATOM 2328 O O . LEU A 1 325 ? -0.203 -0.556 25.891 1.00 77.31 325 LEU A O 1
ATOM 2332 N N . ALA A 1 326 ? 2.035 -0.586 26.138 1.00 74.62 326 ALA A N 1
ATOM 2333 C CA . ALA A 1 326 ? 2.049 0.177 27.381 1.00 74.62 326 ALA A CA 1
ATOM 2334 C C . ALA A 1 326 ? 1.497 1.598 27.187 1.00 74.62 326 ALA A C 1
ATOM 2336 O O . ALA A 1 326 ? 0.702 2.052 27.996 1.00 74.62 326 ALA A O 1
ATOM 2337 N N . ALA A 1 327 ? 1.839 2.279 26.089 1.00 78.19 327 ALA A N 1
ATOM 2338 C CA . ALA A 1 327 ? 1.315 3.613 25.779 1.00 78.19 327 ALA A CA 1
ATOM 2339 C C . ALA A 1 327 ? -0.199 3.636 25.490 1.00 78.19 327 ALA A C 1
ATOM 2341 O O . ALA A 1 327 ? -0.819 4.696 25.552 1.00 78.19 327 ALA A O 1
ATOM 2342 N N . ARG A 1 328 ? -0.794 2.486 25.151 1.00 75.75 328 ARG A N 1
ATOM 2343 C CA . ARG A 1 328 ? -2.239 2.326 24.922 1.00 75.75 328 ARG A CA 1
ATOM 2344 C C . ARG A 1 328 ? -3.007 1.901 26.173 1.00 75.75 328 ARG A C 1
ATOM 2346 O O . ARG A 1 328 ? -4.227 1.790 26.100 1.00 75.75 328 ARG A O 1
ATOM 2353 N N . SER A 1 329 ? -2.319 1.647 27.284 1.00 73.94 329 SER A N 1
ATOM 2354 C CA . SER A 1 329 ? -2.914 1.237 28.552 1.00 73.94 329 SER A CA 1
ATOM 2355 C C . SER A 1 329 ? -2.641 2.291 29.621 1.00 73.94 329 SER A C 1
ATOM 2357 O O . SER A 1 329 ? -1.491 2.560 29.949 1.00 73.94 329 SER A O 1
ATOM 2359 N N . ASP A 1 330 ? -3.691 2.843 30.227 1.00 70.19 330 ASP A N 1
ATOM 2360 C CA . ASP A 1 330 ? -3.546 3.752 31.377 1.00 70.19 330 ASP A CA 1
ATOM 2361 C C . ASP A 1 330 ? -3.324 2.994 32.706 1.00 70.19 330 ASP A C 1
ATOM 2363 O O . ASP A 1 330 ? -3.195 3.605 33.768 1.00 70.19 330 ASP A O 1
ATOM 2367 N N . GLY A 1 331 ? -3.280 1.656 32.661 1.00 73.19 331 GLY A N 1
ATOM 2368 C CA . GLY A 1 331 ? -3.079 0.775 33.811 1.00 73.19 331 GLY A CA 1
ATOM 2369 C C . GLY A 1 331 ? -1.981 -0.276 33.599 1.00 73.19 331 GLY A C 1
ATOM 2370 O O . GLY A 1 331 ? -1.481 -0.446 32.481 1.00 73.19 331 GLY A O 1
ATOM 2371 N N . PRO A 1 332 ? -1.592 -0.995 34.671 1.00 75.06 332 PRO A N 1
ATOM 2372 C CA . PRO A 1 332 ? -0.638 -2.093 34.577 1.00 75.06 332 PRO A CA 1
ATOM 2373 C C . PRO A 1 332 ? -1.131 -3.157 33.588 1.00 75.06 332 PRO A C 1
ATOM 2375 O O . PRO A 1 332 ? -2.294 -3.552 33.603 1.00 75.06 332 PRO A O 1
ATOM 2378 N N . LEU A 1 333 ? -0.218 -3.609 32.733 1.00 84.56 333 LEU A N 1
ATOM 2379 C CA . LEU A 1 333 ? -0.460 -4.569 31.662 1.00 84.56 333 LEU A CA 1
ATOM 2380 C C . LEU A 1 333 ? 0.531 -5.723 31.797 1.00 84.56 333 LEU A C 1
ATOM 2382 O O . LEU A 1 333 ? 1.707 -5.497 32.091 1.00 84.56 333 LEU A O 1
ATOM 2386 N N . ILE A 1 334 ? 0.078 -6.946 31.534 1.00 86.50 334 ILE A N 1
ATOM 2387 C CA . ILE A 1 334 ? 0.937 -8.129 31.489 1.00 86.50 334 ILE A CA 1
ATOM 2388 C C . ILE A 1 334 ? 0.874 -8.720 30.087 1.00 86.50 334 ILE A C 1
ATOM 2390 O O . ILE A 1 334 ? -0.201 -9.063 29.604 1.00 86.50 334 ILE A O 1
ATOM 2394 N N . VAL A 1 335 ? 2.031 -8.852 29.441 1.00 86.94 335 VAL A N 1
ATOM 2395 C CA . VAL A 1 335 ? 2.160 -9.497 28.129 1.00 86.94 335 VAL A 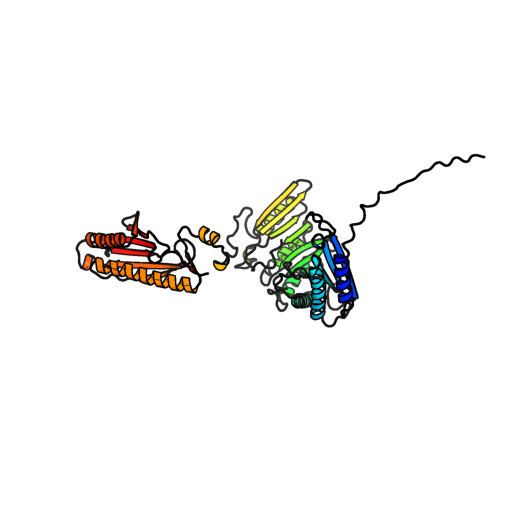CA 1
ATOM 2396 C C . VAL A 1 335 ? 2.724 -10.898 28.340 1.00 86.94 335 VAL A C 1
ATOM 2398 O O . VAL A 1 335 ? 3.806 -11.044 28.911 1.00 86.94 335 VAL A O 1
ATOM 2401 N N . LEU A 1 336 ? 1.984 -11.918 27.914 1.00 87.62 336 LEU A N 1
ATOM 2402 C CA . LEU A 1 336 ? 2.317 -13.332 28.092 1.00 87.62 336 LEU A CA 1
ATOM 2403 C C . LEU A 1 336 ? 2.131 -14.092 26.779 1.00 87.62 336 LEU A C 1
ATOM 2405 O O . LEU A 1 336 ? 1.343 -13.676 25.932 1.00 87.62 336 LEU A O 1
ATOM 2409 N N . SER A 1 337 ? 2.800 -15.242 26.656 1.00 88.50 337 SER A N 1
ATOM 2410 C CA . SER A 1 337 ? 2.497 -16.197 25.586 1.00 88.50 337 SER A CA 1
ATOM 2411 C C . SER A 1 337 ? 1.049 -16.693 25.689 1.00 88.50 337 SER A C 1
ATOM 2413 O O . SER A 1 337 ? 0.503 -16.688 26.795 1.00 88.50 337 SER A O 1
ATOM 2415 N N . PRO A 1 338 ? 0.424 -17.180 24.601 1.00 87.56 338 PRO A N 1
ATOM 2416 C CA . PRO A 1 338 ? -0.984 -17.582 24.625 1.00 87.56 338 PRO A CA 1
ATOM 2417 C C . PRO A 1 338 ? -1.333 -18.603 25.713 1.00 87.56 338 PRO A C 1
ATOM 2419 O O . PRO A 1 338 ? -2.309 -18.424 26.441 1.00 87.56 338 PRO A O 1
ATOM 2422 N N . ASP A 1 339 ? -0.490 -19.621 25.896 1.00 90.12 339 ASP A N 1
ATOM 2423 C CA . ASP A 1 339 ? -0.695 -20.635 26.936 1.00 90.12 339 ASP A CA 1
ATOM 2424 C C . ASP A 1 339 ? -0.580 -20.029 28.346 1.00 90.12 339 ASP A C 1
ATOM 2426 O O . ASP A 1 339 ? -1.432 -20.267 29.202 1.00 90.12 339 ASP A O 1
ATOM 2430 N N . ALA A 1 340 ? 0.424 -19.178 28.581 1.00 91.50 340 ALA A N 1
ATOM 2431 C CA . ALA A 1 340 ? 0.620 -18.523 29.873 1.00 91.50 340 ALA A CA 1
ATOM 2432 C C . ALA A 1 340 ? -0.467 -17.473 30.168 1.00 91.50 340 ALA A C 1
ATOM 2434 O O . ALA A 1 340 ? -0.849 -17.291 31.323 1.00 91.50 340 ALA A O 1
ATOM 2435 N N . ALA A 1 341 ? -0.988 -16.797 29.142 1.00 91.38 341 ALA A N 1
ATOM 2436 C CA . ALA A 1 341 ? -2.107 -15.870 29.255 1.00 91.38 341 ALA A CA 1
ATOM 2437 C C . ALA A 1 341 ? -3.394 -16.604 29.655 1.00 91.38 341 ALA A C 1
ATOM 2439 O O . ALA A 1 341 ? -4.088 -16.161 30.569 1.00 91.38 341 ALA A O 1
ATOM 2440 N N . ALA A 1 342 ? -3.676 -17.753 29.033 1.00 91.81 342 ALA A N 1
ATOM 2441 C CA . ALA A 1 342 ? -4.822 -18.588 29.382 1.00 91.81 342 ALA A CA 1
ATOM 2442 C C . ALA A 1 342 ? -4.725 -19.123 30.822 1.00 91.81 342 ALA A C 1
ATOM 2444 O O . ALA A 1 342 ? -5.689 -19.023 31.584 1.00 91.81 342 ALA A O 1
ATOM 2445 N N . GLU A 1 343 ? -3.554 -19.629 31.227 1.00 93.06 343 GLU A N 1
ATOM 2446 C CA . GLU A 1 343 ? -3.303 -20.061 32.610 1.00 93.06 343 GLU A CA 1
ATOM 2447 C C . GLU A 1 343 ? -3.480 -18.911 33.607 1.00 93.06 343 GLU A C 1
ATOM 2449 O O . GLU A 1 343 ? -4.093 -19.083 34.665 1.00 93.06 343 GLU A O 1
ATOM 2454 N N . ARG A 1 344 ? -2.987 -17.717 33.259 1.00 93.12 344 ARG A N 1
ATOM 2455 C CA . ARG A 1 344 ? -3.115 -16.522 34.092 1.00 93.12 344 ARG A CA 1
ATOM 2456 C C . ARG A 1 344 ? -4.569 -16.083 34.251 1.00 93.12 344 ARG A C 1
ATOM 2458 O O . ARG A 1 344 ? -5.001 -15.846 35.375 1.00 93.12 344 ARG A O 1
ATOM 2465 N N . LEU A 1 345 ? -5.328 -16.002 33.160 1.00 93.62 345 LEU A N 1
ATOM 2466 C CA . LEU A 1 345 ? -6.740 -15.615 33.193 1.00 93.62 345 LEU A CA 1
ATOM 2467 C C . LEU A 1 345 ? -7.575 -16.594 34.026 1.00 93.62 345 LEU A C 1
ATOM 2469 O O . LEU A 1 345 ? -8.445 -16.160 34.781 1.00 93.62 345 LEU A O 1
ATOM 2473 N N . GLU A 1 346 ? -7.288 -17.894 33.950 1.00 94.94 346 GLU A N 1
ATOM 2474 C CA . GLU A 1 346 ? -7.966 -18.900 34.771 1.00 94.94 346 GLU A CA 1
ATOM 2475 C C . GLU A 1 346 ? -7.590 -18.788 36.258 1.00 94.94 346 GLU A C 1
ATOM 2477 O O . GLU A 1 346 ? -8.465 -18.866 37.126 1.00 94.94 346 GLU A O 1
ATOM 2482 N N . ALA A 1 347 ? -6.317 -18.534 36.575 1.00 93.75 347 ALA A N 1
ATOM 2483 C CA . ALA A 1 347 ? -5.883 -18.271 37.947 1.00 93.75 347 ALA A CA 1
ATOM 2484 C C . ALA A 1 347 ? -6.568 -17.020 38.530 1.00 93.75 347 ALA A C 1
ATOM 2486 O O . ALA A 1 347 ? -7.090 -17.060 39.649 1.00 93.75 347 ALA A O 1
ATOM 2487 N N . ASP A 1 348 ? -6.647 -15.939 37.750 1.00 94.81 348 ASP A N 1
ATOM 2488 C CA . ASP A 1 348 ? -7.323 -14.698 38.134 1.00 94.81 348 ASP A CA 1
ATOM 2489 C C . ASP A 1 348 ? -8.833 -14.926 38.336 1.00 94.81 348 ASP A C 1
ATOM 2491 O O . ASP A 1 348 ? -9.437 -14.359 39.255 1.00 94.81 348 ASP A O 1
ATOM 2495 N N . ARG A 1 349 ? -9.451 -15.814 37.542 1.00 95.88 349 ARG A N 1
ATOM 2496 C CA . ARG A 1 349 ? -10.874 -16.171 37.657 1.00 95.88 349 ARG A CA 1
ATOM 2497 C C . ARG A 1 349 ? -11.146 -16.900 38.968 1.00 95.88 349 ARG A C 1
ATOM 2499 O O . ARG A 1 349 ? -12.102 -16.566 39.671 1.00 95.88 349 ARG A O 1
ATOM 2506 N N . LEU A 1 350 ? -10.304 -17.875 39.312 1.00 95.50 350 LEU A N 1
ATOM 2507 C CA . LEU A 1 350 ? -10.403 -18.622 40.567 1.00 95.50 350 LEU A CA 1
ATOM 2508 C C . LEU A 1 350 ? -10.191 -17.715 41.783 1.00 95.50 350 LEU A C 1
ATOM 2510 O O . LEU A 1 350 ? -10.967 -17.791 42.735 1.00 95.50 350 LEU A O 1
ATOM 2514 N N . ALA A 1 351 ? -9.203 -16.820 41.735 1.00 94.06 351 ALA A N 1
ATOM 2515 C CA . ALA A 1 351 ? -8.949 -15.850 42.798 1.00 94.06 351 ALA A CA 1
ATOM 2516 C C . ALA A 1 351 ? -10.113 -14.862 42.975 1.00 94.06 351 ALA A C 1
ATOM 2518 O O . ALA A 1 351 ? -10.527 -14.591 44.101 1.00 94.06 351 ALA A O 1
ATOM 2519 N N . THR A 1 352 ? -10.689 -14.377 41.871 1.00 95.19 352 THR A N 1
ATOM 2520 C CA . THR A 1 352 ? -11.871 -13.503 41.888 1.00 95.19 352 THR A CA 1
ATOM 2521 C C . THR A 1 352 ? -13.067 -14.203 42.526 1.00 95.19 352 THR A C 1
ATOM 2523 O O . THR A 1 352 ? -13.720 -13.656 43.412 1.00 95.19 352 THR A O 1
ATOM 2526 N N . MET A 1 353 ? -13.333 -15.446 42.122 1.00 96.19 353 MET A N 1
ATOM 2527 C CA . MET A 1 353 ? -14.424 -16.240 42.682 1.00 96.19 353 MET A CA 1
ATOM 2528 C C . MET A 1 353 ? -14.222 -16.511 44.177 1.00 96.19 353 MET A C 1
ATOM 2530 O O . MET A 1 353 ? -15.177 -16.399 44.945 1.00 96.19 353 MET A O 1
ATOM 2534 N N . ALA A 1 354 ? -12.993 -16.820 44.599 1.00 95.25 354 ALA A N 1
ATOM 2535 C CA . ALA A 1 354 ? -12.657 -17.031 46.003 1.00 95.25 354 ALA A CA 1
ATOM 2536 C C . ALA A 1 354 ? -12.874 -15.762 46.841 1.00 95.25 354 ALA A C 1
ATOM 2538 O O . ALA A 1 354 ? -13.551 -15.835 47.861 1.00 95.25 354 ALA A O 1
ATOM 2539 N N . LEU A 1 355 ? -12.388 -14.600 46.383 1.00 95.31 355 LEU A N 1
ATOM 2540 C CA . LEU A 1 355 ? -12.551 -13.322 47.089 1.00 95.31 355 LEU A CA 1
ATOM 2541 C C . LEU A 1 355 ? -14.033 -12.951 47.280 1.00 95.31 355 LEU A C 1
ATOM 2543 O O . LEU A 1 355 ? -14.436 -12.524 48.359 1.00 95.31 355 LEU A O 1
ATOM 2547 N N . LEU A 1 356 ? -14.851 -13.121 46.235 1.00 97.12 356 LEU A N 1
ATOM 2548 C CA . LEU A 1 356 ? -16.282 -12.799 46.283 1.00 97.12 356 LEU A CA 1
ATOM 2549 C C . LEU A 1 356 ? -17.078 -13.794 47.140 1.00 97.12 356 LEU A C 1
ATOM 2551 O O . LEU A 1 356 ? -18.062 -13.404 47.765 1.00 97.12 356 LEU A O 1
ATOM 2555 N N . THR A 1 357 ? -16.658 -15.062 47.178 1.00 96.75 357 THR A N 1
ATOM 2556 C CA . THR A 1 357 ? -17.284 -16.091 48.025 1.00 96.75 357 THR A CA 1
ATOM 2557 C C . THR A 1 357 ? -16.945 -15.866 49.499 1.00 96.75 357 THR A C 1
ATOM 2559 O O . THR A 1 357 ? -17.854 -15.840 50.324 1.00 96.75 357 THR A O 1
ATOM 2562 N N . ASP A 1 358 ? -15.672 -15.599 49.816 1.00 96.50 358 ASP A N 1
ATOM 2563 C CA . ASP A 1 358 ? -15.201 -15.291 51.177 1.00 96.50 358 ASP A CA 1
ATOM 2564 C C . ASP A 1 358 ? -15.924 -14.072 51.766 1.00 96.50 358 ASP A C 1
ATOM 2566 O O . ASP A 1 358 ? -16.300 -14.065 52.935 1.00 96.50 358 ASP A O 1
ATOM 2570 N N . ALA A 1 359 ? -16.228 -13.064 50.940 1.00 96.44 359 ALA A N 1
ATOM 2571 C CA . ALA A 1 359 ? -17.012 -11.914 51.379 1.00 96.44 359 ALA A CA 1
ATOM 2572 C C . ALA A 1 359 ? -18.428 -12.295 51.859 1.00 96.44 359 ALA A C 1
ATOM 2574 O O . ALA A 1 359 ? -18.920 -11.722 52.831 1.00 96.44 359 ALA A O 1
ATOM 2575 N N . GLY A 1 360 ? -19.080 -13.264 51.207 1.00 95.31 360 GLY A N 1
ATOM 2576 C CA . GLY A 1 360 ? -20.372 -13.796 51.652 1.00 95.31 360 GLY A CA 1
ATOM 2577 C C . GLY A 1 360 ? -20.259 -14.577 52.963 1.00 95.31 360 GLY A C 1
ATOM 2578 O O . GLY A 1 360 ? -21.080 -14.396 53.863 1.00 95.31 360 GLY A O 1
ATOM 2579 N N . ASP A 1 361 ? -19.207 -15.385 53.104 1.00 95.69 361 ASP A N 1
ATOM 2580 C CA . ASP A 1 361 ? -18.940 -16.151 54.327 1.00 95.69 361 ASP A CA 1
ATOM 2581 C C . ASP A 1 361 ? -18.672 -15.225 55.526 1.00 95.69 361 ASP A C 1
ATOM 2583 O O . ASP A 1 361 ? -19.222 -15.436 56.609 1.00 95.69 361 ASP A O 1
ATOM 2587 N N . LEU A 1 362 ? -17.903 -14.150 55.323 1.00 96.25 362 LEU A N 1
ATOM 2588 C CA . LEU A 1 362 ? -17.637 -13.120 56.334 1.00 96.25 362 LEU A CA 1
ATOM 2589 C C . LEU A 1 362 ? -18.887 -12.322 56.712 1.00 96.25 362 LEU A C 1
ATOM 2591 O O . LEU A 1 362 ? -19.057 -11.962 57.875 1.00 96.25 362 LEU A O 1
ATOM 2595 N N . ALA A 1 363 ? -19.773 -12.061 55.750 1.00 94.12 363 ALA A N 1
ATOM 2596 C CA . ALA A 1 363 ? -21.054 -11.411 56.009 1.00 94.12 363 ALA A CA 1
ATOM 2597 C C . ALA A 1 363 ? -22.071 -12.331 56.706 1.00 94.12 363 ALA A C 1
ATOM 2599 O O . ALA A 1 363 ? -23.097 -11.846 57.178 1.00 94.12 363 ALA A O 1
ATOM 2600 N N . GLY A 1 364 ? -21.820 -13.645 56.755 1.00 93.50 364 GLY A N 1
ATOM 2601 C CA . GLY A 1 364 ? -22.709 -14.644 57.353 1.00 93.50 364 GLY A CA 1
ATOM 2602 C C . GLY A 1 364 ? -23.879 -15.083 56.464 1.00 93.50 364 GLY A C 1
ATOM 2603 O O . GLY A 1 364 ? -24.681 -15.916 56.891 1.00 93.50 364 GLY A O 1
ATOM 2604 N N . VAL A 1 365 ? -23.983 -14.563 55.236 1.00 94.19 365 VAL A N 1
ATOM 2605 C CA . VAL A 1 365 ? -24.997 -14.950 54.244 1.00 94.19 365 VAL A CA 1
ATOM 2606 C C . VAL A 1 365 ? -24.372 -14.993 52.845 1.00 94.19 365 VAL A C 1
ATOM 2608 O O . VAL A 1 365 ? -23.731 -14.027 52.427 1.00 94.19 365 VAL A O 1
ATOM 2611 N N . PRO A 1 366 ? -24.544 -16.087 52.082 1.00 92.12 366 PRO A N 1
ATOM 2612 C CA . PRO A 1 366 ? -23.970 -16.181 50.747 1.00 92.12 366 PRO A CA 1
ATOM 2613 C C . PRO A 1 366 ? -24.669 -15.224 49.772 1.00 92.12 366 PRO A C 1
ATOM 2615 O O . PRO A 1 366 ? -25.895 -15.129 49.736 1.00 92.12 366 PRO A O 1
ATOM 2618 N N . GLY A 1 367 ? -23.880 -14.547 48.938 1.00 91.06 367 GLY A N 1
ATOM 2619 C CA . GLY A 1 367 ? -24.371 -13.789 47.786 1.00 91.06 367 GLY A CA 1
ATOM 2620 C C . GLY A 1 367 ? -24.294 -14.589 46.481 1.00 91.06 367 GLY A C 1
ATOM 2621 O O . GLY A 1 367 ? -23.650 -15.636 46.406 1.00 91.06 367 GLY A O 1
ATOM 2622 N N . THR A 1 368 ? -24.923 -14.085 45.415 1.00 90.75 368 THR A N 1
ATOM 2623 C CA . THR A 1 368 ? -24.801 -14.694 44.074 1.00 90.75 368 THR A CA 1
ATOM 2624 C C . THR A 1 368 ? -23.579 -14.140 43.348 1.00 90.75 368 THR A C 1
ATOM 2626 O O . THR A 1 368 ? -23.595 -13.007 42.867 1.00 90.75 368 THR A O 1
ATOM 2629 N N . VAL A 1 369 ? -22.512 -14.936 43.282 1.00 95.94 369 VAL A N 1
ATOM 2630 C CA . VAL A 1 369 ? -21.255 -14.563 42.622 1.00 95.94 369 VAL A CA 1
ATOM 2631 C C . VAL A 1 369 ? -21.381 -14.718 41.107 1.00 95.94 369 VAL A C 1
ATOM 2633 O O . VAL A 1 369 ? -2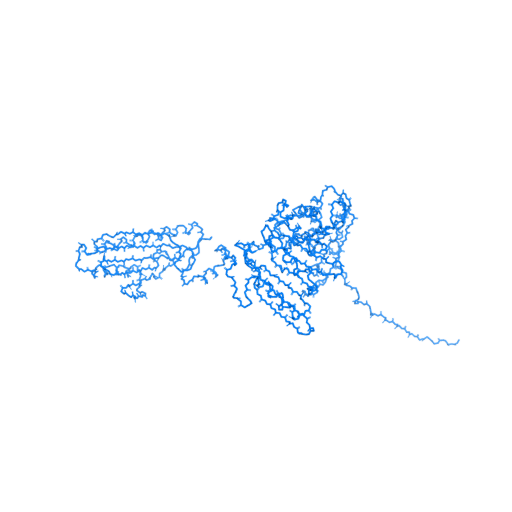1.769 -15.773 40.608 1.00 95.94 369 VAL A O 1
ATOM 2636 N N . THR A 1 370 ? -21.003 -13.677 40.371 1.00 95.81 370 THR A N 1
ATOM 2637 C CA . THR A 1 370 ? -20.874 -13.698 38.909 1.00 95.81 370 THR A CA 1
ATOM 2638 C C . THR A 1 370 ? -19.443 -13.334 38.542 1.00 95.81 370 THR A C 1
ATOM 2640 O O . THR A 1 370 ? -18.954 -12.305 39.000 1.00 95.81 370 THR A O 1
ATOM 2643 N N . VAL A 1 371 ? -18.778 -14.152 37.724 1.00 95.88 371 VAL A N 1
ATOM 2644 C CA . VAL A 1 371 ? -17.424 -13.887 37.210 1.00 95.88 371 VAL A CA 1
ATOM 2645 C C . VAL A 1 371 ? -17.404 -14.156 35.712 1.00 95.88 371 VAL A C 1
ATOM 2647 O O . VAL A 1 371 ? -17.938 -15.169 35.258 1.00 95.88 371 VAL A O 1
ATOM 2650 N N . SER A 1 372 ? -16.787 -13.261 34.952 1.00 93.88 372 SER A N 1
ATOM 2651 C CA . SER A 1 372 ? -16.648 -13.373 33.503 1.00 93.88 372 SER A CA 1
ATOM 2652 C C . SER A 1 372 ? -15.332 -12.778 33.029 1.00 93.88 372 SER A C 1
ATOM 2654 O O . SER A 1 372 ? -14.867 -11.777 33.572 1.00 93.88 372 SER A O 1
ATOM 2656 N N . THR A 1 373 ? -14.793 -13.337 31.953 1.00 93.81 373 THR A N 1
ATOM 2657 C CA . THR A 1 373 ? -13.708 -12.715 31.195 1.00 93.81 373 THR A CA 1
ATOM 2658 C C . THR A 1 373 ? -14.290 -11.641 30.283 1.00 93.81 373 THR A C 1
ATOM 2660 O O . THR A 1 373 ? -15.285 -11.878 29.596 1.00 93.81 373 THR A O 1
ATOM 2663 N N . ALA A 1 374 ? -13.703 -10.452 30.312 1.00 89.75 374 ALA A N 1
ATOM 2664 C CA . ALA A 1 374 ? -14.119 -9.312 29.509 1.00 89.75 374 ALA A CA 1
ATOM 2665 C C . ALA A 1 374 ? -12.891 -8.590 28.949 1.00 89.75 374 ALA A C 1
ATOM 2667 O O . ALA A 1 374 ? -11.789 -8.717 29.483 1.00 89.75 374 ALA A O 1
ATOM 2668 N N . GLY A 1 375 ? -13.091 -7.796 27.896 1.00 88.56 375 GLY A N 1
ATOM 2669 C CA . GLY A 1 375 ? -12.074 -6.840 27.467 1.00 88.56 375 GLY A CA 1
ATOM 2670 C C . GLY A 1 375 ? -11.767 -5.843 28.586 1.00 88.56 375 GLY A C 1
ATOM 2671 O O . GLY A 1 375 ? -12.642 -5.512 29.392 1.00 88.56 375 GLY A O 1
ATOM 2672 N N . CYS A 1 376 ? -10.524 -5.379 28.640 1.00 88.38 376 CYS A N 1
ATOM 2673 C CA . CYS A 1 376 ? -10.110 -4.371 29.606 1.00 88.38 376 CYS A CA 1
ATOM 2674 C C . CYS A 1 376 ? -10.967 -3.103 29.532 1.00 88.38 376 CYS A C 1
ATOM 2676 O O . CYS A 1 376 ? -11.173 -2.551 28.453 1.00 88.38 376 CYS A O 1
ATOM 2678 N N . GLU A 1 377 ? -11.450 -2.630 30.689 1.00 77.56 377 GLU A N 1
ATOM 2679 C CA . GLU A 1 377 ? -12.245 -1.392 30.776 1.00 77.56 377 GLU A CA 1
ATOM 2680 C C . GLU A 1 377 ? -11.445 -0.169 30.307 1.00 77.56 377 GLU A C 1
ATOM 2682 O O . GLU A 1 377 ? -12.005 0.757 29.721 1.00 77.56 377 GLU A O 1
ATOM 2687 N N . VAL A 1 378 ? -10.129 -0.191 30.540 1.00 69.88 378 VAL A N 1
ATOM 2688 C CA . VAL A 1 378 ? -9.175 0.801 30.051 1.00 69.88 378 VAL A CA 1
ATOM 2689 C C . VAL A 1 378 ? -7.947 0.060 29.525 1.00 69.88 378 VAL A C 1
ATOM 2691 O O . VAL A 1 378 ? -7.326 -0.702 30.260 1.00 69.88 378 VAL A O 1
ATOM 2694 N N . GLY A 1 379 ? -7.601 0.271 28.255 1.00 73.62 379 GLY A N 1
ATOM 2695 C CA . GLY A 1 379 ? -6.432 -0.341 27.618 1.00 73.62 379 GLY A CA 1
ATOM 2696 C C . GLY A 1 379 ? -6.749 -1.511 26.684 1.00 73.62 379 GLY A C 1
ATOM 2697 O O . GLY A 1 379 ? -7.798 -1.552 26.044 1.00 73.62 379 GLY A O 1
ATOM 2698 N N . VAL A 1 380 ? -5.794 -2.436 26.557 1.00 81.44 380 VAL A N 1
ATOM 2699 C CA . VAL A 1 380 ? -5.830 -3.579 25.628 1.00 81.44 380 VAL A CA 1
ATOM 2700 C C . VAL A 1 380 ? -5.691 -4.902 26.381 1.00 81.44 380 VAL A C 1
ATOM 2702 O O . VAL A 1 380 ? -5.032 -4.960 27.416 1.00 81.44 380 VAL A O 1
ATOM 2705 N N . GLY A 1 381 ? -6.278 -5.970 25.838 1.00 87.75 381 GLY A N 1
ATOM 2706 C CA . GLY A 1 381 ? -6.246 -7.310 26.429 1.00 87.75 381 GLY A CA 1
ATOM 2707 C C . GLY A 1 381 ? -7.540 -7.696 27.145 1.00 87.75 381 GLY A C 1
ATOM 2708 O O . GLY A 1 381 ? -8.581 -7.049 26.996 1.00 87.75 381 GLY A O 1
ATOM 2709 N N . GLU A 1 382 ? -7.458 -8.780 27.905 1.00 92.12 382 GLU A N 1
ATOM 2710 C CA . GLU A 1 382 ? -8.567 -9.359 28.658 1.00 92.12 382 GLU A CA 1
ATOM 2711 C C . GLU A 1 382 ? -8.307 -9.276 30.163 1.00 92.12 382 GLU A C 1
ATOM 2713 O O . GLU A 1 382 ? -7.165 -9.304 30.623 1.00 92.12 382 GLU A O 1
ATOM 2718 N N . GLN A 1 383 ? -9.380 -9.194 30.942 1.00 93.62 383 GLN A N 1
ATOM 2719 C CA . GLN A 1 383 ? -9.345 -9.231 32.399 1.00 93.62 383 GLN A CA 1
ATOM 2720 C C . GLN A 1 383 ? -10.527 -10.040 32.938 1.00 93.62 383 GLN A C 1
ATOM 2722 O O . GLN A 1 383 ? -11.557 -10.209 32.278 1.00 93.62 383 GLN A O 1
ATOM 2727 N N . GLN A 1 384 ? -10.405 -10.515 34.172 1.00 95.25 384 GLN A N 1
ATOM 2728 C CA . GLN A 1 384 ? -11.516 -11.102 34.906 1.00 95.25 384 GLN A CA 1
ATOM 2729 C C . GLN A 1 384 ? -12.283 -9.995 35.612 1.00 95.25 384 GLN A C 1
ATOM 2731 O O . GLN A 1 384 ? -11.713 -9.222 36.379 1.00 95.25 384 GLN A O 1
ATOM 2736 N N . SER A 1 385 ? -13.586 -9.932 35.357 1.00 95.44 385 SER A N 1
ATOM 2737 C CA . SER A 1 385 ? -14.518 -9.056 36.055 1.00 95.44 385 SER A CA 1
ATOM 2738 C C . SER A 1 385 ? -15.460 -9.905 36.895 1.00 95.44 385 SER A C 1
ATOM 2740 O O . SER A 1 385 ? -15.978 -10.926 36.436 1.00 95.44 385 SER A O 1
ATOM 2742 N N . GLY A 1 386 ? -15.666 -9.495 38.140 1.00 96.25 386 GLY A N 1
ATOM 2743 C CA . GLY A 1 386 ? -16.499 -10.206 39.092 1.00 96.25 386 GLY A CA 1
ATOM 2744 C C . GLY A 1 386 ? -17.421 -9.271 39.855 1.00 96.25 386 GLY A C 1
ATOM 2745 O O . GLY A 1 386 ? -17.118 -8.097 40.066 1.00 96.25 386 GLY A O 1
ATOM 2746 N N . SER A 1 387 ? -18.567 -9.793 40.278 1.00 96.94 387 SER A N 1
ATOM 2747 C CA . SER A 1 387 ? -19.476 -9.076 41.164 1.00 96.94 387 SER A CA 1
ATOM 2748 C C . SER A 1 387 ? -20.281 -10.020 42.045 1.00 96.94 387 SER A C 1
ATOM 2750 O O . SER A 1 387 ? -20.562 -11.157 41.660 1.00 96.94 387 SER A O 1
ATOM 2752 N N . VAL A 1 388 ? -20.672 -9.530 43.217 1.00 97.81 388 VAL A N 1
ATOM 2753 C CA . VAL A 1 388 ? -21.615 -10.203 44.112 1.00 97.81 388 VAL A CA 1
ATOM 2754 C C . VAL A 1 388 ? -22.512 -9.170 44.784 1.00 97.81 388 VAL A C 1
ATOM 2756 O O . VAL A 1 388 ? -22.075 -8.062 45.102 1.00 97.81 388 VAL A O 1
ATOM 2759 N N . VAL A 1 389 ? -23.770 -9.548 45.001 1.00 97.00 389 VAL A N 1
ATOM 2760 C CA . VAL A 1 389 ? -24.691 -8.849 45.904 1.00 97.00 389 VAL A CA 1
ATOM 2761 C C . VAL A 1 389 ? -24.962 -9.774 47.085 1.00 97.00 389 VAL A C 1
ATOM 2763 O O . VAL A 1 389 ? -25.416 -10.904 46.895 1.00 97.00 389 VAL A O 1
ATOM 2766 N N . ILE A 1 390 ? -24.628 -9.306 48.285 1.00 96.75 390 ILE A N 1
ATOM 2767 C CA . ILE A 1 390 ? -24.746 -10.032 49.550 1.00 96.75 390 ILE A CA 1
ATOM 2768 C C . ILE A 1 390 ? -25.954 -9.471 50.315 1.00 96.75 390 ILE A C 1
ATOM 2770 O O . ILE A 1 390 ? -25.897 -8.318 50.762 1.00 96.75 390 ILE A O 1
ATOM 2774 N N . PRO A 1 391 ? -27.035 -10.250 50.501 1.00 95.75 391 PRO A N 1
ATOM 2775 C CA . PRO A 1 391 ? -28.289 -9.771 51.082 1.00 95.75 391 PRO A CA 1
ATOM 2776 C C . PRO A 1 391 ? -28.243 -9.745 52.622 1.00 95.75 391 PRO A C 1
ATOM 2778 O O . PRO A 1 391 ? -29.028 -10.401 53.299 1.00 95.75 391 PRO A O 1
ATOM 2781 N N . VAL A 1 392 ? -27.318 -8.971 53.202 1.00 93.00 392 VAL A N 1
ATOM 2782 C CA . VAL A 1 392 ? -27.053 -8.929 54.660 1.00 93.00 392 VAL A CA 1
ATOM 2783 C C . VAL A 1 392 ? -28.297 -8.632 55.515 1.00 93.00 392 VAL A C 1
ATOM 2785 O O . VAL A 1 392 ? -28.406 -9.108 56.644 1.00 93.00 392 VAL A O 1
ATOM 2788 N N . PHE A 1 393 ? -29.285 -7.922 54.963 1.00 92.69 393 PHE A N 1
ATOM 2789 C CA . PHE A 1 393 ? -30.523 -7.589 55.673 1.00 92.69 393 PHE A CA 1
ATOM 2790 C C . PHE A 1 393 ? -31.483 -8.765 55.885 1.00 92.69 393 PHE A C 1
ATOM 2792 O O . PHE A 1 393 ? -32.475 -8.624 56.596 1.00 92.69 393 PHE A O 1
ATOM 2799 N N . GLU A 1 394 ? -31.205 -9.933 55.304 1.00 90.81 394 GLU A N 1
ATOM 2800 C CA . GLU A 1 394 ? -31.936 -11.160 55.636 1.00 90.81 394 GLU A CA 1
ATOM 2801 C C . GLU A 1 394 ? -31.610 -11.666 57.049 1.00 90.81 394 GLU A C 1
ATOM 2803 O O . GLU A 1 394 ? -32.406 -12.402 57.636 1.00 90.81 394 GLU A O 1
ATOM 2808 N N . ILE A 1 395 ? -30.455 -11.269 57.597 1.00 90.81 395 ILE A N 1
ATOM 2809 C CA . ILE A 1 395 ? -29.930 -11.782 58.868 1.00 90.81 395 ILE A CA 1
ATOM 2810 C C . ILE A 1 395 ? -29.530 -10.693 59.875 1.00 90.81 395 ILE A C 1
ATOM 2812 O O . ILE A 1 395 ? -29.353 -11.014 61.051 1.00 90.81 395 ILE A O 1
ATOM 2816 N N . ALA A 1 396 ? -29.403 -9.429 59.457 1.00 90.88 396 ALA A N 1
ATOM 2817 C CA . ALA A 1 396 ? -28.993 -8.317 60.317 1.00 90.88 396 ALA A CA 1
ATOM 2818 C C . ALA A 1 396 ? -29.744 -7.009 60.003 1.00 90.88 396 ALA A C 1
ATOM 2820 O O . ALA A 1 396 ? -30.132 -6.755 58.869 1.00 90.88 396 ALA A O 1
ATOM 2821 N N . ASP A 1 397 ? -29.895 -6.132 61.000 1.00 90.50 397 ASP A N 1
ATOM 2822 C CA . ASP A 1 397 ? -30.564 -4.827 60.834 1.00 90.50 397 ASP A CA 1
ATOM 2823 C C . ASP A 1 397 ? -29.651 -3.742 60.217 1.00 90.50 397 ASP A C 1
ATOM 2825 O O . ASP A 1 397 ? -30.123 -2.665 59.846 1.00 90.50 397 ASP A O 1
ATOM 2829 N N . SER A 1 398 ? -28.342 -3.999 60.116 1.00 90.50 398 SER A N 1
ATOM 2830 C CA . SER A 1 398 ? -27.347 -3.104 59.508 1.00 90.50 398 SER A CA 1
ATOM 2831 C C . SER A 1 398 ? -26.311 -3.895 58.703 1.00 90.50 398 SER A C 1
ATOM 2833 O O . SER A 1 398 ? -26.056 -5.065 58.981 1.00 90.50 398 SER A O 1
ATOM 2835 N N . ALA A 1 399 ? -25.697 -3.230 57.721 1.00 90.44 399 ALA A N 1
ATOM 2836 C CA . ALA A 1 399 ? -24.595 -3.756 56.920 1.00 90.44 399 ALA A CA 1
ATOM 2837 C C . ALA A 1 399 ? -23.206 -3.435 57.508 1.00 90.44 399 ALA A C 1
ATOM 2839 O O . ALA A 1 399 ? -22.216 -3.961 57.006 1.00 90.44 399 ALA A O 1
ATOM 2840 N N . ASP A 1 400 ? -23.119 -2.582 58.537 1.00 92.75 400 ASP A N 1
ATOM 2841 C CA . ASP A 1 400 ? -21.845 -2.029 59.027 1.00 92.75 400 ASP A CA 1
ATOM 2842 C C . ASP A 1 400 ? -20.874 -3.119 59.508 1.00 92.75 400 ASP A C 1
ATOM 2844 O O . ASP A 1 400 ? -19.714 -3.132 59.110 1.00 92.75 400 ASP A O 1
ATOM 2848 N N . GLU A 1 401 ? -21.356 -4.086 60.296 1.00 92.88 401 GLU A N 1
ATOM 2849 C CA . GLU A 1 401 ? -20.518 -5.171 60.830 1.00 92.88 401 GLU A CA 1
ATOM 2850 C C . GLU A 1 401 ? -19.959 -6.070 59.714 1.00 92.88 401 GLU A C 1
ATOM 2852 O O . GLU A 1 401 ? -18.788 -6.449 59.742 1.00 92.88 401 GLU A O 1
ATOM 2857 N N . ALA A 1 402 ? -20.767 -6.354 58.689 1.00 94.88 402 ALA A N 1
ATOM 2858 C CA . ALA A 1 402 ? -20.332 -7.128 57.531 1.00 94.88 402 ALA A CA 1
ATOM 2859 C C . ALA A 1 402 ? -19.350 -6.337 56.648 1.00 94.88 402 ALA A C 1
ATOM 2861 O O . ALA A 1 402 ? -18.352 -6.896 56.195 1.00 94.88 402 ALA A O 1
ATOM 2862 N N . LEU A 1 403 ? -19.587 -5.037 56.431 1.00 93.88 403 LEU A N 1
ATOM 2863 C CA . LEU A 1 403 ? -18.656 -4.158 55.712 1.00 93.88 403 LEU A CA 1
ATOM 2864 C C . LEU A 1 403 ? -17.288 -4.112 56.408 1.00 93.88 403 LEU A C 1
ATOM 2866 O O . LEU A 1 403 ? -16.257 -4.272 55.748 1.00 93.88 403 LEU A O 1
ATOM 2870 N N . ASP A 1 404 ? -17.273 -3.948 57.730 1.00 95.00 404 ASP A N 1
ATOM 2871 C CA . ASP A 1 404 ? -16.044 -3.920 58.524 1.00 95.00 404 ASP A CA 1
ATOM 2872 C C . ASP A 1 404 ? -15.309 -5.269 58.468 1.00 95.00 404 ASP A C 1
ATOM 2874 O O . ASP A 1 404 ? -14.094 -5.300 58.267 1.00 95.00 404 ASP A O 1
ATOM 2878 N N . ALA A 1 405 ? -16.028 -6.393 58.571 1.00 96.50 405 ALA A N 1
ATOM 2879 C CA . ALA A 1 405 ? -15.437 -7.729 58.479 1.00 96.50 405 ALA A CA 1
ATOM 2880 C C . ALA A 1 405 ? -14.798 -7.997 57.104 1.00 96.50 405 ALA A C 1
ATOM 2882 O O . ALA A 1 40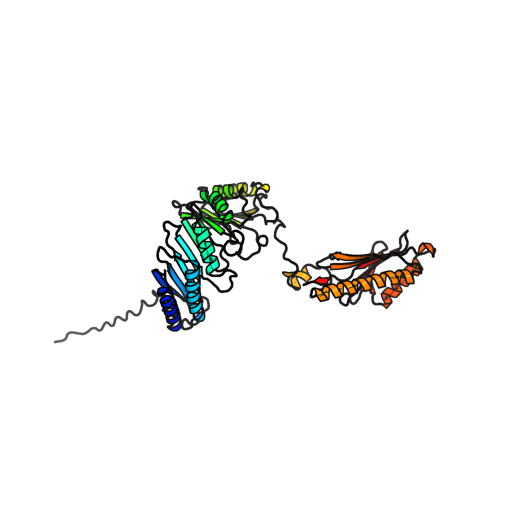5 ? -13.650 -8.447 57.029 1.00 96.50 405 ALA A O 1
ATOM 2883 N N . ILE A 1 406 ? -15.510 -7.680 56.017 1.00 97.25 406 ILE A N 1
ATOM 2884 C CA . ILE A 1 406 ? -15.026 -7.875 54.642 1.00 97.25 406 ILE A CA 1
ATOM 2885 C C . ILE A 1 406 ? -13.788 -7.011 54.386 1.00 97.25 406 ILE A C 1
ATOM 2887 O O . ILE A 1 406 ? -12.755 -7.504 53.929 1.00 97.25 406 ILE A O 1
ATOM 2891 N N . THR A 1 407 ? -13.857 -5.722 54.717 1.00 95.88 407 THR A N 1
ATOM 2892 C CA . THR A 1 407 ? -12.749 -4.796 54.453 1.00 95.88 407 THR A CA 1
ATOM 2893 C C . THR A 1 407 ? -11.533 -5.073 55.339 1.00 95.88 407 THR A C 1
ATOM 2895 O O . THR A 1 407 ? -10.403 -4.967 54.860 1.00 95.88 407 THR A O 1
ATOM 2898 N N . ALA A 1 408 ? -11.717 -5.515 56.588 1.00 96.12 408 ALA A N 1
ATOM 2899 C CA . ALA A 1 408 ? -10.619 -5.973 57.440 1.00 96.12 408 ALA A CA 1
ATOM 2900 C C . ALA A 1 408 ? -9.915 -7.223 56.876 1.00 96.12 408 ALA A C 1
ATOM 2902 O O . ALA A 1 408 ? -8.682 -7.313 56.938 1.00 96.12 408 ALA A O 1
ATOM 2903 N N . SER A 1 409 ? -10.669 -8.160 56.284 1.00 96.06 409 SER A N 1
ATOM 2904 C CA . SER A 1 409 ? -10.097 -9.312 55.572 1.00 96.06 409 SER A CA 1
ATOM 2905 C C . SER A 1 409 ? -9.243 -8.855 54.385 1.00 96.06 409 SER A C 1
ATOM 2907 O O . SER A 1 409 ? -8.074 -9.233 54.282 1.00 96.06 409 SER A O 1
ATOM 2909 N N . TRP A 1 410 ? -9.758 -7.940 53.555 1.00 94.75 410 TRP A N 1
ATOM 2910 C CA . TRP A 1 410 ? -9.022 -7.388 52.410 1.00 94.75 410 TRP A CA 1
ATOM 2911 C C . TRP A 1 410 ? -7.713 -6.703 52.814 1.00 94.75 410 TRP A C 1
ATOM 2913 O O . TRP A 1 410 ? -6.671 -6.952 52.206 1.00 94.75 410 TRP A O 1
ATOM 2923 N N . LEU A 1 411 ? -7.729 -5.899 53.880 1.00 94.00 411 LEU A N 1
ATOM 2924 C CA . LEU A 1 411 ? -6.513 -5.276 54.415 1.00 94.00 411 LEU A CA 1
ATOM 2925 C C . LEU A 1 411 ? -5.484 -6.320 54.880 1.00 94.00 411 LEU A C 1
ATOM 2927 O O . LEU A 1 411 ? -4.282 -6.131 54.699 1.00 94.00 411 LEU A O 1
ATOM 2931 N N . THR A 1 412 ? -5.944 -7.436 55.450 1.00 92.38 412 THR A N 1
ATOM 2932 C CA . THR A 1 412 ? -5.073 -8.518 55.938 1.00 92.38 412 THR A CA 1
ATOM 2933 C C .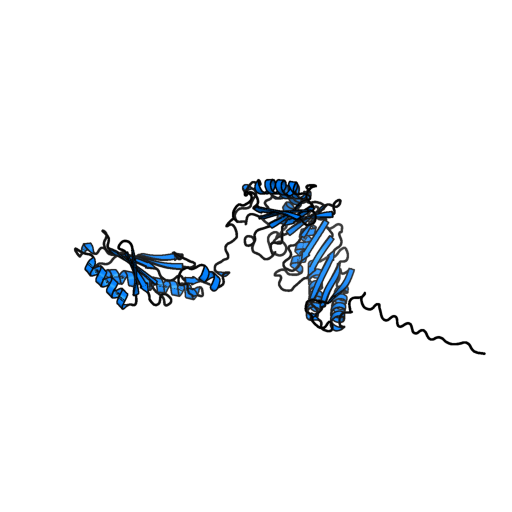 THR A 1 412 ? -4.390 -9.268 54.794 1.00 92.38 412 THR A C 1
ATOM 2935 O O . THR A 1 412 ? -3.227 -9.649 54.919 1.00 92.38 412 THR A O 1
ATOM 2938 N N . VAL A 1 413 ? -5.084 -9.453 53.667 1.00 88.25 413 VAL A N 1
ATOM 2939 C CA . VAL A 1 413 ? -4.543 -10.139 52.479 1.00 88.25 413 VAL A CA 1
ATOM 2940 C C . VAL A 1 413 ? -3.804 -9.203 51.512 1.00 88.25 413 VAL A C 1
ATOM 2942 O O . VAL A 1 413 ? -3.370 -9.642 50.451 1.00 88.25 413 VAL A O 1
ATOM 2945 N N . GLY A 1 414 ? -3.601 -7.934 51.890 1.00 90.19 414 GLY A N 1
ATOM 2946 C CA . GLY A 1 414 ? -2.688 -7.014 51.202 1.00 90.19 414 GLY A CA 1
ATOM 2947 C C . GLY A 1 414 ? -3.337 -5.984 50.276 1.00 90.19 414 GLY A C 1
ATOM 2948 O O . GLY A 1 414 ? -2.620 -5.327 49.518 1.00 90.19 414 GLY A O 1
ATOM 2949 N N . TYR A 1 415 ? -4.658 -5.800 50.337 1.00 93.50 415 TYR A N 1
ATOM 2950 C CA . TYR A 1 415 ? -5.301 -4.649 49.702 1.00 93.50 415 TYR A CA 1
ATOM 2951 C C . TYR A 1 415 ? -5.114 -3.391 50.548 1.00 93.50 415 TYR A C 1
ATOM 2953 O O . TYR A 1 415 ? -5.051 -3.442 51.775 1.00 93.50 415 TYR A O 1
ATOM 2961 N N . SER A 1 416 ? -5.087 -2.238 49.894 1.00 94.31 416 SER A N 1
ATOM 2962 C CA . SER A 1 416 ? -5.120 -0.930 50.540 1.00 94.31 416 SER A CA 1
ATOM 2963 C C . SER A 1 416 ? -6.277 -0.105 49.992 1.00 94.31 416 SER A C 1
ATOM 2965 O O . SER A 1 416 ? -6.628 -0.217 48.818 1.00 94.31 416 SER A O 1
ATOM 2967 N N . ALA A 1 417 ? -6.889 0.718 50.846 1.00 93.50 417 ALA A N 1
ATOM 2968 C CA . ALA A 1 417 ? -7.911 1.660 50.405 1.00 93.50 417 ALA A CA 1
ATOM 2969 C C . ALA A 1 417 ? -7.278 2.695 49.461 1.00 93.50 417 ALA A C 1
ATOM 2971 O O . ALA A 1 417 ? -6.300 3.351 49.830 1.00 93.50 417 ALA A O 1
ATOM 2972 N N . SER A 1 418 ? -7.830 2.827 48.258 1.00 90.56 418 SER A N 1
ATOM 2973 C CA . SER A 1 418 ? -7.285 3.671 47.192 1.00 90.56 418 SER A CA 1
ATOM 2974 C C . SER A 1 418 ? -8.117 4.925 46.941 1.00 90.56 418 SER A C 1
ATOM 2976 O O . SER A 1 418 ? -7.554 5.971 46.631 1.00 90.56 418 SER A O 1
ATOM 2978 N N . ASP A 1 419 ? -9.443 4.834 47.072 1.00 93.00 419 ASP A N 1
ATOM 2979 C CA . ASP A 1 419 ? -10.365 5.950 46.837 1.00 93.00 419 ASP A CA 1
ATOM 2980 C C . ASP A 1 419 ? -11.722 5.720 47.533 1.00 93.00 419 ASP A C 1
ATOM 2982 O O . ASP A 1 419 ? -12.049 4.606 47.950 1.00 93.00 419 ASP A O 1
ATOM 2986 N N . ARG A 1 420 ? -12.533 6.775 47.640 1.00 92.88 420 ARG A N 1
ATOM 2987 C CA . ARG A 1 420 ? -13.932 6.729 48.082 1.00 92.88 420 ARG A CA 1
ATOM 2988 C C . ARG A 1 420 ? -14.761 7.703 47.252 1.00 92.88 420 ARG A C 1
ATOM 2990 O O . ARG A 1 420 ? -14.581 8.917 47.339 1.00 92.88 420 ARG A O 1
ATOM 2997 N N . ALA A 1 421 ? -15.762 7.186 46.542 1.00 89.12 421 ALA A N 1
ATOM 2998 C CA . ALA A 1 421 ? -16.666 8.002 45.736 1.00 89.12 421 ALA A CA 1
ATOM 2999 C C . ALA A 1 421 ? -18.123 7.550 45.879 1.00 89.12 421 ALA A C 1
ATOM 3001 O O . ALA A 1 421 ? -18.455 6.377 45.726 1.00 89.12 421 ALA A O 1
ATOM 3002 N N . MET A 1 422 ? -19.025 8.503 46.143 1.00 90.38 422 MET A N 1
ATOM 3003 C CA . MET A 1 422 ? -20.482 8.277 46.146 1.00 90.38 422 MET A CA 1
ATOM 3004 C C . MET A 1 422 ? -20.941 7.100 47.036 1.00 90.38 422 MET A C 1
ATOM 3006 O O . MET A 1 422 ? -21.870 6.373 46.678 1.00 90.38 422 MET A O 1
ATOM 3010 N N . GLY A 1 423 ? -20.284 6.902 48.186 1.00 87.75 423 GLY A N 1
ATOM 3011 C CA . GLY A 1 423 ? -20.572 5.799 49.115 1.00 87.75 423 GLY A CA 1
ATOM 3012 C C . GLY A 1 423 ? -20.028 4.433 48.676 1.00 87.75 423 GLY A C 1
ATOM 3013 O O . GLY A 1 423 ? -20.465 3.419 49.207 1.00 87.75 423 GLY A O 1
ATOM 3014 N N . THR A 1 424 ? -19.120 4.411 47.698 1.00 94.56 424 THR A N 1
ATOM 3015 C CA . THR A 1 424 ? -18.366 3.227 47.269 1.00 94.56 424 THR A CA 1
ATOM 3016 C C . THR A 1 424 ? -16.922 3.383 47.717 1.00 94.56 424 THR A C 1
ATOM 3018 O O . THR A 1 424 ? -16.313 4.421 47.442 1.00 94.56 424 THR A O 1
ATOM 3021 N N . ASP A 1 425 ? -16.395 2.360 48.375 1.00 96.31 425 ASP A N 1
ATOM 3022 C CA . ASP A 1 425 ? -15.000 2.288 48.798 1.00 96.31 425 ASP A CA 1
ATOM 3023 C C . ASP A 1 425 ? -14.215 1.444 47.807 1.00 96.31 425 ASP A C 1
ATOM 3025 O O . ASP A 1 425 ? -14.664 0.362 47.428 1.00 96.31 425 ASP A O 1
ATOM 3029 N N . PHE A 1 426 ? -13.061 1.946 47.377 1.00 95.12 426 PHE A N 1
ATOM 3030 C CA . PHE A 1 426 ? -12.187 1.288 46.414 1.00 95.12 426 PHE A CA 1
ATOM 3031 C C . PHE A 1 426 ? -10.912 0.813 47.097 1.00 95.12 426 PHE A C 1
ATOM 3033 O O . PHE A 1 426 ? -10.327 1.512 47.928 1.00 95.12 426 PHE A O 1
ATOM 3040 N N . TYR A 1 427 ? -10.485 -0.381 46.713 1.00 96.00 427 TYR A N 1
ATOM 3041 C CA . TYR A 1 427 ? -9.322 -1.071 47.230 1.00 96.00 427 TYR A CA 1
ATOM 3042 C C . TYR A 1 427 ? -8.451 -1.540 46.070 1.00 96.00 427 TYR A C 1
ATOM 3044 O O . TYR A 1 427 ? -8.953 -2.076 45.082 1.00 96.00 427 TYR A O 1
ATOM 3052 N N . THR A 1 428 ? -7.141 -1.377 46.208 1.00 92.75 428 THR A N 1
ATOM 3053 C CA . THR A 1 428 ? -6.142 -1.816 45.226 1.00 92.75 428 THR A CA 1
ATOM 3054 C C . THR A 1 428 ? -5.184 -2.809 45.859 1.00 92.75 428 THR A C 1
ATOM 3056 O O . THR A 1 428 ? -4.758 -2.615 46.998 1.00 92.75 428 THR A O 1
ATOM 3059 N N . SER A 1 429 ? -4.825 -3.857 45.122 1.00 90.81 429 SER A N 1
ATOM 3060 C CA . SER A 1 429 ? -3.758 -4.773 45.524 1.00 90.81 429 SER A CA 1
ATOM 3061 C C . SER A 1 429 ? -2.397 -4.078 45.424 1.00 90.81 429 SER A C 1
ATOM 3063 O O . SER A 1 429 ? -2.117 -3.381 44.447 1.00 90.81 429 SER A O 1
ATOM 3065 N N . ALA A 1 430 ? -1.530 -4.291 46.418 1.00 80.06 430 ALA A N 1
ATOM 3066 C CA . ALA A 1 430 ? -0.156 -3.789 46.389 1.00 80.06 430 ALA A CA 1
ATOM 3067 C C . ALA A 1 430 ? 0.712 -4.462 45.308 1.00 80.06 430 ALA A C 1
ATOM 3069 O O . ALA A 1 430 ? 1.718 -3.890 44.891 1.00 80.06 430 ALA A O 1
ATOM 3070 N N . ASP A 1 431 ? 0.322 -5.656 44.850 1.00 80.81 431 ASP A N 1
ATOM 3071 C CA . ASP A 1 431 ? 1.036 -6.422 43.829 1.00 80.81 431 ASP A CA 1
ATOM 3072 C C . ASP A 1 431 ? 0.071 -6.913 42.742 1.00 80.81 431 ASP A C 1
ATOM 3074 O O . ASP A 1 431 ? -0.132 -8.108 42.521 1.00 80.81 431 ASP A O 1
ATOM 3078 N N . ALA A 1 432 ? -0.558 -5.957 42.052 1.00 75.06 432 ALA A N 1
ATOM 3079 C CA . ALA A 1 432 ? -1.503 -6.226 40.966 1.00 75.06 432 ALA A CA 1
ATOM 3080 C C . ALA A 1 432 ? -0.904 -7.087 39.829 1.00 75.06 432 ALA A C 1
ATOM 3082 O O . ALA A 1 432 ? -1.636 -7.693 39.044 1.00 75.06 432 ALA A O 1
ATOM 3083 N N . LEU A 1 433 ? 0.426 -7.178 39.727 1.00 79.25 433 LEU A N 1
ATOM 3084 C CA . LEU A 1 433 ? 1.100 -7.941 38.678 1.00 79.25 433 LEU A CA 1
ATOM 3085 C C . LEU A 1 433 ? 1.234 -9.437 39.004 1.00 79.25 433 LEU A C 1
ATOM 3087 O O . LEU A 1 433 ? 1.337 -10.239 38.070 1.00 79.25 433 LEU A O 1
ATOM 3091 N N . GLN A 1 434 ? 1.157 -9.851 40.272 1.00 76.88 434 GLN A N 1
ATOM 3092 C CA . GLN A 1 434 ? 1.366 -11.254 40.665 1.00 76.88 434 GLN A CA 1
ATOM 3093 C C . GLN A 1 434 ? 0.152 -12.184 40.559 1.00 76.88 434 GLN A C 1
ATOM 3095 O O . GLN A 1 434 ? 0.300 -13.390 40.742 1.00 76.88 434 GLN A O 1
ATOM 3100 N N . GLY A 1 435 ? -1.009 -11.668 40.162 1.00 73.69 435 GLY A N 1
ATOM 3101 C CA . GLY A 1 435 ? -2.205 -12.478 39.911 1.00 73.69 435 GLY A CA 1
ATOM 3102 C C . GLY A 1 435 ? -3.317 -12.218 40.906 1.00 73.69 435 GLY A C 1
ATOM 3103 O O . GLY A 1 435 ? -3.097 -11.726 42.009 1.00 73.69 435 GLY A O 1
ATOM 3104 N N . GLY A 1 436 ? -4.531 -12.542 40.483 1.00 87.69 436 GLY A N 1
ATOM 3105 C CA . GLY A 1 436 ? -5.762 -12.320 41.217 1.00 87.69 436 GLY A CA 1
ATOM 3106 C C . GLY A 1 436 ? -6.410 -10.966 40.947 1.00 87.69 436 GLY A C 1
ATOM 3107 O O . GLY A 1 436 ? -6.312 -10.392 39.862 1.00 87.69 436 GLY A O 1
ATOM 3108 N N . VAL A 1 437 ? -7.144 -10.486 41.946 1.00 91.12 437 VAL A N 1
ATOM 3109 C CA . VAL A 1 437 ? -7.921 -9.251 41.853 1.00 91.12 437 VAL A CA 1
ATOM 3110 C C . VAL A 1 437 ? -6.988 -8.050 42.036 1.00 91.12 437 VAL A C 1
ATOM 3112 O O . VAL A 1 437 ? -6.298 -7.918 43.044 1.00 91.12 437 VAL A O 1
ATOM 3115 N N . ALA A 1 438 ? -6.959 -7.167 41.042 1.00 91.81 438 ALA A N 1
ATOM 3116 C CA . ALA A 1 438 ? -6.149 -5.953 41.066 1.00 91.81 438 ALA A CA 1
ATOM 3117 C C . ALA A 1 438 ? -6.870 -4.833 41.816 1.00 91.81 438 ALA A C 1
ATOM 3119 O O . ALA A 1 438 ? -6.261 -4.121 42.618 1.00 91.81 438 ALA A O 1
ATOM 3120 N N . THR A 1 439 ? -8.177 -4.706 41.582 1.00 92.94 439 THR A N 1
ATOM 3121 C CA . THR A 1 439 ? -9.029 -3.721 42.242 1.00 92.94 439 THR A CA 1
ATOM 3122 C C . THR A 1 439 ? -10.327 -4.358 42.719 1.00 92.94 439 THR A C 1
ATOM 3124 O O . THR A 1 439 ? -10.906 -5.226 42.062 1.00 92.94 439 THR A O 1
ATOM 3127 N N . ALA A 1 440 ? -10.794 -3.913 43.878 1.00 95.38 440 ALA A N 1
ATOM 3128 C CA . ALA A 1 440 ? -12.079 -4.279 44.444 1.00 95.38 440 ALA A CA 1
ATOM 3129 C C . ALA A 1 440 ? -12.816 -3.010 44.868 1.00 95.38 440 ALA A C 1
ATOM 3131 O O . ALA A 1 440 ? -12.210 -2.041 45.320 1.00 95.38 440 ALA A O 1
ATOM 3132 N N . SER A 1 441 ? -14.132 -3.005 44.728 1.00 96.50 441 SER A N 1
ATOM 3133 C CA . SER A 1 441 ? -14.988 -1.938 45.226 1.00 96.50 441 SER A CA 1
ATOM 3134 C C . SER A 1 441 ? -16.125 -2.529 46.033 1.00 96.50 441 SER A C 1
ATOM 3136 O O . SER A 1 441 ? -16.630 -3.601 45.696 1.00 96.50 441 SER A O 1
ATOM 3138 N N . ILE A 1 442 ? -16.518 -1.838 47.095 1.00 97.44 442 ILE A N 1
ATOM 3139 C CA . ILE A 1 442 ? -17.575 -2.270 48.004 1.00 97.44 442 ILE A CA 1
ATOM 3140 C C . ILE A 1 442 ? -18.512 -1.111 48.307 1.00 97.44 442 ILE A C 1
ATOM 3142 O O . ILE A 1 442 ? -18.091 0.033 48.487 1.00 97.44 442 ILE A O 1
ATOM 3146 N N . ARG A 1 443 ? -19.809 -1.403 48.337 1.00 95.62 443 ARG A N 1
ATOM 3147 C CA . ARG A 1 443 ? -20.850 -0.415 48.603 1.00 95.62 443 ARG A CA 1
ATOM 3148 C C . ARG A 1 443 ? -22.017 -1.042 49.350 1.00 95.62 443 ARG A C 1
ATOM 3150 O O . ARG A 1 443 ? -22.570 -2.042 48.903 1.00 95.62 443 ARG A O 1
ATOM 3157 N N . GLY A 1 444 ? -22.457 -0.387 50.422 1.00 92.88 444 GLY A N 1
ATOM 3158 C CA . GLY A 1 444 ? -23.764 -0.645 51.027 1.00 92.88 444 GLY A CA 1
ATOM 3159 C C . GLY A 1 444 ? -24.898 -0.008 50.212 1.00 92.88 444 GLY A C 1
ATOM 3160 O O . GLY A 1 444 ? -24.792 1.131 49.747 1.00 92.88 444 GLY A O 1
ATOM 3161 N N . GLY A 1 445 ? -25.995 -0.736 50.031 1.00 89.50 445 GLY A N 1
ATOM 3162 C CA . GLY A 1 445 ? -27.200 -0.288 49.338 1.00 89.50 445 GLY A CA 1
ATOM 3163 C C . GLY A 1 445 ? -28.455 -0.915 49.936 1.00 89.50 445 GLY A C 1
ATOM 3164 O O . GLY A 1 445 ? -28.381 -1.616 50.933 1.00 89.50 445 GLY A O 1
ATOM 3165 N N . VAL A 1 446 ? -29.620 -0.670 49.332 1.00 90.50 446 VAL A N 1
ATOM 3166 C CA . VAL A 1 446 ? -30.909 -1.197 49.832 1.00 90.50 446 VAL A CA 1
ATOM 3167 C C . VAL A 1 446 ? -31.057 -2.713 49.669 1.00 90.50 446 VAL A C 1
ATOM 3169 O O . VAL A 1 446 ? -31.832 -3.330 50.388 1.00 90.50 446 VAL A O 1
ATOM 3172 N N . GLU A 1 447 ? -30.304 -3.309 48.745 1.00 89.25 447 GLU A N 1
ATOM 3173 C CA . GLU A 1 447 ? -30.289 -4.755 48.480 1.00 89.25 447 GLU A CA 1
ATOM 3174 C C . GLU A 1 447 ? -29.223 -5.496 49.312 1.00 89.25 447 GLU A C 1
ATOM 3176 O O . GLU A 1 447 ? -29.069 -6.706 49.183 1.00 89.25 447 GLU A O 1
ATOM 3181 N N . GLY A 1 448 ? -28.485 -4.778 50.168 1.00 93.94 448 GLY A N 1
ATOM 3182 C CA . GLY A 1 448 ? -27.374 -5.302 50.960 1.00 93.94 448 GLY A CA 1
ATOM 3183 C C . GLY A 1 448 ? -26.025 -4.738 50.513 1.00 93.94 448 GLY A C 1
ATOM 3184 O O . GLY A 1 448 ? -25.917 -3.553 50.191 1.00 93.94 448 GLY A O 1
ATOM 3185 N N . ILE A 1 449 ? -24.982 -5.569 50.510 1.00 96.62 449 ILE A N 1
ATOM 3186 C CA . ILE A 1 449 ? -23.614 -5.170 50.144 1.00 96.62 449 ILE A CA 1
ATOM 3187 C C . ILE A 1 449 ? -23.333 -5.595 48.704 1.00 96.62 449 ILE A C 1
ATOM 3189 O O . ILE A 1 449 ? -23.439 -6.768 48.361 1.00 96.62 449 ILE A O 1
ATOM 3193 N N . THR A 1 450 ? -22.951 -4.647 47.854 1.00 96.75 450 THR A N 1
ATOM 3194 C CA . THR A 1 450 ? -22.487 -4.917 46.489 1.00 96.75 450 THR A CA 1
ATOM 3195 C C . THR A 1 450 ? -20.971 -4.837 46.440 1.00 96.75 450 THR A C 1
ATOM 3197 O O . THR A 1 450 ? -20.399 -3.831 46.861 1.00 96.75 450 THR A O 1
ATOM 3200 N N . ILE A 1 451 ? -20.334 -5.862 45.878 1.00 97.69 451 ILE A N 1
ATOM 3201 C CA . ILE A 1 451 ? -18.895 -5.882 45.610 1.00 97.69 451 ILE A CA 1
ATOM 3202 C C . ILE A 1 451 ? -18.668 -6.067 44.114 1.00 97.69 451 ILE A C 1
ATOM 3204 O O . ILE A 1 451 ? -19.359 -6.857 43.467 1.00 97.69 451 ILE A O 1
ATOM 3208 N N . ARG A 1 452 ? -17.689 -5.344 43.567 1.00 96.50 452 ARG A N 1
ATOM 3209 C CA . ARG A 1 452 ? -17.188 -5.533 42.199 1.00 96.50 452 ARG A CA 1
ATOM 3210 C C . ARG A 1 452 ? -15.678 -5.630 42.203 1.00 96.50 452 ARG A C 1
ATOM 3212 O O . ARG A 1 452 ? -15.030 -4.925 42.970 1.00 96.50 452 ARG A O 1
ATOM 3219 N N . THR A 1 453 ? -15.131 -6.460 41.334 1.00 95.31 453 THR A N 1
ATOM 3220 C CA . THR A 1 453 ? -13.699 -6.755 41.270 1.00 95.31 453 THR A CA 1
ATOM 3221 C C . THR A 1 453 ? -13.231 -6.813 39.828 1.00 95.31 453 THR A C 1
ATOM 3223 O O . THR A 1 453 ? -13.952 -7.340 38.978 1.00 95.31 453 THR A O 1
ATOM 3226 N N . THR A 1 454 ? -12.009 -6.361 39.567 1.00 94.06 454 THR A N 1
ATOM 3227 C CA . THR A 1 454 ? -11.334 -6.564 38.278 1.00 94.06 454 THR A CA 1
ATOM 3228 C C . THR A 1 454 ? -9.893 -7.022 38.484 1.00 94.06 454 THR A C 1
ATOM 3230 O O . THR A 1 454 ? -9.213 -6.542 39.396 1.00 94.06 454 THR A O 1
ATOM 3233 N N . SER A 1 455 ? -9.426 -7.966 37.665 1.00 93.44 455 SER A N 1
ATOM 3234 C CA . SER A 1 455 ? -8.012 -8.357 37.592 1.00 93.44 455 SER A CA 1
ATOM 3235 C C . SER A 1 455 ? -7.210 -7.396 36.708 1.00 93.44 455 SER A C 1
ATOM 3237 O O . SER A 1 455 ? -7.765 -6.505 36.071 1.00 93.44 455 SER A O 1
ATOM 3239 N N . THR A 1 456 ? -5.893 -7.579 36.668 1.00 91.50 456 THR A N 1
ATOM 3240 C CA . THR A 1 456 ? -5.011 -6.848 35.747 1.00 91.50 456 THR A CA 1
ATOM 3241 C C . THR A 1 456 ? -5.245 -7.292 34.303 1.00 91.50 456 THR A C 1
ATOM 3243 O O . THR A 1 456 ? -5.567 -8.454 34.055 1.00 91.50 456 THR A O 1
ATOM 3246 N N . CYS A 1 457 ? -5.035 -6.377 33.357 1.00 91.56 457 CYS A N 1
ATOM 3247 C CA . CYS A 1 457 ? -5.097 -6.652 31.927 1.00 91.56 457 CYS A CA 1
ATOM 3248 C C . CYS A 1 457 ? -3.999 -7.611 31.466 1.00 91.56 457 CYS A C 1
ATOM 3250 O O . CYS A 1 457 ? -2.808 -7.367 31.688 1.00 91.56 457 CYS A O 1
ATOM 3252 N N . VAL A 1 458 ? -4.407 -8.675 30.776 1.00 91.38 458 VAL A N 1
ATOM 3253 C CA . VAL A 1 458 ? -3.527 -9.680 30.180 1.00 91.38 458 VAL A CA 1
ATOM 3254 C C . VAL A 1 458 ? -3.633 -9.609 28.660 1.00 91.38 458 VAL A C 1
ATOM 3256 O O . VAL A 1 458 ? -4.715 -9.718 28.086 1.00 91.38 458 VAL A O 1
ATOM 3259 N N . VAL A 1 459 ? -2.490 -9.450 28.000 1.00 89.06 459 VAL A N 1
ATOM 3260 C CA . VAL A 1 459 ? -2.348 -9.530 26.545 1.00 89.06 459 VAL A CA 1
ATOM 3261 C C . VAL A 1 459 ? -1.668 -10.846 26.200 1.00 89.06 459 VAL A C 1
ATOM 3263 O O . VAL A 1 459 ? -0.551 -11.110 26.645 1.00 89.06 459 VAL A O 1
ATOM 3266 N N . SER A 1 460 ? -2.357 -11.658 25.403 1.00 87.19 460 SER A N 1
ATOM 3267 C CA . SER A 1 460 ? -1.831 -12.883 24.802 1.00 87.19 460 SER A CA 1
ATOM 3268 C C . SER A 1 460 ? -1.092 -12.536 23.509 1.00 87.19 460 SER A C 1
ATOM 3270 O O . SER A 1 460 ? -1.734 -12.028 22.592 1.00 87.19 460 SER A O 1
ATOM 3272 N N . ARG A 1 461 ? 0.212 -12.824 23.425 1.00 77.69 461 ARG A N 1
ATOM 3273 C CA . ARG A 1 461 ? 1.030 -12.656 22.214 1.00 77.69 461 ARG A CA 1
ATOM 3274 C C . ARG A 1 461 ? 2.066 -13.761 22.052 1.00 77.69 461 ARG A C 1
ATOM 3276 O O . ARG A 1 461 ? 2.764 -14.063 23.045 1.00 77.69 461 ARG A O 1
#

Foldseek 3Di:
DDDDDDDDPDPPPDDPPPDADDAAPLLVVLQVVLQVQLCPDPFWPHKDKDKDFQPPVVDDSNAQARMEMEMEIEGHPPDPDQLVSLQSNLVSQVSSCVGHNYKYKYWYPADPLFAIEIEIEHDDPAPDHSNNQSVVRSLLRNQPQFRYWYFYRFFDATETEHQALQCQLSRLVSLLVGPQQCDGSNVKYKYWHQHPVLRETEIDIDGNCPQHSVVSNVLSVVQRDPQWRYWYFDDPGNPDPQQQDATEIETEGADPVVQVVVLVVQLCDDPVSHDPLGAFHKYKYWYDDPPDIDIFIDTGNHDGPDDGDPRGDDDDPVRDDPVRQVVQFPDDEAEDAQVVLVVQQVQQQVLQQVLQQVLLVLLVHGWDKDKDWDADPGGGAIKIKIKTQHQSVVPDPDQVSSVCSSVVVCVVVAWDFDDDDPQKTKIAHPCLPPGYWGIKIWHQDPRHIMMMTMHHGYHHD